Protein AF-A0A940N8B6-F1 (afdb_monomer_lite)

Sequence (640 aa):
MGTVVTFYSYKGGVGRSFALANAAVLLSRWGYRVLCIDWDIEAPGLAHFFGNLAEESGQNWRGGTPGLVDLLQTFVRSPEQPLPWRSHVVKLVAGSGSSISLIHAGRDGDLYYSQVQSLDWGGMYEKGLGGALEAMFEELRRDFDFVLVDARTGVTDFSGIITAQLPDVLAFMFTANEQSFNGARDIARRAAKARNDLAIDRAGLLLLPVPSRFEGQVEHNIAISWRKKFASGLEEFFQPWRAREVSVDTLVRSLTIPYVPFWSFGEGLSALEDASSDAASINYSLETIAALLAHRLGNTNLLQDNRDEFVRSARLTAQSGERSSLSLFISHSKSDAPWARLMASSLTSRGLNVRLTSDSATNKLGLSPAIELSQHMVVLLGHSSQISNWQDEEIRQFQRQLHNSSEPRVLIPVVSDDVASVPWQIEQYQYLRLDQDIERVCDEIFERVHRYRLPVRGVRSRRTLTVNVSSYANMPLPGVTVSAISRNGTVLDAVSDRSGIATLEVDPDRLHAILLAHPQYYAQVVDDLRSGQNELRLVLQHRCDGGSLVVHQTGYIPGLEGRLNPILDTSGRMYLYADNIAINDGEPQPARFSLNKPFSLEDAVGNIYEATVVFIFARSTLFDYREIERPSAPDSEASP

Foldseek 3Di:
DAFEEEQAFQDPPQCRLQLLLLLQLLLQVLFFAAEEAQAQLVDGDVCFLCVVQCVVVVDPLLAPAFAPLVQLVVCVVPVPDARPCVSQWDWGDSPPRTIYIYRGSGHDDPCSVVSVVPDDPVVSVVSPVLVSVVVVLVVVRVRGNYYYYHHHHRDDPCSLSRLARRGLEYAYEAELDDCRVVSSLVSNVVNQVSNVVDPDDDDGYQYHYAYGQYECPPDPVSSVVSLVVCQVSCVVRLVVADDPPARSSLSRLLRYQHNDPVCVPGSYRCSRPPPDPDPPDSVSNSLLVSLCVLLVVHPVVCCSVPVVVSSVLSSCLNVVVPPALQFEEEEEDPVCVVVLVVLQVLLVVVPHNYHYDDPDPDDPDDDDSSLVSGQEYEYEAAPDLDQDPRSLVSLVVNVVVCVVDPAHYYYEYEHEPPNPDDDPSCNPDDYHYDDPCSNVVSVVVNVVSVVRRDPCPPPLVQQWQKEFEAAPVRQADWQKWKWWAFQVGDIWIFTAHNRNITITRHRQVTFTWIWIWDFFFEIDIDGGDRNPHSYHYYHTYGHDFTIKDKDQQWDDGVPAPWIKGWDQDPVRFTFIDIDQKAKQNNPDPRHGDDAQDWIWIAGPVGWIKIKHFPDDDDRMTMITMGTDDDPDDPPPDDDD

pLDDT: mean 82.56, std 14.23, range [31.19, 98.56]

Structure (mmCIF, N/CA/C/O backbone):
data_AF-A0A940N8B6-F1
#
_entry.id   AF-A0A940N8B6-F1
#
loop_
_atom_site.group_PDB
_atom_site.id
_atom_site.type_symbol
_atom_site.label_atom_id
_atom_site.label_alt_id
_atom_site.label_comp_id
_atom_site.label_asym_id
_atom_site.label_entity_id
_atom_site.label_seq_id
_atom_site.pdbx_PDB_ins_code
_atom_site.Cartn_x
_atom_site.Cartn_y
_atom_site.Cartn_z
_atom_site.occupancy
_atom_site.B_iso_or_equiv
_atom_site.auth_seq_id
_atom_site.auth_comp_id
_atom_site.auth_asym_id
_atom_site.auth_atom_id
_atom_site.pdbx_PDB_model_num
ATOM 1 N N . MET A 1 1 ? -11.386 -5.968 0.247 1.00 66.31 1 MET A N 1
ATOM 2 C CA . MET A 1 1 ? -10.157 -6.527 -0.387 1.00 66.31 1 MET A CA 1
ATOM 3 C C . MET A 1 1 ? -8.950 -6.302 0.509 1.00 66.31 1 MET A C 1
ATOM 5 O O . MET A 1 1 ? -8.960 -5.323 1.251 1.00 66.31 1 MET A O 1
ATOM 9 N N . GLY A 1 2 ? -7.962 -7.194 0.463 1.00 79.75 2 GLY A N 1
ATOM 10 C CA . GLY A 1 2 ? -6.691 -7.093 1.183 1.00 79.75 2 GLY A CA 1
ATOM 11 C C . GLY A 1 2 ? -5.760 -6.010 0.643 1.00 79.75 2 GLY A C 1
ATOM 12 O O . GLY A 1 2 ? -5.961 -5.505 -0.461 1.00 79.75 2 GLY A O 1
ATOM 13 N N . THR A 1 3 ? -4.753 -5.662 1.443 1.00 88.44 3 THR A N 1
ATOM 14 C CA . THR A 1 3 ? -3.794 -4.584 1.167 1.00 88.44 3 THR A CA 1
ATOM 15 C C . THR A 1 3 ? -2.423 -5.161 0.827 1.00 88.44 3 THR A C 1
ATOM 17 O O . THR A 1 3 ? -1.892 -5.986 1.574 1.00 88.44 3 THR A O 1
ATOM 20 N N . VAL A 1 4 ? -1.814 -4.688 -0.259 1.00 95.38 4 VAL A N 1
ATOM 21 C CA . VAL A 1 4 ? -0.435 -5.029 -0.627 1.00 95.38 4 VAL A CA 1
ATOM 22 C C . VAL A 1 4 ? 0.512 -3.968 -0.084 1.00 95.38 4 VAL A C 1
ATOM 24 O O . VAL A 1 4 ? 0.418 -2.794 -0.445 1.00 95.38 4 VAL A O 1
ATOM 27 N N . VAL A 1 5 ? 1.441 -4.382 0.769 1.00 97.94 5 VAL A N 1
ATOM 28 C CA . VAL A 1 5 ? 2.427 -3.504 1.399 1.00 97.94 5 VAL A CA 1
ATOM 29 C C . VAL A 1 5 ? 3.813 -3.966 0.990 1.00 97.94 5 VAL A C 1
ATOM 31 O O . VAL A 1 5 ? 4.214 -5.079 1.317 1.00 97.94 5 VAL A O 1
ATOM 34 N N . THR A 1 6 ? 4.562 -3.112 0.303 1.00 97.88 6 THR A N 1
ATOM 35 C CA . THR A 1 6 ? 5.966 -3.401 0.002 1.00 97.88 6 THR A CA 1
ATOM 36 C C . THR A 1 6 ? 6.862 -2.683 0.991 1.00 97.88 6 THR A C 1
ATOM 38 O O . THR A 1 6 ? 6.787 -1.463 1.120 1.00 97.88 6 THR A O 1
ATOM 41 N N . PHE A 1 7 ? 7.722 -3.436 1.669 1.00 97.88 7 PHE A N 1
ATOM 42 C CA . PHE A 1 7 ? 8.804 -2.892 2.475 1.00 97.88 7 PHE A CA 1
ATOM 43 C C . PHE A 1 7 ? 10.014 -2.713 1.568 1.00 97.88 7 PHE A C 1
ATOM 45 O O . PHE A 1 7 ? 10.436 -3.653 0.902 1.00 97.88 7 PHE A O 1
ATOM 52 N N . TYR A 1 8 ? 10.564 -1.503 1.521 1.00 96.38 8 TYR A N 1
ATOM 53 C CA . TYR A 1 8 ? 11.664 -1.140 0.629 1.00 96.38 8 TYR A CA 1
ATOM 54 C C . TYR A 1 8 ? 12.730 -0.334 1.371 1.00 96.38 8 TYR A C 1
ATOM 56 O O . TYR A 1 8 ? 12.433 0.386 2.321 1.00 96.38 8 TYR A O 1
ATOM 64 N N . SER A 1 9 ? 13.980 -0.405 0.915 1.00 94.56 9 SER A N 1
ATOM 65 C CA . SER A 1 9 ? 15.041 0.481 1.386 1.00 94.56 9 SER A CA 1
ATOM 66 C C . SER A 1 9 ? 16.073 0.770 0.307 1.00 94.56 9 SER A C 1
ATOM 68 O O . SER A 1 9 ? 16.454 -0.100 -0.470 1.00 94.56 9 SER A O 1
ATOM 70 N N . TYR A 1 10 ? 16.595 1.995 0.288 1.00 92.56 10 TYR A N 1
ATOM 71 C CA . TYR A 1 10 ? 17.643 2.367 -0.667 1.00 92.56 10 TYR A CA 1
ATOM 72 C C . TYR A 1 10 ? 18.994 1.697 -0.363 1.00 92.56 10 TYR A C 1
ATOM 74 O O . TYR A 1 10 ? 19.776 1.411 -1.265 1.00 92.56 10 TYR A O 1
ATOM 82 N N . LYS A 1 11 ? 19.271 1.431 0.918 1.00 90.88 11 LYS A N 1
ATOM 83 C CA . LYS A 1 11 ? 20.487 0.761 1.395 1.00 90.88 11 LYS A CA 1
ATOM 84 C C . LYS A 1 11 ? 20.157 -0.557 2.087 1.00 90.88 11 LYS A C 1
ATOM 86 O O . LYS A 1 11 ? 19.079 -0.710 2.665 1.00 90.88 11 LYS A O 1
ATOM 91 N N . GLY A 1 12 ? 21.116 -1.481 2.054 1.00 88.50 12 GLY A N 1
ATOM 92 C CA . GLY A 1 12 ? 21.112 -2.683 2.887 1.00 88.50 12 GLY A CA 1
ATOM 93 C C . GLY A 1 12 ? 21.392 -2.382 4.355 1.00 88.50 12 GLY A C 1
ATOM 94 O O . GLY A 1 12 ? 21.894 -1.312 4.700 1.00 88.50 12 GLY A O 1
ATOM 95 N N . GLY A 1 13 ? 21.027 -3.324 5.226 1.00 88.50 13 GLY A N 1
ATOM 96 C CA . GLY A 1 13 ? 21.279 -3.231 6.667 1.00 88.50 13 GLY A CA 1
ATOM 97 C C . GLY A 1 13 ? 20.369 -2.267 7.437 1.00 88.50 13 GLY A C 1
ATOM 98 O O . GLY A 1 13 ? 20.624 -2.004 8.607 1.00 88.50 13 GLY A O 1
ATOM 99 N N . VAL A 1 14 ? 19.294 -1.747 6.832 1.00 92.69 14 VAL A N 1
ATOM 100 C CA . VAL A 1 14 ? 18.364 -0.825 7.519 1.00 92.69 14 VAL A CA 1
ATOM 101 C C . VAL A 1 14 ? 17.292 -1.534 8.363 1.00 92.69 14 VAL A C 1
ATOM 103 O O . VAL A 1 14 ? 16.501 -0.865 9.020 1.00 92.69 14 VAL A O 1
ATOM 106 N N . GLY A 1 15 ? 17.247 -2.871 8.366 1.00 93.12 15 GLY A N 1
ATOM 107 C CA . GLY A 1 15 ? 16.260 -3.653 9.129 1.00 93.12 15 GLY A CA 1
ATOM 108 C C . GLY A 1 15 ? 14.913 -3.859 8.425 1.00 93.12 15 GLY A C 1
ATOM 109 O O . GLY A 1 15 ? 13.892 -3.982 9.093 1.00 93.12 15 GLY A O 1
ATOM 110 N N . ARG A 1 16 ? 14.902 -3.889 7.088 1.00 94.62 16 ARG A N 1
ATOM 111 C CA . ARG A 1 16 ? 13.692 -4.053 6.269 1.00 94.62 16 ARG A CA 1
ATOM 112 C C . ARG A 1 16 ? 12.992 -5.397 6.478 1.00 94.62 16 ARG A C 1
ATOM 114 O O . ARG A 1 16 ? 11.852 -5.415 6.933 1.00 94.62 16 ARG A O 1
ATOM 121 N N . SER A 1 17 ? 13.702 -6.499 6.239 1.00 95.31 17 SER A N 1
ATOM 122 C CA . SER A 1 17 ? 13.194 -7.860 6.452 1.00 95.31 17 SER A CA 1
ATOM 123 C C . SER A 1 17 ? 12.771 -8.085 7.909 1.00 95.31 17 SER A C 1
ATOM 125 O O . SER A 1 17 ? 11.723 -8.668 8.162 1.00 95.31 17 SER A O 1
ATOM 127 N N . PHE A 1 18 ? 13.522 -7.521 8.866 1.00 95.69 18 PHE A N 1
ATOM 128 C CA . PHE A 1 18 ? 13.180 -7.545 10.293 1.00 95.69 18 PHE A CA 1
ATOM 129 C C . PHE A 1 18 ? 11.831 -6.865 10.579 1.00 95.69 18 PHE A C 1
ATOM 131 O O . PHE A 1 18 ? 10.977 -7.440 11.254 1.00 95.69 18 PHE A O 1
ATOM 138 N N . ALA A 1 19 ? 11.614 -5.650 10.064 1.00 96.81 19 ALA A N 1
ATOM 139 C CA . ALA A 1 19 ? 10.362 -4.928 10.275 1.00 96.81 19 ALA A CA 1
ATOM 140 C C . ALA A 1 19 ? 9.173 -5.635 9.613 1.00 96.81 19 ALA A C 1
ATOM 142 O O . ALA A 1 19 ? 8.118 -5.748 10.236 1.00 96.81 19 ALA A O 1
ATOM 143 N N . LEU A 1 20 ? 9.353 -6.155 8.392 1.00 97.75 20 LEU A N 1
ATOM 144 C CA . LEU A 1 20 ? 8.322 -6.922 7.695 1.00 97.75 20 LEU A CA 1
ATOM 145 C C . LEU A 1 20 ? 7.950 -8.185 8.474 1.00 97.75 20 LEU A C 1
ATOM 147 O O . LEU A 1 20 ? 6.769 -8.403 8.740 1.00 97.75 20 LEU A O 1
ATOM 151 N N . ALA A 1 21 ? 8.937 -8.993 8.869 1.00 96.38 21 ALA A N 1
ATOM 152 C CA . ALA A 1 21 ? 8.697 -10.257 9.558 1.00 96.38 21 ALA A CA 1
ATOM 153 C C . ALA A 1 21 ? 7.972 -10.046 10.898 1.00 96.38 21 ALA A C 1
ATOM 155 O O . ALA A 1 21 ? 6.990 -10.728 11.191 1.00 96.38 21 ALA A O 1
ATOM 156 N N . ASN A 1 22 ? 8.374 -9.036 11.676 1.00 95.94 22 ASN A N 1
ATOM 157 C CA . ASN A 1 22 ? 7.698 -8.709 12.931 1.00 95.94 22 ASN A CA 1
ATOM 158 C C . ASN A 1 22 ? 6.294 -8.126 12.720 1.00 95.94 22 ASN A C 1
ATOM 160 O O . ASN A 1 22 ? 5.368 -8.503 13.438 1.00 95.94 22 ASN A O 1
ATOM 164 N N . ALA A 1 23 ? 6.091 -7.260 11.721 1.00 97.00 23 ALA A N 1
ATOM 165 C CA . ALA A 1 23 ? 4.754 -6.778 11.375 1.00 97.00 23 ALA A CA 1
ATOM 166 C C . ALA A 1 23 ? 3.830 -7.934 10.952 1.00 97.00 23 ALA A C 1
ATOM 168 O O . ALA A 1 23 ? 2.666 -7.964 11.354 1.00 97.00 23 ALA A O 1
ATOM 169 N N . ALA A 1 24 ? 4.351 -8.912 10.204 1.00 96.69 24 ALA A N 1
ATOM 170 C CA . ALA A 1 24 ? 3.616 -10.106 9.797 1.00 96.69 24 ALA A CA 1
ATOM 171 C C . ALA A 1 24 ? 3.157 -10.941 10.997 1.00 96.69 24 ALA A C 1
ATOM 173 O O . ALA A 1 24 ? 1.987 -11.320 11.075 1.00 96.69 24 ALA A O 1
ATOM 174 N N . VAL A 1 25 ? 4.061 -11.179 11.954 1.00 94.44 25 VAL A N 1
ATOM 175 C CA . VAL A 1 25 ? 3.750 -11.872 13.211 1.00 94.44 25 VAL A CA 1
ATOM 176 C C . VAL A 1 25 ? 2.677 -11.126 13.992 1.00 94.44 25 VAL A C 1
ATOM 178 O O . VAL A 1 25 ? 1.697 -11.738 14.408 1.00 94.44 25 VAL A O 1
ATOM 181 N N . LEU A 1 26 ? 2.825 -9.812 14.181 1.00 94.12 26 LEU A N 1
ATOM 182 C CA . LEU A 1 26 ? 1.863 -9.010 14.939 1.00 94.12 26 LEU A CA 1
ATOM 183 C C . LEU A 1 26 ? 0.472 -9.057 14.301 1.00 94.12 26 LEU A C 1
ATOM 185 O O . LEU A 1 26 ? -0.497 -9.390 14.979 1.00 94.12 26 LEU A O 1
ATOM 189 N N . LEU A 1 27 ? 0.377 -8.801 12.993 1.00 94.50 27 LEU A N 1
ATOM 190 C CA . LEU A 1 27 ? -0.885 -8.855 12.253 1.00 94.50 27 LEU A CA 1
ATOM 191 C C . LEU A 1 27 ? -1.522 -10.256 12.313 1.00 94.50 27 LEU A C 1
ATOM 193 O O . LEU A 1 27 ? -2.723 -10.373 12.559 1.00 94.50 27 LEU A O 1
ATOM 197 N N . SER A 1 28 ? -0.727 -11.317 12.153 1.00 93.38 28 SER A N 1
ATOM 198 C CA . SER A 1 28 ? -1.201 -12.705 12.246 1.00 93.38 28 SER A CA 1
ATOM 199 C C . SER A 1 28 ? -1.715 -13.050 13.648 1.00 93.38 28 SER A C 1
ATOM 201 O O . SER A 1 28 ? -2.818 -13.578 13.792 1.00 93.38 28 SER A O 1
ATOM 203 N N . ARG A 1 29 ? -0.987 -12.658 14.703 1.00 90.19 29 ARG A N 1
ATOM 204 C CA . ARG A 1 29 ? -1.410 -12.826 16.105 1.00 90.19 29 ARG A CA 1
ATOM 205 C C . ARG A 1 29 ? -2.678 -12.047 16.442 1.00 90.19 29 ARG A C 1
ATOM 207 O O . ARG A 1 29 ? -3.389 -12.417 17.374 1.00 90.19 29 ARG A O 1
ATOM 214 N N . TRP A 1 30 ? -2.961 -10.965 15.721 1.00 89.12 30 TRP A N 1
ATOM 215 C CA . TRP A 1 30 ? -4.208 -10.216 15.872 1.00 89.12 30 TRP A CA 1
ATOM 216 C C . TRP A 1 30 ? -5.389 -10.901 15.178 1.00 89.12 30 TRP A C 1
ATOM 218 O O . TRP A 1 30 ? -6.526 -10.618 15.542 1.00 89.12 30 TRP A O 1
ATOM 228 N N . GLY A 1 31 ? -5.134 -11.833 14.254 1.00 88.38 31 GLY A N 1
ATOM 229 C CA . GLY A 1 31 ? -6.143 -12.621 13.541 1.00 88.38 31 GLY A CA 1
ATOM 230 C C . GLY A 1 31 ? -6.243 -12.319 12.043 1.00 88.38 31 GLY A C 1
ATOM 231 O O . GLY A 1 31 ? -7.133 -12.847 11.382 1.00 88.38 31 GLY A O 1
ATOM 232 N N . TYR A 1 32 ? -5.361 -11.482 11.486 1.00 89.88 32 TYR A N 1
ATOM 233 C CA . TYR A 1 32 ? -5.348 -11.209 10.047 1.00 89.88 32 TYR A CA 1
ATOM 234 C C . TYR A 1 32 ? -4.753 -12.377 9.253 1.00 89.88 32 TYR A C 1
ATOM 236 O O . TYR A 1 32 ? -3.774 -13.000 9.667 1.00 89.88 32 TYR A O 1
ATOM 244 N N . ARG A 1 33 ? -5.288 -12.630 8.052 1.00 92.31 33 ARG A N 1
ATOM 245 C CA . ARG A 1 33 ? -4.670 -13.540 7.077 1.00 92.31 33 ARG A CA 1
ATOM 246 C C . ARG A 1 33 ? -3.508 -12.816 6.407 1.00 92.31 33 ARG A C 1
ATOM 248 O O . ARG A 1 33 ? -3.727 -11.897 5.616 1.00 92.31 33 ARG A O 1
ATOM 255 N N . VAL A 1 34 ? -2.284 -13.225 6.720 1.00 96.25 34 VAL A N 1
ATOM 256 C CA . VAL A 1 34 ? -1.064 -12.569 6.234 1.00 96.25 34 VAL A CA 1
ATOM 257 C C . VAL A 1 34 ? -0.293 -13.493 5.299 1.00 96.25 34 VAL A C 1
ATOM 259 O O . VAL A 1 34 ? -0.004 -14.637 5.658 1.00 96.25 34 VAL A O 1
ATOM 262 N N . LEU A 1 35 ? 0.065 -12.973 4.125 1.00 97.94 35 LEU A N 1
ATOM 263 C CA . LEU A 1 35 ? 1.036 -13.560 3.208 1.00 97.94 35 LEU A CA 1
ATOM 264 C C . LEU A 1 35 ? 2.293 -12.690 3.164 1.00 97.94 35 LEU A C 1
ATOM 266 O O . LEU A 1 35 ? 2.200 -11.496 2.903 1.00 97.94 35 LEU A O 1
ATOM 270 N N . CYS A 1 36 ? 3.459 -13.292 3.357 1.00 98.19 36 CYS A N 1
ATOM 271 C CA . CYS A 1 36 ? 4.759 -12.685 3.103 1.00 98.19 36 CYS A CA 1
ATOM 272 C C . CYS A 1 36 ? 5.335 -13.200 1.780 1.00 98.19 36 CYS A C 1
ATOM 274 O O . CYS A 1 36 ? 5.214 -14.386 1.479 1.00 98.19 36 CYS A O 1
ATOM 276 N N . ILE A 1 37 ? 5.981 -12.331 1.007 1.00 97.44 37 ILE A N 1
ATOM 277 C CA . ILE A 1 37 ? 6.684 -12.692 -0.228 1.00 97.44 37 ILE A CA 1
ATOM 278 C C . ILE A 1 37 ? 8.115 -12.169 -0.131 1.00 97.44 37 ILE A C 1
ATOM 280 O O . ILE A 1 37 ? 8.320 -10.960 -0.013 1.00 97.44 37 ILE A O 1
ATOM 284 N N . ASP A 1 38 ? 9.092 -13.072 -0.179 1.00 95.12 38 ASP A N 1
ATOM 285 C CA . ASP A 1 38 ? 10.510 -12.709 -0.223 1.00 95.12 38 ASP A CA 1
ATOM 286 C C . ASP A 1 38 ? 10.912 -12.422 -1.676 1.00 95.12 38 ASP A C 1
ATOM 288 O O . ASP A 1 38 ? 11.179 -13.337 -2.458 1.00 95.12 38 ASP A O 1
ATOM 292 N N . TRP A 1 39 ? 10.862 -11.145 -2.059 1.00 94.06 39 TRP A N 1
ATOM 293 C CA . TRP A 1 39 ? 11.215 -10.698 -3.407 1.00 94.06 39 TRP A CA 1
ATOM 294 C C . TRP A 1 39 ? 12.706 -10.364 -3.534 1.00 94.06 39 TRP A C 1
ATOM 296 O O . TRP A 1 39 ? 13.196 -10.137 -4.643 1.00 94.06 39 TRP A O 1
ATOM 306 N N . ASP A 1 40 ? 13.466 -10.355 -2.435 1.00 91.38 40 ASP A N 1
ATOM 307 C CA . ASP A 1 40 ? 14.914 -10.149 -2.470 1.00 91.38 40 ASP A CA 1
ATOM 308 C C . ASP A 1 40 ? 15.637 -11.443 -2.870 1.00 91.38 40 ASP A C 1
ATOM 310 O O . ASP A 1 40 ? 16.419 -12.018 -2.122 1.00 91.38 40 ASP A O 1
ATOM 314 N N . ILE A 1 41 ? 15.373 -11.922 -4.089 1.00 91.12 41 ILE A N 1
ATOM 315 C CA . ILE A 1 41 ? 15.884 -13.207 -4.584 1.00 91.12 41 ILE A CA 1
ATOM 316 C C . ILE A 1 41 ? 17.415 -13.267 -4.689 1.00 91.12 41 ILE A C 1
ATOM 318 O O . ILE A 1 41 ? 17.985 -14.345 -4.816 1.00 91.12 41 ILE A O 1
ATOM 322 N N . GLU A 1 42 ? 18.118 -12.142 -4.633 1.00 88.44 42 GLU A N 1
ATOM 323 C CA . GLU A 1 42 ? 19.583 -12.150 -4.661 1.00 88.44 42 GLU A CA 1
ATOM 324 C C . GLU A 1 42 ? 20.213 -12.277 -3.275 1.00 88.44 42 GLU A C 1
ATOM 326 O O . GLU A 1 42 ? 21.329 -12.781 -3.157 1.00 88.44 42 GLU A O 1
ATOM 331 N N . ALA A 1 43 ? 19.507 -11.836 -2.234 1.00 87.62 43 ALA A N 1
ATOM 332 C CA . ALA A 1 43 ? 19.944 -11.929 -0.848 1.00 87.62 43 ALA A CA 1
ATOM 333 C C . ALA A 1 43 ? 18.730 -12.169 0.076 1.00 87.62 43 ALA A C 1
ATOM 335 O O . ALA A 1 43 ? 18.386 -11.289 0.871 1.00 87.62 43 ALA A O 1
ATOM 336 N N . PRO A 1 44 ? 18.062 -13.334 -0.035 1.00 88.75 44 PRO A N 1
ATOM 337 C CA . PRO A 1 44 ? 16.787 -13.579 0.632 1.00 88.75 44 PRO A CA 1
ATOM 338 C C . PRO A 1 44 ? 16.947 -13.637 2.150 1.00 88.75 44 PRO A C 1
ATOM 340 O O . PRO A 1 44 ? 17.793 -14.361 2.677 1.00 88.75 44 PRO A O 1
ATOM 343 N N . GLY A 1 45 ? 16.124 -12.865 2.860 1.00 87.31 45 GLY A N 1
ATOM 344 C CA . GLY A 1 45 ? 16.263 -12.647 4.302 1.00 87.31 45 GLY A CA 1
ATOM 345 C C . GLY A 1 45 ? 15.110 -13.198 5.134 1.00 87.31 45 GLY A C 1
ATOM 346 O O . GLY A 1 45 ? 15.335 -13.705 6.236 1.00 87.31 45 GLY A O 1
ATOM 347 N N . LEU A 1 46 ? 13.871 -13.149 4.627 1.00 91.19 46 LEU A N 1
ATOM 348 C CA . LEU A 1 46 ? 12.683 -13.555 5.399 1.00 91.19 46 LEU A CA 1
ATOM 349 C C . LEU A 1 46 ? 12.746 -15.013 5.809 1.00 91.19 46 LEU A C 1
ATOM 351 O O . LEU A 1 46 ? 12.264 -15.416 6.868 1.00 91.19 46 LEU A O 1
ATOM 355 N N . ALA A 1 47 ? 13.370 -15.798 4.948 1.00 86.00 47 ALA A N 1
ATOM 356 C CA . ALA A 1 47 ? 13.482 -17.208 5.137 1.00 86.00 47 ALA A CA 1
ATOM 357 C C . ALA A 1 47 ? 14.257 -17.571 6.424 1.00 86.00 47 ALA A C 1
ATOM 359 O O . ALA A 1 47 ? 14.039 -18.645 6.985 1.00 86.00 47 ALA A O 1
ATOM 360 N N . HIS A 1 48 ? 15.183 -16.716 6.870 1.00 88.56 48 HIS A N 1
ATOM 361 C CA . HIS A 1 48 ? 15.960 -16.917 8.095 1.00 88.56 48 HIS A CA 1
ATOM 362 C C . HIS A 1 48 ? 15.148 -16.539 9.338 1.00 88.56 48 HIS A C 1
ATOM 364 O O . HIS A 1 48 ? 15.076 -17.334 10.270 1.00 88.56 48 HIS A O 1
ATOM 370 N N . PHE A 1 49 ? 14.427 -15.412 9.298 1.00 90.50 49 PHE A N 1
ATOM 371 C CA . PHE A 1 49 ? 13.511 -14.997 10.373 1.00 90.50 49 PHE A CA 1
ATOM 372 C C . PHE A 1 49 ? 12.433 -16.039 10.675 1.00 90.50 49 PHE A C 1
ATOM 374 O O . PHE A 1 49 ? 12.055 -16.257 11.823 1.00 90.50 49 PHE A O 1
ATOM 381 N N . PHE A 1 50 ? 11.925 -16.694 9.634 1.00 90.12 50 PHE A N 1
ATOM 382 C CA . PHE A 1 50 ? 10.871 -17.692 9.762 1.00 90.12 50 PHE A CA 1
ATOM 383 C C . PHE A 1 50 ? 11.380 -19.129 9.940 1.00 90.12 50 PHE A C 1
ATOM 385 O O . PHE A 1 50 ? 10.561 -20.039 10.063 1.00 90.12 50 PHE A O 1
ATOM 392 N N . GLY A 1 51 ? 12.702 -19.344 9.980 1.00 83.00 51 GLY A N 1
ATOM 393 C CA . GLY A 1 51 ? 13.311 -20.674 10.081 1.00 83.00 51 GLY A CA 1
ATOM 394 C C . GLY A 1 51 ? 12.799 -21.464 11.285 1.00 83.00 51 GLY A C 1
ATOM 395 O O . GLY A 1 51 ? 12.257 -22.554 11.110 1.00 83.00 51 GLY A O 1
ATOM 396 N N . ASN A 1 52 ? 12.854 -20.863 12.477 1.00 79.00 52 ASN A N 1
ATOM 397 C CA . ASN A 1 52 ? 12.406 -21.502 13.720 1.00 79.00 52 ASN A CA 1
ATOM 398 C C . ASN A 1 52 ? 10.916 -21.883 13.672 1.00 79.00 52 ASN A C 1
ATOM 400 O O . ASN A 1 52 ? 10.549 -23.005 14.011 1.00 79.00 52 ASN A O 1
ATOM 404 N N . LEU A 1 53 ? 10.055 -20.989 13.167 1.00 80.50 53 LEU A N 1
ATOM 405 C CA . LEU A 1 53 ? 8.617 -21.267 13.023 1.00 80.50 53 LEU A CA 1
ATOM 406 C C . LEU A 1 53 ? 8.346 -22.448 12.091 1.00 80.50 53 LEU A C 1
ATOM 408 O O . LEU A 1 53 ? 7.383 -23.198 12.263 1.00 80.50 53 LEU A O 1
ATOM 412 N N . ALA A 1 54 ? 9.174 -22.598 11.066 1.00 73.69 54 ALA A N 1
ATOM 413 C CA . ALA A 1 54 ? 9.014 -23.644 10.082 1.00 73.69 54 ALA A CA 1
ATOM 414 C C . ALA A 1 54 ? 9.512 -25.009 10.578 1.00 73.69 54 ALA A C 1
ATOM 416 O O . ALA A 1 54 ? 8.866 -26.023 10.298 1.00 73.69 54 ALA A O 1
ATOM 417 N N . GLU A 1 55 ? 10.601 -25.026 11.353 1.00 72.44 55 GLU A N 1
ATOM 418 C CA . GLU A 1 55 ? 11.073 -26.213 12.076 1.00 72.44 55 GLU A CA 1
ATOM 419 C C . GLU A 1 55 ? 10.016 -26.702 13.072 1.00 72.44 55 GLU A C 1
ATOM 421 O O . GLU A 1 55 ? 9.643 -27.876 13.048 1.00 72.44 55 GLU A O 1
ATOM 426 N N . GLU A 1 56 ? 9.447 -25.794 13.871 1.00 69.12 56 GLU A N 1
ATOM 427 C CA . GLU A 1 56 ? 8.346 -26.096 14.796 1.00 69.12 56 GLU A CA 1
ATOM 428 C C . GLU A 1 56 ? 7.089 -26.603 14.072 1.00 69.12 56 GLU A C 1
ATOM 430 O O . GLU A 1 56 ? 6.347 -27.435 14.595 1.00 69.12 56 GLU A O 1
ATOM 435 N N . SER A 1 57 ? 6.863 -26.144 12.838 1.00 65.56 57 SER A N 1
ATOM 436 C CA . SER A 1 57 ? 5.754 -26.596 11.989 1.00 65.56 57 SER A CA 1
ATOM 437 C C . SER A 1 57 ? 6.004 -27.962 11.328 1.00 65.56 57 SER A C 1
ATOM 439 O O . SER A 1 57 ? 5.116 -28.465 10.635 1.00 65.56 57 SER A O 1
ATOM 441 N N . GLY A 1 58 ? 7.190 -28.564 11.498 1.00 61.62 58 GLY A N 1
ATOM 442 C CA . GLY A 1 58 ? 7.553 -29.871 10.939 1.00 61.62 58 GLY A CA 1
ATOM 443 C C . GLY A 1 58 ? 7.633 -29.914 9.407 1.00 61.62 58 GLY A C 1
ATOM 444 O O . GLY A 1 58 ? 7.577 -30.995 8.818 1.00 61.62 58 GLY A O 1
ATOM 445 N N . GLN A 1 59 ? 7.727 -28.760 8.740 1.00 61.53 59 GLN A N 1
ATOM 446 C CA . GLN A 1 59 ? 7.754 -28.679 7.279 1.00 61.53 59 GLN A CA 1
ATOM 447 C C . GLN A 1 59 ? 9.195 -28.576 6.775 1.00 61.53 59 GLN A C 1
ATOM 449 O O . GLN A 1 59 ? 9.909 -27.643 7.121 1.00 61.53 59 GLN A O 1
ATOM 454 N N . ASN A 1 60 ? 9.613 -29.476 5.878 1.00 63.25 60 ASN A N 1
ATOM 455 C CA . ASN A 1 60 ? 10.820 -29.270 5.070 1.00 63.25 60 ASN A CA 1
ATOM 456 C C . ASN A 1 60 ? 10.502 -28.313 3.909 1.00 63.25 60 ASN A C 1
ATOM 458 O O . ASN A 1 60 ? 10.332 -28.714 2.756 1.00 63.25 60 ASN A O 1
ATOM 462 N N . TRP A 1 61 ? 10.319 -27.041 4.241 1.00 66.81 61 TRP A N 1
ATOM 463 C CA . TRP A 1 61 ? 9.736 -26.061 3.332 1.00 66.81 61 TRP A CA 1
ATOM 464 C C . TRP A 1 61 ? 10.727 -25.560 2.274 1.00 66.81 61 TRP A C 1
ATOM 466 O O . TRP A 1 61 ? 10.340 -25.475 1.111 1.00 66.81 61 TRP A O 1
ATOM 476 N N . ARG A 1 62 ? 12.006 -25.342 2.625 1.00 63.28 62 ARG A N 1
ATOM 477 C CA . ARG A 1 62 ? 13.049 -24.928 1.661 1.00 63.28 62 ARG A CA 1
ATOM 478 C C . ARG A 1 62 ? 13.538 -26.053 0.743 1.00 63.28 62 ARG A C 1
ATOM 480 O O . ARG A 1 62 ? 14.021 -25.771 -0.351 1.00 63.28 62 ARG A O 1
ATOM 487 N N . GLY A 1 63 ? 13.401 -27.314 1.164 1.00 63.19 63 GLY A N 1
ATOM 488 C CA . GLY A 1 63 ? 13.763 -28.483 0.355 1.00 63.19 63 GLY A CA 1
ATOM 489 C C . GLY A 1 63 ? 12.623 -29.044 -0.505 1.00 63.19 63 GLY A C 1
ATOM 490 O O . GLY A 1 63 ? 12.892 -29.728 -1.491 1.00 63.19 63 GLY A O 1
ATOM 491 N N . GLY A 1 64 ? 11.357 -28.783 -0.149 1.00 73.19 64 GLY A N 1
ATOM 492 C CA . GLY A 1 64 ? 10.188 -29.415 -0.780 1.00 73.19 64 GLY A CA 1
ATOM 493 C C . GLY A 1 64 ? 9.264 -28.488 -1.577 1.00 73.19 64 GLY A C 1
ATOM 494 O O . GLY A 1 64 ? 8.677 -28.929 -2.567 1.00 73.19 64 GLY A O 1
ATOM 495 N N . THR A 1 65 ? 9.132 -27.214 -1.193 1.00 84.44 65 THR A N 1
ATOM 496 C CA . THR A 1 65 ? 8.176 -26.282 -1.825 1.00 84.44 65 THR A CA 1
ATOM 497 C C . THR A 1 65 ? 8.905 -25.386 -2.835 1.00 84.44 65 THR A C 1
ATOM 499 O O . THR A 1 65 ? 10.031 -24.970 -2.575 1.00 84.44 65 THR A O 1
ATOM 502 N N . PRO A 1 66 ? 8.366 -25.156 -4.047 1.00 90.06 66 PRO A N 1
ATOM 503 C CA . PRO A 1 66 ? 8.933 -24.176 -4.977 1.00 90.06 66 PRO A CA 1
ATOM 504 C C . PRO A 1 66 ? 8.707 -22.738 -4.474 1.00 90.06 66 PRO A C 1
ATOM 506 O O . PRO A 1 66 ? 7.654 -22.445 -3.912 1.00 90.06 66 PRO A O 1
ATOM 509 N N . GLY A 1 67 ? 9.671 -21.843 -4.706 1.00 92.56 67 GLY A N 1
ATOM 510 C CA . GLY A 1 67 ? 9.595 -20.434 -4.297 1.00 92.56 67 GLY A CA 1
ATOM 511 C C . GLY A 1 67 ? 9.357 -19.463 -5.458 1.00 92.56 67 GLY A C 1
ATOM 512 O O . GLY A 1 67 ? 8.990 -19.851 -6.566 1.00 92.56 67 GLY A O 1
ATOM 513 N N . LEU A 1 68 ? 9.576 -18.172 -5.220 1.00 94.44 68 LEU A N 1
ATOM 514 C CA . LEU A 1 68 ? 9.348 -17.103 -6.193 1.00 94.44 68 LEU A CA 1
ATOM 515 C C . LEU A 1 68 ? 10.161 -17.287 -7.483 1.00 94.44 68 LEU A C 1
ATOM 517 O O . LEU A 1 68 ? 9.631 -17.075 -8.569 1.00 94.44 68 LEU A O 1
ATOM 521 N N . VAL A 1 69 ? 11.421 -17.717 -7.391 1.00 93.88 69 VAL A N 1
ATOM 522 C CA . VAL A 1 69 ? 12.265 -17.999 -8.563 1.00 93.88 69 VAL A CA 1
ATOM 523 C C . VAL A 1 69 ? 11.647 -19.104 -9.425 1.00 93.88 69 VAL A C 1
ATOM 525 O O . VAL A 1 69 ? 11.559 -18.946 -10.642 1.00 93.88 69 VAL A O 1
ATOM 528 N N . ASP A 1 70 ? 11.147 -20.184 -8.820 1.00 93.06 70 ASP A N 1
ATOM 529 C CA . ASP A 1 70 ? 10.454 -21.264 -9.535 1.00 93.06 70 ASP A CA 1
ATOM 530 C C . ASP A 1 70 ? 9.149 -20.767 -10.195 1.00 93.06 70 ASP A C 1
ATOM 532 O O . ASP A 1 70 ? 8.820 -21.139 -11.329 1.00 93.06 70 ASP A O 1
ATOM 536 N N . LEU A 1 71 ? 8.423 -19.873 -9.514 1.00 94.62 71 LEU A N 1
ATOM 537 C CA . LEU A 1 71 ? 7.206 -19.250 -10.032 1.00 94.62 71 LEU A CA 1
ATOM 538 C C . LEU A 1 71 ? 7.501 -18.382 -11.267 1.00 94.62 71 LEU A C 1
ATOM 540 O O . LEU A 1 71 ? 6.809 -18.484 -12.281 1.00 94.62 71 LEU A O 1
ATOM 544 N N . LEU A 1 72 ? 8.567 -17.580 -11.220 1.00 94.38 72 LEU A N 1
ATOM 545 C CA . LEU A 1 72 ? 9.020 -16.765 -12.350 1.00 94.38 72 LEU A CA 1
ATOM 546 C C . LEU A 1 72 ? 9.534 -17.633 -13.506 1.00 94.38 72 LEU A C 1
ATOM 548 O O . LEU A 1 72 ? 9.264 -17.344 -14.668 1.00 94.38 72 LEU A O 1
ATOM 552 N N . GLN A 1 73 ? 10.200 -18.751 -13.221 1.00 92.69 73 GLN A N 1
ATOM 553 C CA . GLN A 1 73 ? 10.568 -19.710 -14.264 1.00 92.69 73 GLN A CA 1
ATOM 554 C C . GLN A 1 73 ? 9.353 -20.368 -14.920 1.00 92.69 73 GLN A C 1
ATOM 556 O O . GLN A 1 73 ? 9.392 -20.674 -16.112 1.00 92.69 73 GLN A O 1
ATOM 561 N N . THR A 1 74 ? 8.272 -20.579 -14.169 1.00 92.62 74 THR A N 1
ATOM 562 C CA . THR A 1 74 ? 7.010 -21.079 -14.727 1.00 92.62 74 THR A CA 1
ATOM 563 C C . THR A 1 74 ? 6.442 -20.088 -15.740 1.00 92.62 74 THR A C 1
ATOM 565 O O . THR A 1 74 ? 6.067 -20.498 -16.837 1.00 92.62 74 THR A O 1
ATOM 568 N N . PHE A 1 75 ? 6.489 -18.786 -15.437 1.00 93.88 75 PHE A N 1
ATOM 569 C CA . PHE A 1 75 ? 6.137 -17.738 -16.398 1.00 93.88 75 PHE A CA 1
ATOM 570 C C . PHE A 1 75 ? 7.000 -17.794 -17.662 1.00 93.88 75 PHE A C 1
ATOM 572 O O . PHE A 1 75 ? 6.470 -17.797 -18.767 1.00 93.88 75 PHE A O 1
ATOM 579 N N . VAL A 1 76 ? 8.325 -17.913 -17.518 1.00 93.25 76 VAL A N 1
ATOM 580 C CA . VAL A 1 76 ? 9.244 -17.994 -18.669 1.00 93.25 76 VAL A CA 1
ATOM 581 C C . VAL A 1 76 ? 8.897 -19.167 -19.595 1.00 93.25 76 VAL A C 1
ATOM 583 O O . VAL A 1 76 ? 8.998 -19.040 -20.815 1.00 93.25 76 VAL A O 1
ATOM 586 N N . ARG A 1 77 ? 8.468 -20.305 -19.035 1.00 92.62 77 ARG A N 1
ATOM 587 C CA . ARG A 1 77 ? 8.072 -21.497 -19.805 1.00 92.62 77 ARG A CA 1
ATOM 588 C C . ARG A 1 77 ? 6.674 -21.380 -20.415 1.00 92.62 77 ARG A C 1
ATOM 590 O O . ARG A 1 77 ? 6.391 -22.051 -21.407 1.00 92.62 77 ARG A O 1
ATOM 597 N N . SER A 1 78 ? 5.777 -20.609 -19.809 1.00 92.06 78 SER A N 1
ATOM 598 C CA . SER A 1 78 ? 4.353 -20.577 -20.161 1.00 92.06 78 SER A CA 1
ATOM 599 C C . SER A 1 78 ? 3.728 -19.210 -19.834 1.00 92.06 78 SER A C 1
ATOM 601 O O . SER A 1 78 ? 2.909 -19.124 -18.921 1.00 92.06 78 SER A O 1
ATOM 603 N N . PRO A 1 79 ? 4.086 -18.142 -20.577 1.00 87.94 79 PRO A N 1
ATOM 604 C CA . PRO A 1 79 ? 3.703 -16.762 -20.249 1.00 87.94 79 PRO A CA 1
ATOM 605 C C . PRO A 1 79 ? 2.195 -16.496 -20.372 1.00 87.94 79 PRO A C 1
ATOM 607 O O . PRO A 1 79 ? 1.662 -15.640 -19.675 1.00 87.94 79 PRO A O 1
ATOM 610 N N . GLU A 1 80 ? 1.502 -17.269 -21.211 1.00 88.06 80 GLU A N 1
ATOM 611 C CA . GLU A 1 80 ? 0.048 -17.183 -21.417 1.00 88.06 80 GLU A CA 1
ATOM 612 C C . GLU A 1 80 ? -0.767 -17.840 -20.287 1.00 88.06 80 GLU A C 1
ATOM 614 O O . GLU A 1 80 ? -1.991 -17.708 -20.242 1.00 88.06 80 GLU A O 1
ATOM 619 N N . GLN A 1 81 ? -0.124 -18.602 -19.392 1.00 89.94 81 GLN A N 1
ATOM 620 C CA . GLN A 1 81 ? -0.816 -19.280 -18.297 1.00 89.94 81 GLN A CA 1
ATOM 621 C C . GLN A 1 81 ? -0.803 -18.434 -17.017 1.00 89.94 81 GLN A C 1
ATOM 623 O O . GLN A 1 81 ? 0.212 -17.811 -16.697 1.00 89.94 81 GLN A O 1
ATOM 628 N N . PRO A 1 82 ? -1.895 -18.451 -16.227 1.00 90.94 82 PRO A N 1
ATOM 629 C CA . PRO A 1 82 ? -1.900 -17.837 -14.906 1.00 90.94 82 PRO A CA 1
ATOM 630 C C . PRO A 1 82 ? -0.791 -18.403 -14.013 1.00 90.94 82 PRO A C 1
ATOM 632 O O . PRO A 1 82 ? -0.550 -19.612 -13.993 1.00 90.94 82 PRO A O 1
ATOM 635 N N . LEU A 1 83 ? -0.153 -17.535 -13.227 1.00 94.25 83 LEU A N 1
ATOM 636 C CA . LEU A 1 83 ? 0.887 -17.932 -12.278 1.00 94.25 83 LEU A CA 1
ATOM 637 C C . LEU A 1 83 ? 0.307 -18.865 -11.197 1.00 94.25 83 LEU A C 1
ATOM 639 O O . LEU A 1 83 ? -0.580 -18.443 -10.447 1.00 94.25 83 LEU A O 1
ATOM 643 N N . PRO A 1 84 ? 0.814 -20.104 -11.038 1.00 94.88 84 PRO A N 1
ATOM 644 C CA . PRO A 1 84 ? 0.286 -21.070 -10.072 1.00 94.88 84 PRO A CA 1
ATOM 645 C C . PRO A 1 84 ? 0.796 -20.798 -8.646 1.00 94.88 84 PRO A C 1
ATOM 647 O O . PRO A 1 84 ? 1.402 -21.647 -7.994 1.00 94.88 84 PRO A O 1
ATOM 650 N N . TRP A 1 85 ? 0.558 -19.596 -8.125 1.00 95.38 85 TRP A N 1
ATOM 651 C CA . TRP A 1 85 ? 1.123 -19.128 -6.857 1.00 95.38 85 TRP A CA 1
ATOM 652 C C . TRP A 1 85 ? 0.730 -19.989 -5.646 1.00 95.38 85 TRP A C 1
ATOM 654 O O . TRP A 1 85 ? 1.525 -20.141 -4.724 1.00 95.38 85 TRP A O 1
ATOM 664 N N . ARG A 1 86 ? -0.458 -20.613 -5.646 1.00 95.00 86 ARG A N 1
ATOM 665 C CA . ARG A 1 86 ? -0.954 -21.412 -4.506 1.00 95.00 86 ARG A CA 1
ATOM 666 C C . ARG A 1 86 ? -0.047 -22.587 -4.147 1.00 95.00 86 ARG A C 1
ATOM 668 O O . ARG A 1 86 ? 0.091 -22.895 -2.970 1.00 95.00 86 ARG A O 1
ATOM 675 N N . SER A 1 87 ? 0.594 -23.220 -5.132 1.00 92.69 87 SER A N 1
ATOM 676 C CA . SER A 1 87 ? 1.534 -24.326 -4.890 1.00 92.69 87 SER A CA 1
ATOM 677 C C . SER A 1 87 ? 2.908 -23.869 -4.385 1.00 92.69 87 SER A C 1
ATOM 679 O O . SER A 1 87 ? 3.767 -24.709 -4.143 1.00 92.69 87 SER A O 1
ATOM 681 N N . HIS A 1 88 ? 3.118 -22.557 -4.259 1.00 94.00 88 HIS A N 1
ATOM 682 C CA . HIS A 1 88 ? 4.357 -21.932 -3.791 1.00 94.00 88 HIS A CA 1
ATOM 683 C C . HIS A 1 88 ? 4.203 -21.339 -2.379 1.00 94.00 88 HIS A C 1
ATOM 685 O O . HIS A 1 88 ? 5.128 -20.723 -1.854 1.00 94.00 88 HIS A O 1
ATOM 691 N N . VAL A 1 89 ? 3.024 -21.495 -1.763 1.00 93.31 89 VAL A N 1
ATOM 692 C CA . VAL A 1 89 ? 2.735 -20.982 -0.422 1.00 93.31 89 VAL A CA 1
ATOM 693 C C . VAL A 1 89 ? 3.071 -22.027 0.633 1.00 93.31 89 VAL A C 1
ATOM 695 O O . VAL A 1 89 ? 2.500 -23.116 0.662 1.00 93.31 89 VAL A O 1
ATOM 698 N N . VAL A 1 90 ? 3.935 -21.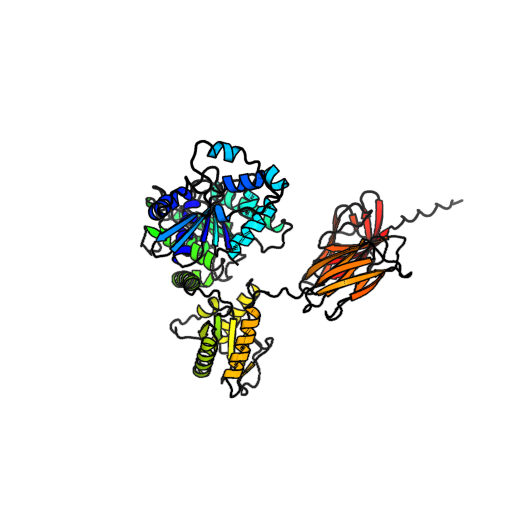640 1.561 1.00 91.12 90 VAL A N 1
ATOM 699 C CA . VAL A 1 90 ? 4.256 -22.364 2.790 1.00 91.12 90 VAL A CA 1
ATOM 700 C C . VAL A 1 90 ? 3.433 -21.770 3.928 1.00 91.12 90 VAL A C 1
ATOM 702 O O . VAL A 1 90 ? 3.404 -20.553 4.103 1.00 91.12 90 VAL A O 1
ATOM 705 N N . LYS A 1 91 ? 2.763 -22.608 4.724 1.00 90.62 91 LYS A N 1
ATOM 706 C CA . LYS A 1 91 ? 1.999 -22.156 5.895 1.00 90.62 91 LYS A CA 1
ATOM 707 C C . LYS A 1 91 ? 2.781 -22.444 7.171 1.00 90.62 91 LYS A C 1
ATOM 709 O O . LYS A 1 91 ? 3.009 -23.603 7.501 1.00 90.62 91 LYS A O 1
ATOM 714 N N . LEU A 1 92 ? 3.134 -21.393 7.896 1.00 88.81 92 LEU A N 1
ATOM 715 C CA . LEU A 1 92 ? 3.953 -21.421 9.102 1.00 88.81 92 LEU A CA 1
ATOM 716 C C . LEU A 1 92 ? 3.084 -21.162 10.330 1.00 88.81 92 LEU A C 1
ATOM 718 O O . LEU A 1 92 ? 2.299 -20.213 10.340 1.00 88.81 92 LEU A O 1
ATOM 722 N N . VAL A 1 93 ? 3.205 -21.985 11.367 1.00 83.56 93 VAL A N 1
ATOM 723 C CA . VAL A 1 93 ? 2.497 -21.782 12.637 1.00 83.56 93 VAL A CA 1
ATOM 724 C C . VAL A 1 93 ? 3.287 -20.783 13.480 1.00 83.56 93 VAL A C 1
ATOM 726 O O . VAL A 1 93 ? 4.449 -21.016 13.778 1.00 83.56 93 VAL A O 1
ATOM 729 N N . ALA A 1 94 ? 2.666 -19.669 13.870 1.00 73.88 94 ALA A N 1
ATOM 730 C CA . ALA A 1 94 ? 3.301 -18.578 14.621 1.00 73.88 94 ALA A CA 1
ATOM 731 C C . ALA A 1 94 ? 2.886 -18.575 16.108 1.00 73.88 94 ALA A C 1
ATOM 733 O O . ALA A 1 94 ? 2.669 -17.522 16.711 1.00 73.88 94 ALA A O 1
ATOM 734 N N . GLY A 1 95 ? 2.721 -19.767 16.694 1.00 66.81 95 GLY A N 1
ATOM 735 C CA . GLY A 1 95 ? 2.235 -19.954 18.064 1.00 66.81 95 GLY A CA 1
ATOM 736 C C . GLY A 1 95 ? 0.771 -19.532 18.280 1.00 66.81 95 GLY A C 1
ATOM 737 O O . GLY A 1 95 ? 0.156 -18.835 17.467 1.00 66.81 95 GLY A O 1
ATOM 738 N N . SER A 1 96 ? 0.176 -19.982 19.392 1.00 65.50 96 SER A N 1
ATOM 739 C CA . SER A 1 96 ? -1.163 -19.566 19.862 1.00 65.50 96 SER A CA 1
ATOM 740 C C . SER A 1 96 ? -2.300 -19.678 18.828 1.00 65.50 96 SER A C 1
ATOM 742 O O . SER A 1 96 ? -3.236 -18.883 18.842 1.00 65.50 96 SER A O 1
ATOM 744 N N . GLY A 1 97 ? -2.218 -20.647 17.908 1.00 68.81 97 GLY A N 1
ATOM 745 C CA . GLY A 1 97 ? -3.215 -20.864 16.851 1.00 68.81 97 GLY A CA 1
ATOM 746 C C . GLY A 1 97 ? -3.136 -19.898 15.659 1.00 68.81 97 GLY A C 1
ATOM 747 O O . GLY A 1 97 ? -3.956 -20.007 14.749 1.00 68.81 97 GLY A O 1
ATOM 748 N N . SER A 1 98 ? -2.162 -18.983 15.632 1.00 82.69 98 SER A N 1
ATOM 749 C CA . SER A 1 98 ? -1.933 -18.065 14.509 1.00 82.69 98 SER A CA 1
ATOM 750 C C . SER A 1 98 ? -1.037 -18.693 13.435 1.00 82.69 98 SER A C 1
ATOM 752 O O . SER A 1 98 ? -0.227 -19.580 13.717 1.00 82.69 98 SER A O 1
ATOM 754 N N . SER A 1 99 ? -1.191 -18.262 12.180 1.00 89.19 99 SER A N 1
ATOM 755 C CA . SER A 1 99 ? -0.382 -18.774 11.069 1.00 89.19 99 SER A CA 1
ATOM 756 C C . SER A 1 99 ? -0.015 -17.684 10.075 1.00 89.19 99 SER A C 1
ATOM 758 O O . SER A 1 99 ? -0.847 -16.836 9.756 1.00 89.19 99 SER A O 1
ATOM 760 N N . ILE A 1 100 ? 1.203 -17.733 9.553 1.00 93.00 100 ILE A N 1
ATOM 761 C CA . ILE A 1 100 ? 1.708 -16.846 8.503 1.00 93.00 100 ILE A CA 1
ATOM 762 C C . ILE A 1 100 ? 1.855 -17.672 7.230 1.00 93.00 100 ILE A C 1
ATOM 764 O O . ILE A 1 100 ? 2.328 -18.804 7.270 1.00 93.00 100 ILE A O 1
ATOM 768 N N . SER A 1 101 ? 1.427 -17.129 6.096 1.00 94.94 101 SER A N 1
ATOM 769 C CA . SER A 1 101 ? 1.714 -17.724 4.789 1.00 94.94 101 SER A CA 1
ATOM 770 C C . SER A 1 101 ? 2.965 -17.079 4.202 1.00 94.94 101 SER A C 1
ATOM 772 O O . SER A 1 101 ? 3.163 -15.878 4.361 1.00 94.94 101 SER A O 1
ATOM 774 N N . LEU A 1 102 ? 3.807 -17.852 3.524 1.00 94.88 102 LEU A N 1
ATOM 775 C CA . LEU A 1 102 ? 5.073 -17.396 2.957 1.00 94.88 102 LEU A CA 1
ATOM 776 C C . LEU A 1 102 ? 5.243 -17.931 1.532 1.00 94.88 102 LEU A C 1
ATOM 778 O O . LEU A 1 102 ? 5.167 -19.136 1.319 1.00 94.88 102 LEU A O 1
ATOM 782 N N . ILE A 1 103 ? 5.546 -17.051 0.582 1.00 95.31 103 ILE A N 1
ATOM 783 C CA . ILE A 1 103 ? 6.231 -17.407 -0.665 1.00 95.31 103 ILE A CA 1
ATOM 784 C C . ILE A 1 103 ? 7.692 -17.007 -0.471 1.00 95.31 103 ILE A C 1
ATOM 786 O O . ILE A 1 103 ? 8.026 -15.823 -0.420 1.00 95.31 103 ILE A O 1
ATOM 790 N N . HIS A 1 104 ? 8.558 -17.999 -0.296 1.00 93.44 104 HIS A N 1
ATOM 791 C CA . HIS A 1 104 ? 9.991 -17.771 -0.124 1.00 93.44 104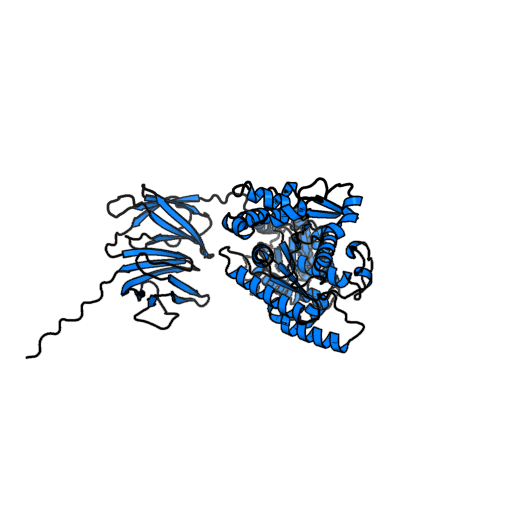 HIS A CA 1
ATOM 792 C C . HIS A 1 104 ? 10.674 -17.510 -1.467 1.00 93.44 104 HIS A C 1
ATOM 794 O O . HIS A 1 104 ? 10.096 -17.780 -2.516 1.00 93.44 104 HIS A O 1
ATOM 800 N N . ALA A 1 105 ? 11.908 -17.006 -1.449 1.00 92.25 105 ALA A N 1
ATOM 801 C CA . ALA A 1 105 ? 12.598 -16.606 -2.672 1.00 92.25 105 ALA A CA 1
ATOM 802 C C . ALA A 1 105 ? 12.856 -17.782 -3.631 1.00 92.25 105 ALA A C 1
ATOM 804 O O . ALA A 1 105 ? 12.583 -17.686 -4.821 1.00 92.25 105 ALA A O 1
ATOM 805 N N . GLY A 1 106 ? 13.302 -18.926 -3.120 1.00 89.06 106 GLY A N 1
ATOM 806 C CA . GLY A 1 106 ? 13.462 -20.162 -3.890 1.00 89.06 106 GLY A CA 1
ATOM 807 C C . GLY A 1 106 ? 14.021 -21.287 -3.033 1.00 89.06 106 GLY A C 1
ATOM 808 O O . GLY A 1 106 ? 14.215 -21.111 -1.828 1.00 89.06 106 GLY A O 1
ATOM 809 N N . ARG A 1 107 ? 14.203 -22.458 -3.643 1.00 84.75 107 ARG A N 1
ATOM 810 C CA . ARG A 1 107 ? 14.729 -23.650 -2.965 1.00 84.75 107 ARG A CA 1
ATOM 811 C C . ARG A 1 107 ? 16.209 -23.502 -2.643 1.00 84.75 107 ARG A C 1
ATOM 813 O O . ARG A 1 107 ? 16.960 -22.923 -3.428 1.00 84.75 107 ARG A O 1
ATOM 820 N N . ASP A 1 108 ? 16.625 -24.108 -1.538 1.00 75.19 108 ASP A N 1
ATOM 821 C CA . ASP A 1 108 ? 18.047 -24.251 -1.242 1.00 75.19 108 ASP A CA 1
ATOM 822 C C . ASP A 1 108 ? 18.676 -25.243 -2.239 1.00 75.19 108 ASP A C 1
ATOM 824 O O . ASP A 1 108 ? 18.124 -26.314 -2.509 1.00 75.19 108 ASP A O 1
ATOM 828 N N . GLY A 1 109 ? 19.834 -24.895 -2.801 1.00 75.94 109 GLY A N 1
ATOM 829 C CA . GLY A 1 109 ? 20.590 -25.786 -3.681 1.00 75.94 109 GLY A CA 1
ATOM 830 C C . GLY A 1 109 ? 21.577 -25.062 -4.592 1.00 75.94 109 GLY A C 1
ATOM 831 O O . GLY A 1 109 ? 21.454 -23.864 -4.846 1.00 75.94 109 GLY A O 1
ATOM 832 N N . ASP A 1 110 ? 22.533 -25.819 -5.135 1.00 80.00 110 ASP A N 1
ATOM 833 C CA . ASP A 1 110 ? 23.643 -25.293 -5.949 1.00 80.00 110 ASP A CA 1
ATOM 834 C C . ASP A 1 110 ? 23.179 -24.536 -7.203 1.00 80.00 110 ASP A C 1
ATOM 836 O O . ASP A 1 110 ? 23.886 -23.676 -7.729 1.00 80.00 110 ASP A O 1
ATOM 840 N N . LEU A 1 111 ? 21.968 -24.831 -7.685 1.00 84.06 111 LEU A N 1
ATOM 841 C CA . LEU A 1 111 ? 21.409 -24.213 -8.882 1.00 84.06 111 LEU A CA 1
ATOM 842 C C . LEU A 1 111 ? 20.748 -22.853 -8.622 1.00 84.06 111 LEU A C 1
ATOM 844 O O . LEU A 1 111 ? 20.548 -22.118 -9.587 1.00 84.06 111 LEU A O 1
ATOM 848 N N . TYR A 1 112 ? 20.445 -22.482 -7.373 1.00 87.88 112 TYR A N 1
ATOM 849 C CA . TYR A 1 112 ? 19.661 -21.280 -7.055 1.00 87.88 112 TYR A CA 1
ATOM 850 C C . TYR A 1 112 ? 20.227 -20.010 -7.706 1.00 87.88 112 TYR A C 1
ATOM 852 O O . TYR A 1 112 ? 19.533 -19.312 -8.445 1.00 87.88 112 TYR A O 1
ATOM 860 N N . TYR A 1 113 ? 21.522 -19.744 -7.523 1.00 88.56 113 TYR A N 1
ATOM 861 C CA . TYR A 1 113 ? 22.156 -18.551 -8.088 1.00 88.56 113 TYR A CA 1
ATOM 862 C C . TYR A 1 113 ? 22.170 -18.558 -9.619 1.00 88.56 113 TYR A C 1
ATOM 864 O O . TYR A 1 113 ? 21.936 -17.521 -10.236 1.00 88.56 113 TYR A O 1
ATOM 872 N N . SER A 1 114 ? 22.383 -19.724 -10.240 1.00 88.88 114 SER A N 1
ATOM 873 C CA . SER A 1 114 ? 22.323 -19.853 -11.702 1.00 88.88 114 SER A CA 1
ATOM 874 C C . SER A 1 114 ? 20.913 -19.585 -12.243 1.00 88.88 114 SER A C 1
ATOM 876 O O . SER A 1 114 ? 20.752 -18.962 -13.289 1.00 88.88 114 SER A O 1
ATOM 878 N N . GLN A 1 115 ? 19.882 -19.990 -11.496 1.00 89.69 115 GLN A N 1
ATOM 879 C CA . GLN A 1 115 ? 18.486 -19.740 -11.828 1.00 89.69 115 GLN A CA 1
ATOM 880 C C . GLN A 1 115 ? 18.136 -18.258 -11.696 1.00 89.69 115 GLN A C 1
ATOM 882 O O . GLN A 1 115 ? 17.522 -17.709 -12.606 1.00 89.69 115 GLN A O 1
ATOM 887 N N . VAL A 1 116 ? 18.570 -17.597 -10.620 1.00 90.50 116 VAL A N 1
ATOM 888 C CA . VAL A 1 116 ? 18.377 -16.151 -10.427 1.00 90.50 116 VAL A CA 1
ATOM 889 C C . VAL A 1 116 ? 19.050 -15.353 -11.547 1.00 90.50 116 VAL A C 1
ATOM 891 O O . VAL A 1 116 ? 18.420 -14.479 -12.134 1.00 90.50 116 VAL A O 1
ATOM 894 N N . GLN A 1 117 ? 20.293 -15.694 -11.906 1.00 89.12 117 GLN A N 1
ATOM 895 C CA . GLN A 1 117 ? 21.031 -15.040 -12.997 1.00 89.12 117 GLN A CA 1
ATOM 896 C C . GLN A 1 117 ? 20.399 -15.253 -14.378 1.00 89.12 117 GLN A C 1
ATOM 898 O O . GLN A 1 117 ? 20.617 -14.446 -15.277 1.00 89.12 117 GLN A O 1
ATOM 903 N N . SER A 1 118 ? 19.625 -16.327 -14.560 1.00 89.12 118 SER A N 1
ATOM 904 C CA . SER A 1 118 ? 18.934 -16.611 -15.822 1.00 89.12 118 SER A CA 1
ATOM 905 C C . SER A 1 118 ? 17.658 -15.788 -16.040 1.00 89.12 118 SER A C 1
ATOM 907 O O . SER A 1 118 ? 17.086 -15.837 -17.129 1.00 89.12 118 SER A O 1
ATOM 909 N N . LEU A 1 119 ? 17.189 -15.052 -15.025 1.00 89.69 119 LEU A N 1
ATOM 910 C CA . LEU A 1 119 ? 15.973 -14.249 -15.121 1.00 89.69 119 LEU A CA 1
ATOM 911 C C . LEU A 1 119 ? 16.239 -12.948 -15.890 1.00 89.69 119 LEU A C 1
ATOM 913 O O . LEU A 1 119 ? 16.832 -12.005 -15.370 1.00 89.69 119 LEU A O 1
ATOM 917 N N . ASP A 1 120 ? 15.740 -12.890 -17.123 1.00 88.88 120 ASP A N 1
ATOM 918 C CA . ASP A 1 120 ? 15.688 -11.670 -17.927 1.00 88.88 120 ASP A CA 1
ATOM 919 C C . ASP A 1 120 ? 14.399 -10.892 -17.629 1.00 88.88 120 ASP A C 1
ATOM 921 O O . ASP A 1 120 ? 13.342 -11.134 -18.216 1.00 88.88 120 ASP A O 1
ATOM 925 N N . TRP A 1 121 ? 14.484 -9.949 -16.689 1.00 88.44 121 TRP A N 1
ATOM 926 C CA . TRP A 1 121 ? 13.348 -9.126 -16.275 1.00 88.44 121 TRP A CA 1
ATOM 927 C C . TRP A 1 121 ? 12.758 -8.291 -17.412 1.00 88.44 121 TRP A C 1
ATOM 929 O O . TRP A 1 121 ? 11.535 -8.161 -17.481 1.00 88.44 121 TRP A O 1
ATOM 939 N N . GLY A 1 122 ? 13.605 -7.747 -18.291 1.00 86.19 122 GLY A N 1
ATOM 940 C CA . GLY A 1 122 ? 13.170 -6.932 -19.425 1.00 86.19 122 GLY A CA 1
ATOM 941 C C . GLY A 1 122 ? 12.355 -7.768 -20.404 1.00 86.19 122 GLY A C 1
ATOM 942 O O . GLY A 1 122 ? 11.182 -7.476 -20.641 1.00 86.19 122 GLY A O 1
ATOM 943 N N . GLY A 1 123 ? 12.927 -8.885 -20.864 1.00 89.56 123 GLY A N 1
ATOM 944 C CA . GLY A 1 123 ? 12.243 -9.807 -21.768 1.00 89.56 123 GLY A CA 1
ATOM 945 C C . GLY A 1 123 ? 10.999 -10.457 -21.153 1.00 89.56 123 GLY A C 1
ATOM 946 O O . GLY A 1 123 ? 10.022 -10.717 -21.854 1.00 89.56 123 GLY A O 1
ATOM 947 N N . MET A 1 124 ? 10.979 -10.704 -19.840 1.00 91.06 124 MET A N 1
ATOM 948 C CA . MET A 1 124 ? 9.776 -11.180 -19.147 1.00 91.06 124 MET A CA 1
ATOM 949 C C . MET A 1 124 ? 8.668 -10.117 -19.121 1.00 91.06 124 MET A C 1
ATOM 951 O O . MET A 1 124 ? 7.501 -10.447 -19.339 1.00 91.06 124 MET A O 1
ATOM 955 N N . TYR A 1 125 ? 9.008 -8.851 -18.868 1.00 87.88 125 TYR A N 1
ATOM 956 C CA . TYR A 1 125 ? 8.029 -7.764 -18.834 1.00 87.88 125 TYR A CA 1
ATOM 957 C C . TYR A 1 125 ? 7.419 -7.501 -20.215 1.00 87.88 125 TYR A C 1
ATOM 959 O O . TYR A 1 125 ? 6.199 -7.383 -20.322 1.00 87.88 125 TYR A O 1
ATOM 967 N N . GLU A 1 126 ? 8.236 -7.527 -21.273 1.00 88.19 126 GLU A N 1
ATOM 968 C CA . GLU A 1 126 ? 7.777 -7.456 -22.671 1.00 88.19 126 GLU A CA 1
ATOM 969 C C . GLU A 1 126 ? 6.822 -8.601 -23.036 1.00 88.19 126 GLU A C 1
ATOM 971 O O . GLU A 1 126 ? 5.868 -8.406 -23.785 1.00 88.19 126 GLU A O 1
ATOM 976 N N . LYS A 1 127 ? 7.028 -9.788 -22.453 1.00 90.75 127 LYS A N 1
ATOM 977 C CA . LYS A 1 127 ? 6.149 -10.959 -22.612 1.00 90.75 127 LYS A CA 1
ATOM 978 C C . LYS A 1 127 ? 4.902 -10.934 -21.721 1.00 90.75 127 LYS A C 1
ATOM 980 O O . LYS A 1 127 ? 4.197 -11.934 -21.648 1.00 90.75 127 LYS A O 1
ATOM 985 N N . GLY A 1 128 ? 4.624 -9.830 -21.026 1.00 89.94 128 GLY A N 1
ATOM 986 C CA . GLY A 1 128 ? 3.392 -9.660 -20.253 1.00 89.94 128 GLY A CA 1
ATOM 987 C C . GLY A 1 128 ? 3.477 -10.040 -18.771 1.00 89.94 128 GLY A C 1
ATOM 988 O O . GLY A 1 128 ? 2.432 -10.167 -18.128 1.00 89.94 128 GLY A O 1
ATOM 989 N N . LEU A 1 129 ? 4.680 -10.162 -18.185 1.00 91.19 129 LEU A N 1
ATOM 990 C CA . LEU A 1 129 ? 4.841 -10.470 -16.752 1.00 91.19 129 LEU A CA 1
ATOM 991 C C . LEU A 1 129 ? 4.054 -9.500 -15.865 1.00 91.19 129 LEU A C 1
ATOM 993 O O . LEU A 1 129 ? 3.452 -9.921 -14.880 1.00 91.19 129 LEU A O 1
ATOM 997 N N . GLY A 1 130 ? 4.035 -8.211 -16.218 1.00 88.81 130 GLY A N 1
ATOM 998 C CA . GLY A 1 130 ? 3.293 -7.199 -15.470 1.00 88.81 130 GLY A CA 1
ATOM 999 C C . GLY A 1 130 ? 1.805 -7.544 -15.337 1.00 88.81 130 GLY A C 1
ATOM 1000 O O . GLY A 1 130 ? 1.265 -7.482 -14.235 1.00 88.81 130 GLY A O 1
ATOM 1001 N N . GLY A 1 131 ? 1.162 -7.977 -16.425 1.00 88.50 131 GLY A N 1
ATOM 1002 C CA . GLY A 1 131 ? -0.242 -8.398 -16.411 1.00 88.50 131 GLY A CA 1
ATOM 1003 C C . GLY A 1 131 ? -0.462 -9.697 -15.632 1.00 88.50 131 GLY A C 1
ATOM 1004 O O . GLY A 1 131 ? -1.403 -9.790 -14.844 1.00 88.50 131 GLY A O 1
ATOM 1005 N N . ALA A 1 132 ? 0.440 -10.672 -15.784 1.00 92.25 132 ALA A N 1
ATOM 1006 C CA . ALA A 1 132 ? 0.381 -11.933 -15.044 1.00 92.25 132 ALA A CA 1
ATOM 1007 C C . ALA A 1 132 ? 0.511 -11.723 -13.524 1.00 92.25 132 ALA A C 1
ATOM 1009 O O . ALA A 1 132 ? -0.225 -12.330 -12.741 1.00 92.25 132 ALA A O 1
ATOM 1010 N N . LEU A 1 133 ? 1.408 -10.828 -13.098 1.00 92.75 133 LEU A N 1
ATOM 1011 C CA . LEU A 1 133 ? 1.566 -10.453 -11.695 1.00 92.75 133 LEU A CA 1
ATOM 1012 C C . LEU A 1 133 ? 0.352 -9.686 -11.167 1.00 92.75 133 LEU A C 1
ATOM 1014 O O . LEU A 1 133 ? -0.072 -9.959 -10.050 1.00 92.75 133 LEU A O 1
ATOM 1018 N N . GLU A 1 134 ? -0.250 -8.779 -11.939 1.00 88.06 134 GLU A N 1
ATOM 1019 C CA . GLU A 1 134 ? -1.480 -8.099 -11.502 1.00 88.06 134 GLU A CA 1
ATOM 1020 C C . GLU A 1 134 ? -2.638 -9.080 -11.304 1.00 88.06 134 GLU A C 1
ATOM 1022 O O . GLU A 1 134 ? -3.309 -9.033 -10.272 1.00 88.06 134 GLU A O 1
ATOM 1027 N N . ALA A 1 135 ? -2.826 -10.024 -12.233 1.00 90.06 135 ALA A N 1
ATOM 1028 C CA . ALA A 1 135 ? -3.827 -11.080 -12.094 1.00 90.06 135 ALA A CA 1
ATOM 1029 C C . ALA A 1 135 ? -3.572 -11.943 -10.845 1.00 90.06 135 ALA A C 1
ATOM 1031 O O . ALA A 1 135 ? -4.491 -12.202 -10.066 1.00 90.06 135 ALA A O 1
ATOM 1032 N N . MET A 1 136 ? -2.313 -12.323 -10.603 1.00 95.06 136 MET A N 1
ATOM 1033 C CA . MET A 1 136 ? -1.919 -13.053 -9.399 1.00 95.06 136 MET A CA 1
ATOM 1034 C C . MET A 1 136 ? -2.221 -12.252 -8.127 1.00 95.06 136 MET A C 1
ATOM 1036 O O . MET A 1 136 ? -2.860 -12.763 -7.210 1.00 95.06 136 MET A O 1
ATOM 1040 N N . PHE A 1 137 ? -1.789 -10.991 -8.051 1.00 92.50 137 PHE A N 1
ATOM 1041 C CA . PHE A 1 137 ? -1.983 -10.161 -6.862 1.00 92.50 137 PHE A CA 1
ATOM 1042 C C . PHE A 1 137 ? -3.456 -9.825 -6.612 1.00 92.50 137 PHE A C 1
ATOM 1044 O O . PHE A 1 137 ? -3.852 -9.658 -5.460 1.00 92.50 137 PHE A O 1
ATOM 1051 N N . GLU A 1 138 ? -4.288 -9.775 -7.649 1.00 86.88 138 GLU A N 1
ATOM 1052 C CA . GLU A 1 138 ? -5.740 -9.659 -7.514 1.00 86.88 138 GLU A CA 1
ATOM 1053 C C . GLU A 1 138 ? -6.353 -10.876 -6.798 1.00 86.88 138 GLU A C 1
ATOM 1055 O O . GLU A 1 138 ? -7.227 -10.717 -5.944 1.00 86.88 138 GLU A O 1
ATOM 1060 N N . GLU A 1 139 ? -5.855 -12.087 -7.060 1.00 90.25 139 GLU A N 1
ATOM 1061 C CA . GLU A 1 139 ? -6.226 -13.275 -6.282 1.00 90.25 139 GLU A CA 1
ATOM 1062 C C . GLU A 1 139 ? -5.686 -13.213 -4.848 1.00 90.25 139 GLU A C 1
ATOM 1064 O O . GLU A 1 139 ? -6.427 -13.478 -3.899 1.00 90.25 139 GLU A O 1
ATOM 1069 N N . LEU A 1 140 ? -4.429 -12.795 -4.664 1.00 92.00 140 LEU A N 1
ATOM 1070 C CA . LEU A 1 140 ? -3.831 -12.657 -3.331 1.00 92.00 140 LEU A CA 1
ATOM 1071 C C . LEU A 1 140 ? -4.620 -11.679 -2.445 1.00 92.00 140 LEU A C 1
ATOM 1073 O O . LEU A 1 140 ? -4.854 -11.965 -1.272 1.00 92.00 140 LEU A O 1
ATOM 1077 N N . ARG A 1 141 ? -5.099 -10.556 -3.000 1.00 85.62 141 ARG A N 1
ATOM 1078 C CA . ARG A 1 141 ? -5.944 -9.574 -2.288 1.00 85.62 141 ARG A CA 1
ATOM 1079 C C . ARG A 1 141 ? -7.312 -10.129 -1.875 1.00 85.62 141 ARG A C 1
ATOM 1081 O O . ARG A 1 141 ? -7.996 -9.509 -1.059 1.00 85.62 141 ARG A O 1
ATOM 1088 N N . ARG A 1 142 ? -7.760 -11.251 -2.439 1.00 84.75 142 ARG A N 1
ATOM 1089 C CA . ARG A 1 142 ? -9.003 -11.929 -2.026 1.00 84.75 142 ARG A CA 1
ATOM 1090 C C . ARG A 1 142 ? -8.729 -12.926 -0.901 1.00 84.75 142 ARG A C 1
ATOM 1092 O O . ARG A 1 142 ? -9.490 -12.993 0.071 1.00 84.75 142 ARG A O 1
ATOM 1099 N N . ASP A 1 143 ? -7.614 -13.640 -1.006 1.00 87.19 143 ASP A N 1
ATOM 1100 C CA . ASP A 1 143 ? -7.266 -14.738 -0.102 1.00 87.19 143 ASP A CA 1
ATOM 1101 C C . ASP A 1 143 ? -6.582 -14.253 1.192 1.00 87.19 143 ASP A C 1
ATOM 1103 O O . ASP A 1 143 ? -6.700 -14.914 2.228 1.00 87.19 143 ASP A O 1
ATOM 1107 N N . PHE A 1 144 ? -5.963 -13.068 1.174 1.00 91.81 144 PHE A N 1
ATOM 1108 C CA . PHE A 1 144 ? -5.251 -12.479 2.310 1.00 91.81 144 PHE A CA 1
ATOM 1109 C C . PHE A 1 144 ? -5.739 -11.068 2.642 1.00 91.81 144 PHE A C 1
ATOM 1111 O O . PHE A 1 144 ? -6.160 -10.310 1.771 1.00 91.81 144 PHE A O 1
ATOM 1118 N N . ASP A 1 145 ? -5.657 -10.700 3.922 1.00 89.00 145 ASP A N 1
ATOM 1119 C CA . ASP A 1 145 ? -5.927 -9.337 4.387 1.00 89.00 145 ASP A CA 1
ATOM 1120 C C . ASP A 1 145 ? -4.706 -8.436 4.179 1.00 89.00 145 ASP A C 1
ATOM 1122 O O . ASP A 1 145 ? -4.863 -7.252 3.874 1.00 89.00 145 ASP A O 1
ATOM 1126 N N . PHE A 1 146 ? -3.505 -9.014 4.293 1.00 95.94 146 PHE A N 1
ATOM 1127 C CA . PHE A 1 146 ? -2.233 -8.353 4.025 1.00 95.94 146 PHE A CA 1
ATOM 1128 C C . PHE A 1 146 ? -1.319 -9.233 3.179 1.00 95.94 146 PHE A C 1
ATOM 1130 O O . PHE A 1 146 ? -1.062 -10.385 3.527 1.00 95.94 146 PHE A O 1
ATOM 1137 N N . VAL A 1 147 ? -0.788 -8.653 2.105 1.00 98.06 147 VAL A N 1
ATOM 1138 C CA . VAL A 1 147 ? 0.307 -9.221 1.313 1.00 98.06 147 VAL A CA 1
ATOM 1139 C C . VAL A 1 147 ? 1.525 -8.331 1.528 1.00 98.06 147 VAL A C 1
ATOM 1141 O O . VAL A 1 147 ? 1.550 -7.193 1.065 1.00 98.06 147 VAL A O 1
ATOM 1144 N N . LEU A 1 148 ? 2.507 -8.824 2.275 1.00 98.56 148 LEU A N 1
ATOM 1145 C CA . LEU A 1 148 ? 3.713 -8.098 2.653 1.00 98.56 148 LEU A CA 1
ATOM 1146 C C . LEU A 1 148 ? 4.878 -8.544 1.768 1.00 98.56 148 LEU A C 1
ATOM 1148 O O . LEU A 1 148 ? 5.250 -9.715 1.782 1.00 98.56 148 LEU A O 1
ATOM 1152 N N . VAL A 1 149 ? 5.459 -7.624 1.007 1.00 98.00 149 VAL A N 1
ATOM 1153 C CA . VAL A 1 149 ? 6.537 -7.915 0.053 1.00 98.00 149 VAL A CA 1
ATOM 1154 C C . VAL A 1 149 ? 7.855 -7.357 0.581 1.00 98.00 149 VAL A C 1
ATOM 1156 O O . VAL A 1 149 ? 7.948 -6.157 0.846 1.00 98.00 149 VAL A O 1
ATOM 1159 N N . ASP A 1 150 ? 8.869 -8.212 0.729 1.00 96.25 150 ASP A N 1
ATOM 1160 C CA . ASP A 1 150 ? 10.242 -7.793 1.036 1.00 96.25 150 ASP A CA 1
ATOM 1161 C C . ASP A 1 150 ? 10.952 -7.455 -0.275 1.00 96.25 150 ASP A C 1
ATOM 1163 O O . ASP A 1 150 ? 11.359 -8.351 -1.013 1.00 96.25 150 ASP A O 1
ATOM 1167 N N . ALA A 1 151 ? 11.026 -6.170 -0.625 1.00 93.06 151 ALA A N 1
ATOM 1168 C CA . ALA A 1 151 ? 11.660 -5.743 -1.870 1.00 93.06 151 ALA A CA 1
ATOM 1169 C C . ALA A 1 151 ? 13.178 -5.762 -1.762 1.00 93.06 151 ALA A C 1
ATOM 1171 O O . ALA A 1 151 ? 13.711 -5.570 -0.686 1.00 93.06 151 ALA A O 1
ATOM 1172 N N . ARG A 1 152 ? 13.896 -5.851 -2.880 1.00 86.62 152 ARG A N 1
ATOM 1173 C CA . ARG A 1 152 ? 15.354 -5.692 -2.887 1.00 86.62 152 ARG A CA 1
ATOM 1174 C C . ARG A 1 152 ? 15.809 -4.264 -2.556 1.00 86.62 152 ARG A C 1
ATOM 1176 O O . ARG A 1 152 ? 15.076 -3.296 -2.750 1.00 86.62 152 ARG A O 1
ATOM 1183 N N . THR A 1 153 ? 17.036 -4.127 -2.035 1.00 82.81 153 THR A N 1
ATOM 1184 C CA . THR A 1 153 ? 17.653 -2.806 -1.800 1.00 82.81 153 THR A CA 1
ATOM 1185 C C . THR A 1 153 ? 18.109 -2.135 -3.097 1.00 82.81 153 THR A C 1
ATOM 1187 O O . THR A 1 153 ? 18.606 -2.809 -3.997 1.00 82.81 153 THR A O 1
ATOM 1190 N N . GLY A 1 154 ? 18.058 -0.803 -3.140 1.00 76.44 154 GLY A N 1
ATOM 1191 C CA . GLY A 1 154 ? 18.665 -0.007 -4.211 1.00 76.44 154 GLY A CA 1
ATOM 1192 C C . GLY A 1 154 ? 17.781 0.177 -5.447 1.00 76.44 154 GLY A C 1
ATOM 1193 O O . GLY A 1 154 ? 16.570 -0.012 -5.405 1.00 76.44 154 GLY A O 1
ATOM 1194 N N . VAL A 1 155 ? 18.402 0.605 -6.549 1.00 71.50 155 VAL A N 1
ATOM 1195 C CA . VAL A 1 155 ? 17.732 0.840 -7.837 1.00 71.50 155 VAL A CA 1
ATOM 1196 C C . VAL A 1 155 ? 18.042 -0.336 -8.750 1.00 71.50 155 VAL A C 1
ATOM 1198 O O . VAL A 1 155 ? 19.189 -0.504 -9.153 1.00 71.50 155 VAL A O 1
ATOM 1201 N N . THR A 1 156 ? 17.038 -1.159 -9.039 1.00 66.94 156 THR A N 1
ATOM 1202 C CA . THR A 1 156 ? 17.146 -2.294 -9.967 1.00 66.94 156 THR A CA 1
ATOM 1203 C C . THR A 1 156 ? 16.174 -2.124 -11.128 1.00 66.94 156 THR A C 1
ATOM 1205 O O . THR A 1 156 ? 15.161 -1.430 -10.991 1.00 66.94 156 THR A O 1
ATOM 1208 N N . ASP A 1 157 ? 16.445 -2.794 -12.248 1.00 56.66 157 ASP A N 1
ATOM 1209 C CA . ASP A 1 157 ? 15.668 -2.668 -13.492 1.00 56.66 157 ASP A CA 1
ATOM 1210 C C . ASP A 1 157 ? 14.189 -3.058 -13.321 1.00 56.66 157 ASP A C 1
ATOM 1212 O O . ASP A 1 157 ? 13.312 -2.528 -13.996 1.00 56.66 157 ASP A O 1
ATOM 1216 N N . PHE A 1 158 ? 13.889 -3.924 -12.350 1.00 72.00 158 PHE A N 1
ATOM 1217 C CA . PHE A 1 158 ? 12.537 -4.392 -12.027 1.00 72.00 158 PHE A CA 1
ATOM 1218 C C . PHE A 1 158 ? 11.944 -3.760 -10.758 1.00 72.00 158 PHE A C 1
ATOM 1220 O O . PHE A 1 158 ? 10.822 -4.092 -10.366 1.00 72.00 158 PHE A O 1
ATOM 1227 N N . SER A 1 159 ? 12.666 -2.849 -10.094 1.00 71.62 159 SER A N 1
ATOM 1228 C CA . SER A 1 159 ? 12.206 -2.240 -8.836 1.00 71.62 159 SER A CA 1
ATOM 1229 C C . SER A 1 159 ? 10.840 -1.559 -8.977 1.00 71.62 159 SER A C 1
ATOM 1231 O O . SER A 1 159 ? 10.058 -1.587 -8.029 1.00 71.62 159 SER A O 1
ATOM 1233 N N . GLY A 1 160 ? 10.492 -1.026 -10.156 1.00 84.06 160 GLY A N 1
ATOM 1234 C CA . GLY A 1 160 ? 9.192 -0.395 -10.419 1.00 84.06 160 GLY A CA 1
ATOM 1235 C C . GLY A 1 160 ? 7.989 -1.324 -10.219 1.00 84.06 160 GLY A C 1
ATOM 1236 O O . GLY A 1 160 ? 6.940 -0.865 -9.770 1.00 84.06 160 GLY A O 1
ATOM 1237 N N . ILE A 1 161 ? 8.144 -2.633 -10.448 1.00 88.06 161 ILE A N 1
ATOM 1238 C CA . ILE A 1 161 ? 7.052 -3.604 -10.282 1.00 88.06 161 ILE A CA 1
ATOM 1239 C C . ILE A 1 161 ? 6.608 -3.647 -8.814 1.00 88.06 161 ILE A C 1
ATOM 1241 O O . ILE A 1 161 ? 5.448 -3.415 -8.484 1.00 88.06 161 ILE A O 1
ATOM 1245 N N . ILE A 1 162 ? 7.547 -3.883 -7.902 1.00 89.44 162 ILE A N 1
ATOM 1246 C CA . ILE A 1 162 ? 7.249 -4.031 -6.471 1.00 89.44 162 ILE A CA 1
ATOM 1247 C C . ILE A 1 162 ? 7.189 -2.700 -5.725 1.00 89.44 162 ILE A C 1
ATOM 1249 O O . ILE A 1 162 ? 6.565 -2.631 -4.679 1.00 89.44 162 ILE A O 1
ATOM 1253 N N . THR A 1 163 ? 7.798 -1.630 -6.237 1.00 91.56 163 THR A N 1
ATOM 1254 C CA . THR A 1 163 ? 7.745 -0.317 -5.571 1.00 91.56 163 THR A CA 1
ATOM 1255 C C . THR A 1 163 ? 6.594 0.563 -6.049 1.00 91.56 163 THR A C 1
ATOM 1257 O O . THR A 1 163 ? 6.128 1.381 -5.262 1.00 91.56 163 THR A O 1
ATOM 1260 N N . ALA A 1 164 ? 6.102 0.391 -7.282 1.00 89.12 164 ALA A N 1
ATOM 1261 C CA . ALA A 1 164 ? 5.073 1.255 -7.871 1.00 89.12 164 ALA A CA 1
ATOM 1262 C C . ALA A 1 164 ? 3.844 0.501 -8.402 1.00 89.12 164 ALA A C 1
ATOM 1264 O O . ALA A 1 164 ? 2.717 0.915 -8.134 1.00 89.12 164 ALA A O 1
ATOM 1265 N N . GLN A 1 165 ? 4.036 -0.592 -9.146 1.00 87.94 165 GLN A N 1
ATOM 1266 C CA . GLN A 1 165 ? 2.940 -1.293 -9.827 1.00 87.94 165 GLN A CA 1
ATOM 1267 C C . GLN A 1 165 ? 2.079 -2.123 -8.861 1.00 87.94 165 GLN A C 1
ATOM 1269 O O . GLN A 1 165 ? 0.867 -1.956 -8.783 1.00 87.94 165 GLN A O 1
ATOM 1274 N N . LEU A 1 166 ? 2.675 -3.012 -8.077 1.00 89.81 166 LEU A N 1
ATOM 1275 C CA . LEU A 1 166 ? 1.928 -3.941 -7.230 1.00 89.81 166 LEU A CA 1
ATOM 1276 C C . LEU A 1 166 ? 1.394 -3.345 -5.911 1.00 89.81 166 LEU A C 1
ATOM 1278 O O . LEU A 1 166 ? 0.239 -3.648 -5.570 1.00 89.81 166 LEU A O 1
ATOM 1282 N N . PRO A 1 167 ? 2.145 -2.517 -5.154 1.00 92.62 167 PRO A N 1
ATOM 1283 C CA . PRO A 1 167 ? 1.726 -2.114 -3.815 1.00 92.62 167 PRO A CA 1
ATOM 1284 C C . PRO A 1 167 ? 0.533 -1.153 -3.800 1.00 92.62 167 PRO A C 1
ATOM 1286 O O . PRO A 1 167 ? 0.296 -0.380 -4.729 1.00 92.62 167 PRO A O 1
ATOM 1289 N N . ASP A 1 168 ? -0.212 -1.206 -2.699 1.00 88.56 168 ASP A N 1
ATOM 1290 C CA . ASP A 1 168 ? -1.123 -0.149 -2.252 1.00 88.56 168 ASP A CA 1
ATOM 1291 C C . ASP A 1 168 ? -0.392 0.815 -1.304 1.00 88.56 168 ASP A C 1
ATOM 1293 O O . ASP A 1 168 ? -0.624 2.024 -1.326 1.00 88.56 168 ASP A O 1
ATOM 1297 N N . VAL A 1 169 ? 0.535 0.272 -0.505 1.00 94.75 169 VAL A N 1
ATOM 1298 C CA . VAL A 1 169 ? 1.408 1.019 0.404 1.00 94.75 169 VAL A CA 1
ATOM 1299 C C . VAL A 1 169 ? 2.869 0.663 0.130 1.00 94.75 169 VAL A C 1
ATOM 1301 O O . VAL A 1 169 ? 3.242 -0.511 0.137 1.00 94.75 169 VAL A O 1
ATOM 1304 N N . LEU A 1 170 ? 3.715 1.675 -0.054 1.00 96.88 170 LEU A N 1
ATOM 1305 C CA . LEU A 1 170 ? 5.169 1.529 -0.056 1.00 96.88 170 LEU A CA 1
ATOM 1306 C C . LEU A 1 170 ? 5.723 2.000 1.293 1.00 96.88 170 LEU A C 1
ATOM 1308 O O . LEU A 1 170 ? 5.829 3.201 1.553 1.00 96.88 170 LEU A O 1
ATOM 1312 N N . ALA A 1 171 ? 6.083 1.042 2.146 1.00 98.12 171 ALA A N 1
ATOM 1313 C CA . ALA A 1 171 ? 6.774 1.273 3.407 1.00 98.12 171 ALA A CA 1
ATOM 1314 C C . ALA A 1 171 ? 8.281 1.411 3.146 1.00 98.12 171 ALA A C 1
ATOM 1316 O O . ALA A 1 171 ? 9.016 0.422 3.102 1.00 98.12 171 ALA A O 1
ATOM 1317 N N . PHE A 1 172 ? 8.751 2.640 2.923 1.00 97.19 172 PHE A N 1
ATOM 1318 C CA . PHE A 1 172 ? 10.158 2.889 2.620 1.00 97.19 172 PHE A CA 1
ATOM 1319 C C . PHE A 1 172 ? 10.949 3.232 3.885 1.00 97.19 172 PHE A C 1
ATOM 1321 O O . PHE A 1 172 ? 10.615 4.143 4.646 1.00 97.19 172 PHE A O 1
ATOM 1328 N N . MET A 1 173 ? 12.028 2.485 4.095 1.00 97.62 173 MET A N 1
ATOM 1329 C CA . MET A 1 173 ? 12.839 2.511 5.303 1.00 97.62 173 MET A CA 1
ATOM 1330 C C . MET A 1 173 ? 14.191 3.168 5.055 1.00 97.62 173 MET A C 1
ATOM 1332 O O . MET A 1 173 ? 14.813 2.983 4.002 1.00 97.62 173 MET A O 1
ATOM 1336 N N . PHE A 1 174 ? 14.665 3.916 6.047 1.00 97.81 174 PHE A N 1
ATOM 1337 C CA . PHE A 1 174 ? 15.939 4.624 5.982 1.00 97.81 174 PHE A CA 1
ATOM 1338 C C . PHE A 1 174 ? 16.534 4.848 7.374 1.00 97.81 174 PHE A C 1
ATOM 1340 O O . PHE A 1 174 ? 15.837 4.915 8.382 1.00 97.81 174 PHE A O 1
ATOM 1347 N N . THR A 1 175 ? 17.848 5.025 7.407 1.00 96.62 175 THR A N 1
ATOM 1348 C CA . THR A 1 175 ? 18.639 5.324 8.608 1.00 96.62 175 THR A CA 1
ATOM 1349 C C . THR A 1 175 ? 19.004 6.807 8.657 1.00 96.62 175 THR A C 1
ATOM 1351 O O . THR A 1 175 ? 18.935 7.501 7.640 1.00 96.62 175 THR A O 1
ATOM 1354 N N . ALA A 1 176 ? 19.456 7.297 9.815 1.00 94.69 176 ALA A N 1
ATOM 1355 C CA . ALA A 1 176 ? 19.908 8.681 10.016 1.00 94.69 176 ALA A CA 1
ATOM 1356 C C . ALA A 1 176 ? 21.276 8.978 9.365 1.00 94.69 176 ALA A C 1
ATOM 1358 O O . ALA A 1 176 ? 22.259 9.287 10.030 1.00 94.69 176 ALA A O 1
ATOM 1359 N N . ASN A 1 177 ? 21.344 8.855 8.040 1.00 94.31 177 ASN A N 1
ATOM 1360 C CA . ASN A 1 177 ? 22.439 9.357 7.219 1.00 94.31 177 ASN A CA 1
ATOM 1361 C C . ASN A 1 177 ? 21.903 9.897 5.885 1.00 94.31 177 ASN A C 1
ATOM 1363 O O . ASN A 1 177 ? 20.835 9.494 5.421 1.00 94.31 177 ASN A O 1
ATOM 1367 N N . GLU A 1 178 ? 22.658 10.804 5.262 1.00 95.00 178 GLU A N 1
ATOM 1368 C CA . GLU A 1 178 ? 22.216 11.539 4.068 1.00 95.00 178 GLU A CA 1
ATOM 1369 C C . GLU A 1 178 ? 21.864 10.625 2.899 1.00 95.00 178 GLU A C 1
ATOM 1371 O O . GLU A 1 178 ? 20.842 10.811 2.244 1.00 95.00 178 GLU A O 1
ATOM 1376 N N . GLN A 1 179 ? 22.706 9.628 2.632 1.00 93.81 179 GLN A N 1
ATOM 1377 C CA . GLN A 1 179 ? 22.540 8.765 1.471 1.00 93.81 179 GLN A CA 1
ATOM 1378 C C . GLN A 1 179 ? 21.295 7.878 1.604 1.00 93.81 179 GLN A C 1
ATOM 1380 O O . GLN A 1 179 ? 20.556 7.713 0.638 1.00 93.81 179 GLN A O 1
ATOM 1385 N N . SER A 1 180 ? 21.063 7.322 2.794 1.00 95.38 180 SER A N 1
ATOM 1386 C CA . SER A 1 180 ? 19.904 6.481 3.101 1.00 95.38 180 SER A CA 1
ATOM 1387 C C . SER A 1 180 ? 18.615 7.300 3.065 1.00 95.38 180 SER A C 1
ATOM 1389 O O . SER A 1 180 ? 17.678 6.935 2.360 1.00 95.38 180 SER A O 1
ATOM 1391 N N . PHE A 1 181 ? 18.597 8.454 3.742 1.00 97.31 181 PHE A N 1
ATOM 1392 C CA . PHE A 1 181 ? 17.424 9.322 3.804 1.00 97.31 181 PHE A CA 1
ATOM 1393 C C . PHE A 1 181 ? 17.045 9.900 2.436 1.00 97.31 181 PHE A C 1
ATOM 1395 O O . PHE A 1 181 ? 15.906 9.749 1.999 1.00 97.31 181 PHE A O 1
ATOM 1402 N N . ASN A 1 182 ? 17.985 10.538 1.733 1.00 96.88 182 ASN A N 1
ATOM 1403 C CA . ASN A 1 182 ? 17.678 11.187 0.457 1.00 96.88 182 ASN A CA 1
ATOM 1404 C C . ASN A 1 182 ? 17.394 10.153 -0.641 1.00 96.88 182 ASN A C 1
ATOM 1406 O O . ASN A 1 182 ? 16.411 10.294 -1.363 1.00 96.88 182 ASN A O 1
ATOM 1410 N N . GLY A 1 183 ? 18.169 9.063 -0.703 1.00 94.88 183 GLY A N 1
ATOM 1411 C CA . GLY A 1 183 ? 17.952 8.009 -1.693 1.00 94.88 183 GLY A CA 1
ATOM 1412 C C . GLY A 1 183 ? 16.599 7.307 -1.543 1.00 94.88 183 GLY A C 1
ATOM 1413 O O . GLY A 1 183 ? 15.933 7.039 -2.540 1.00 94.88 183 GLY A O 1
ATOM 1414 N N . ALA A 1 184 ? 16.142 7.057 -0.310 1.00 95.31 184 ALA A N 1
ATOM 1415 C CA . ALA A 1 184 ? 14.825 6.462 -0.088 1.00 95.31 184 ALA A CA 1
ATOM 1416 C C . ALA A 1 184 ? 13.685 7.405 -0.512 1.00 95.31 184 ALA A C 1
ATOM 1418 O O . ALA A 1 184 ? 12.743 6.962 -1.168 1.00 95.31 184 ALA A O 1
ATOM 1419 N N . ARG A 1 185 ? 13.801 8.709 -0.216 1.00 96.75 185 ARG A N 1
ATOM 1420 C CA . ARG A 1 185 ? 12.826 9.731 -0.642 1.00 96.75 185 ARG A CA 1
ATOM 1421 C C . ARG A 1 185 ? 12.744 9.857 -2.157 1.00 96.75 185 ARG A C 1
ATOM 1423 O O . ARG A 1 185 ? 11.649 9.917 -2.707 1.00 96.75 185 ARG A O 1
ATOM 1430 N N . ASP A 1 186 ? 13.886 9.880 -2.835 1.00 94.75 186 ASP A N 1
ATOM 1431 C CA . ASP A 1 186 ? 13.924 10.012 -4.291 1.00 94.75 186 ASP A CA 1
ATOM 1432 C C . ASP A 1 186 ? 13.262 8.817 -4.980 1.00 94.75 186 ASP A C 1
ATOM 1434 O O . ASP A 1 186 ? 12.511 8.996 -5.941 1.00 94.75 186 ASP A O 1
ATOM 1438 N N . ILE A 1 187 ? 13.467 7.605 -4.457 1.00 92.81 187 ILE A N 1
ATOM 1439 C CA . ILE A 1 187 ? 12.796 6.409 -4.975 1.00 92.81 187 ILE A CA 1
ATOM 1440 C C . ILE A 1 187 ? 11.305 6.416 -4.656 1.00 92.81 187 ILE A C 1
ATOM 1442 O O . ILE A 1 187 ? 10.515 6.127 -5.550 1.00 92.81 187 ILE A O 1
ATOM 1446 N N . ALA A 1 188 ? 10.898 6.825 -3.453 1.00 93.94 188 ALA A N 1
ATOM 1447 C CA . ALA A 1 188 ? 9.483 6.960 -3.111 1.00 93.94 188 ALA A CA 1
ATOM 1448 C C . ALA A 1 188 ? 8.751 7.931 -4.061 1.00 93.94 188 ALA A C 1
ATOM 1450 O O . ALA A 1 188 ? 7.676 7.607 -4.567 1.00 93.94 188 ALA A O 1
ATOM 1451 N N . ARG A 1 189 ? 9.363 9.080 -4.394 1.00 93.38 189 ARG A N 1
ATOM 1452 C CA . ARG A 1 189 ? 8.806 10.024 -5.382 1.00 93.38 189 ARG A CA 1
ATOM 1453 C C . ARG A 1 189 ? 8.713 9.426 -6.780 1.00 93.38 189 ARG A C 1
ATOM 1455 O O . ARG A 1 189 ? 7.695 9.592 -7.447 1.00 93.38 189 ARG A O 1
ATOM 1462 N N . ARG A 1 190 ? 9.766 8.739 -7.236 1.00 91.75 190 ARG A N 1
ATOM 1463 C CA . ARG A 1 190 ? 9.764 8.075 -8.550 1.00 91.75 190 ARG A CA 1
ATOM 1464 C C . ARG A 1 190 ? 8.702 6.987 -8.621 1.00 91.75 190 ARG A C 1
ATOM 1466 O O . ARG A 1 190 ? 8.021 6.907 -9.633 1.00 91.75 190 ARG A O 1
ATOM 1473 N N . ALA A 1 191 ? 8.528 6.210 -7.556 1.00 90.88 191 ALA A N 1
ATOM 1474 C CA . ALA A 1 191 ? 7.510 5.173 -7.478 1.00 90.88 191 ALA A CA 1
ATOM 1475 C C . ALA A 1 191 ? 6.092 5.762 -7.536 1.00 90.88 191 ALA A C 1
ATOM 1477 O O . ALA A 1 191 ? 5.273 5.299 -8.324 1.00 90.88 191 ALA A O 1
ATOM 1478 N N . ALA A 1 192 ? 5.818 6.830 -6.779 1.00 87.50 192 ALA A N 1
ATOM 1479 C CA . ALA A 1 192 ? 4.529 7.520 -6.841 1.00 87.50 192 ALA A CA 1
ATOM 1480 C C . ALA A 1 192 ? 4.251 8.127 -8.226 1.00 87.50 192 ALA A C 1
ATOM 1482 O O . ALA A 1 192 ? 3.137 8.011 -8.731 1.00 87.50 192 ALA A O 1
ATOM 1483 N N . LYS A 1 193 ? 5.263 8.723 -8.873 1.00 85.38 193 LYS A N 1
ATOM 1484 C CA . LYS A 1 193 ? 5.131 9.226 -10.246 1.00 85.38 193 LYS A CA 1
ATOM 1485 C C . LYS A 1 193 ? 4.857 8.090 -11.235 1.00 85.38 193 LYS A C 1
ATOM 1487 O O . LYS A 1 193 ? 3.882 8.158 -11.967 1.00 85.38 193 LYS A O 1
ATOM 1492 N N . ALA A 1 194 ? 5.669 7.033 -11.200 1.00 84.12 194 ALA A N 1
ATOM 1493 C CA . ALA A 1 194 ? 5.511 5.878 -12.075 1.00 84.12 194 ALA A CA 1
ATOM 1494 C C . ALA A 1 194 ? 4.124 5.246 -11.925 1.00 84.12 194 ALA A C 1
ATOM 1496 O O . ALA A 1 194 ? 3.507 4.923 -12.929 1.00 84.12 194 ALA A O 1
ATOM 1497 N N . ARG A 1 195 ? 3.602 5.139 -10.693 1.00 78.88 195 ARG A N 1
ATOM 1498 C CA . ARG A 1 195 ? 2.235 4.675 -10.422 1.00 78.88 195 ARG A CA 1
ATOM 1499 C C . ARG A 1 195 ? 1.180 5.526 -11.127 1.00 78.88 195 ARG A C 1
ATOM 1501 O O . ARG A 1 195 ? 0.261 4.958 -11.702 1.00 78.88 195 ARG A O 1
ATOM 1508 N N . ASN A 1 196 ? 1.303 6.850 -11.073 1.00 71.56 196 ASN A N 1
ATOM 1509 C CA . ASN A 1 196 ? 0.349 7.760 -11.713 1.00 71.56 196 ASN A CA 1
ATOM 1510 C C . ASN A 1 196 ? 0.416 7.705 -13.247 1.00 71.56 196 ASN A C 1
ATOM 1512 O O . ASN A 1 196 ? -0.576 8.002 -13.903 1.00 71.56 196 ASN A O 1
ATOM 1516 N N . ASP A 1 197 ? 1.567 7.316 -13.798 1.00 70.69 197 ASP A N 1
ATOM 1517 C CA . ASP A 1 197 ? 1.788 7.179 -15.239 1.00 70.69 197 ASP A CA 1
ATOM 1518 C C . ASP A 1 197 ? 1.341 5.796 -15.779 1.00 70.69 197 ASP A C 1
ATOM 1520 O O . ASP A 1 197 ? 1.346 5.578 -16.992 1.00 70.69 197 ASP A O 1
ATOM 1524 N N . LEU A 1 198 ? 0.954 4.842 -14.915 1.00 65.44 198 LEU A N 1
ATOM 1525 C CA . LEU A 1 198 ? 0.455 3.530 -15.349 1.00 65.44 198 LEU A CA 1
ATOM 1526 C C . LEU A 1 198 ? -0.924 3.661 -16.010 1.00 65.44 198 LEU A C 1
ATOM 1528 O O . LEU A 1 198 ? -1.831 4.291 -15.477 1.00 65.44 198 LEU A O 1
ATOM 1532 N N . ALA A 1 199 ? -1.127 2.950 -17.121 1.00 49.69 199 ALA A N 1
ATOM 1533 C CA . ALA A 1 199 ? -2.400 2.895 -17.851 1.00 49.69 199 ALA A CA 1
ATOM 1534 C C . ALA A 1 199 ? -3.535 2.136 -17.114 1.00 49.69 199 ALA A C 1
ATOM 1536 O O . ALA A 1 199 ? -4.571 1.836 -17.708 1.00 49.69 199 ALA A O 1
ATOM 1537 N N . ILE A 1 200 ? -3.341 1.791 -15.836 1.00 51.12 200 ILE A N 1
ATOM 1538 C CA . ILE A 1 200 ? -4.271 1.013 -15.010 1.00 51.12 200 ILE A CA 1
ATOM 1539 C C . ILE A 1 200 ? -4.933 1.961 -14.002 1.00 51.12 200 ILE A C 1
ATOM 1541 O O . ILE A 1 200 ? -4.243 2.596 -13.208 1.00 51.12 200 ILE A O 1
ATOM 1545 N N . ASP A 1 201 ? -6.269 2.033 -14.009 1.00 49.81 201 ASP A N 1
ATOM 1546 C CA . ASP A 1 201 ? -7.049 2.854 -13.072 1.00 49.81 201 ASP A CA 1
ATOM 1547 C C . ASP A 1 201 ? -6.934 2.300 -11.643 1.00 49.81 201 ASP A C 1
ATOM 1549 O O . ASP A 1 201 ? -7.482 1.241 -11.317 1.00 49.81 201 ASP A O 1
ATOM 1553 N N . ARG A 1 202 ? -6.161 2.984 -10.792 1.00 56.62 202 ARG A N 1
ATOM 1554 C CA . ARG A 1 202 ? -5.923 2.579 -9.405 1.00 56.62 202 ARG A CA 1
ATOM 1555 C C . ARG A 1 202 ? -5.713 3.791 -8.509 1.00 56.62 202 ARG A C 1
ATOM 1557 O O . ARG A 1 202 ? -5.227 4.833 -8.941 1.00 56.62 202 ARG A O 1
ATOM 1564 N N . ALA A 1 203 ? -6.044 3.631 -7.228 1.00 64.44 203 ALA A N 1
ATOM 1565 C CA . ALA A 1 203 ? -5.739 4.637 -6.219 1.00 64.44 203 ALA A CA 1
ATOM 1566 C C . ALA A 1 203 ? -4.229 4.942 -6.183 1.00 64.44 203 ALA A C 1
ATOM 1568 O O . ALA A 1 203 ? -3.387 4.059 -6.414 1.00 64.44 203 ALA A O 1
ATOM 1569 N N . GLY A 1 204 ? -3.905 6.201 -5.874 1.00 72.56 204 GLY A N 1
ATOM 1570 C CA . GLY A 1 204 ? -2.527 6.658 -5.726 1.00 72.56 204 GLY A CA 1
ATOM 1571 C C . GLY A 1 204 ? -1.755 5.810 -4.714 1.00 72.56 204 GLY A C 1
ATOM 1572 O O . GLY A 1 204 ? -2.319 5.318 -3.736 1.00 72.56 204 GLY A O 1
ATOM 1573 N N . LEU A 1 205 ? -0.458 5.626 -4.962 1.00 85.06 205 LEU A N 1
ATOM 1574 C CA . LEU A 1 205 ? 0.418 4.881 -4.061 1.00 85.06 205 LEU A CA 1
ATOM 1575 C C . LEU A 1 205 ? 0.566 5.635 -2.736 1.00 85.06 205 LEU A C 1
ATOM 1577 O O . LEU A 1 205 ? 1.066 6.761 -2.714 1.00 85.06 205 LEU A O 1
ATOM 1581 N N . LEU A 1 206 ? 0.182 5.000 -1.627 1.00 88.81 206 LEU A N 1
ATOM 1582 C CA . LEU A 1 206 ? 0.415 5.560 -0.302 1.00 88.81 206 LEU A CA 1
ATOM 1583 C C . LEU A 1 206 ? 1.859 5.305 0.127 1.00 88.81 206 LEU A C 1
ATOM 1585 O O . LEU A 1 206 ? 2.369 4.187 0.051 1.00 88.81 206 LEU A O 1
ATOM 1589 N N . LEU A 1 207 ? 2.522 6.353 0.600 1.00 95.25 207 LEU A N 1
ATOM 1590 C CA . LEU A 1 207 ? 3.923 6.316 0.991 1.00 95.25 207 LEU A CA 1
ATOM 1591 C C . LEU A 1 207 ? 4.024 6.353 2.520 1.00 95.25 207 LEU A C 1
ATOM 1593 O O . LEU A 1 207 ? 3.608 7.326 3.149 1.00 95.25 207 LEU A O 1
ATOM 1597 N N . LEU A 1 208 ? 4.576 5.291 3.111 1.00 97.69 208 LEU A N 1
ATOM 1598 C CA . LEU A 1 208 ? 4.799 5.162 4.551 1.00 97.69 208 LEU A CA 1
ATOM 1599 C C . LEU A 1 208 ? 6.306 5.270 4.850 1.00 97.69 208 LEU A C 1
ATOM 1601 O O . LEU A 1 208 ? 7.026 4.277 4.735 1.00 97.69 208 LEU A O 1
ATOM 1605 N N . PRO A 1 209 ? 6.817 6.457 5.216 1.00 98.12 209 PRO A N 1
ATOM 1606 C CA . PRO A 1 209 ? 8.200 6.594 5.656 1.00 98.12 209 PRO A CA 1
ATOM 1607 C C . PRO A 1 209 ? 8.413 5.971 7.038 1.00 98.12 209 PRO A C 1
ATOM 1609 O O . PRO A 1 209 ? 7.702 6.298 7.988 1.00 98.12 209 PRO A O 1
ATOM 1612 N N . VAL A 1 210 ? 9.444 5.137 7.173 1.00 98.00 210 VAL A N 1
ATOM 1613 C CA . VAL A 1 210 ? 9.806 4.491 8.444 1.00 98.00 210 VAL A CA 1
ATOM 1614 C C . VAL A 1 210 ? 11.289 4.738 8.747 1.00 98.00 210 VAL A C 1
ATOM 1616 O O . VAL A 1 210 ? 12.157 4.049 8.200 1.00 98.00 210 VAL A O 1
ATOM 1619 N N . PRO A 1 211 ? 11.618 5.710 9.619 1.00 96.88 211 PRO A N 1
ATOM 1620 C CA . PRO A 1 211 ? 12.968 5.827 10.154 1.00 96.88 211 PRO A CA 1
ATOM 1621 C C . PRO A 1 211 ? 13.314 4.558 10.937 1.00 96.88 211 PRO A C 1
ATOM 1623 O O . PRO A 1 211 ? 12.538 4.121 11.784 1.00 96.88 211 PRO A O 1
ATOM 1626 N N . SER A 1 212 ? 14.469 3.958 10.683 1.00 95.19 212 SER A N 1
ATOM 1627 C CA . SER A 1 212 ? 14.856 2.694 11.305 1.00 95.19 212 SER A CA 1
ATOM 1628 C C . SER A 1 212 ? 16.282 2.709 11.834 1.00 95.19 212 SER A C 1
ATOM 1630 O O . SER A 1 212 ? 17.107 3.538 11.438 1.00 95.19 212 SER A O 1
ATOM 1632 N N . ARG A 1 213 ? 16.557 1.785 12.768 1.00 91.75 213 ARG A N 1
ATOM 1633 C CA . ARG A 1 213 ? 17.830 1.686 13.504 1.00 91.75 213 ARG A CA 1
ATOM 1634 C C . ARG A 1 213 ? 18.273 3.055 14.029 1.00 91.75 213 ARG A C 1
ATOM 1636 O O . ARG A 1 213 ? 19.435 3.440 13.909 1.00 91.75 213 ARG A O 1
ATOM 1643 N N . PHE A 1 214 ? 17.318 3.813 14.561 1.00 90.75 214 PHE A N 1
ATOM 1644 C CA . PHE A 1 214 ? 17.569 5.165 15.026 1.00 90.75 214 PHE A CA 1
ATOM 1645 C C . PHE A 1 214 ? 18.123 5.140 16.452 1.00 90.75 214 PHE A C 1
ATOM 1647 O O . PHE A 1 214 ? 17.430 4.730 17.383 1.00 90.75 214 PHE A O 1
ATOM 1654 N N . GLU A 1 215 ? 19.362 5.594 16.623 1.00 84.56 215 GLU A N 1
ATOM 1655 C CA . GLU A 1 215 ? 19.970 5.805 17.936 1.00 84.56 215 GLU A CA 1
ATOM 1656 C C . GLU A 1 215 ? 19.563 7.185 18.468 1.00 84.56 215 GLU A C 1
ATOM 1658 O O . GLU A 1 215 ? 19.867 8.213 17.862 1.00 84.56 215 GLU A O 1
ATOM 1663 N N . GLY A 1 216 ? 18.834 7.204 19.582 1.00 76.25 216 GLY A N 1
ATOM 1664 C CA . GLY A 1 216 ? 18.306 8.432 20.180 1.00 76.25 216 GLY A CA 1
ATOM 1665 C C . GLY A 1 216 ? 18.693 8.654 21.640 1.00 76.25 216 GLY A C 1
ATOM 1666 O O . GLY A 1 216 ? 18.375 9.717 22.170 1.00 76.25 216 GLY A O 1
ATOM 1667 N N . GLN A 1 217 ? 19.336 7.677 22.283 1.00 72.06 217 GLN A N 1
ATOM 1668 C CA . GLN A 1 217 ? 19.624 7.683 23.718 1.00 72.06 217 GLN A CA 1
ATOM 1669 C C . GLN A 1 217 ? 21.013 8.249 24.020 1.00 72.06 217 GLN A C 1
ATOM 1671 O O . GLN A 1 217 ? 21.172 8.974 24.998 1.00 72.06 217 GLN A O 1
ATOM 1676 N N . VAL A 1 218 ? 22.010 7.958 23.178 1.00 70.19 218 VAL A N 1
ATOM 1677 C CA . VAL A 1 218 ? 23.404 8.364 23.442 1.00 70.19 218 VAL A CA 1
ATOM 1678 C C . VAL A 1 218 ? 23.670 9.830 23.068 1.00 70.19 218 VAL A C 1
ATOM 1680 O O . VAL A 1 218 ? 24.229 10.574 23.866 1.00 70.19 218 VAL A O 1
ATOM 1683 N N . GLU A 1 219 ? 23.242 10.272 21.880 1.00 76.19 219 GLU A N 1
ATOM 1684 C CA . GLU A 1 219 ? 23.558 11.606 21.334 1.00 76.19 219 GLU A CA 1
ATOM 1685 C C . GLU A 1 219 ? 22.297 12.442 21.072 1.00 76.19 219 GLU A C 1
ATOM 1687 O O . GLU A 1 219 ? 21.826 12.604 19.940 1.00 76.19 219 GLU A O 1
ATOM 1692 N N . HIS A 1 220 ? 21.733 13.001 22.145 1.00 77.06 220 HIS A N 1
ATOM 1693 C CA . HIS A 1 220 ? 20.429 13.672 22.127 1.00 77.06 220 HIS A CA 1
ATOM 1694 C C . HIS A 1 220 ? 20.339 14.848 21.132 1.00 77.06 220 HIS A C 1
ATOM 1696 O O . HIS A 1 220 ? 19.342 14.998 20.423 1.00 77.06 220 HIS A O 1
ATOM 1702 N N . ASN A 1 221 ? 21.391 15.669 21.023 1.00 85.69 221 ASN A N 1
ATOM 1703 C CA . ASN A 1 221 ? 21.386 16.859 20.161 1.00 85.69 221 ASN A CA 1
ATOM 1704 C C . ASN A 1 221 ? 21.386 16.504 18.666 1.00 85.69 221 ASN A C 1
ATOM 1706 O O . ASN A 1 221 ? 20.658 17.116 17.878 1.00 85.69 221 ASN A O 1
ATOM 1710 N N . ILE A 1 222 ? 22.171 15.496 18.278 1.00 88.00 222 ILE A N 1
ATOM 1711 C CA . ILE A 1 222 ? 22.221 14.988 16.902 1.00 88.00 222 ILE A CA 1
ATOM 1712 C C . ILE A 1 222 ? 20.899 14.289 16.565 1.00 88.00 222 ILE A C 1
ATOM 1714 O O . ILE A 1 222 ? 20.336 14.501 15.492 1.00 88.00 222 ILE A O 1
ATOM 1718 N N . ALA A 1 223 ? 20.343 13.519 17.501 1.00 88.69 223 ALA A N 1
ATOM 1719 C CA . ALA A 1 223 ? 19.045 12.885 17.316 1.00 88.69 223 ALA A CA 1
ATOM 1720 C C . ALA A 1 223 ? 17.923 13.917 17.078 1.00 88.69 223 ALA A C 1
ATOM 1722 O O . ALA A 1 223 ? 17.095 13.736 16.183 1.00 88.69 223 ALA A O 1
ATOM 1723 N N . ILE A 1 224 ? 17.906 15.031 17.822 1.00 89.69 224 ILE A N 1
ATOM 1724 C CA . ILE A 1 224 ? 16.940 16.121 17.607 1.00 89.69 224 ILE A CA 1
ATOM 1725 C C . ILE A 1 224 ? 17.107 16.754 16.221 1.00 89.69 224 ILE A C 1
ATOM 1727 O O . ILE A 1 224 ? 16.104 17.015 15.550 1.00 89.69 224 ILE A O 1
ATOM 1731 N N . SER A 1 225 ? 18.341 17.020 15.779 1.00 92.56 225 SER A N 1
ATOM 1732 C CA . SER A 1 225 ? 18.576 17.650 14.473 1.00 92.56 225 SER A CA 1
ATOM 1733 C C . SER A 1 225 ? 18.110 16.750 13.323 1.00 92.56 225 SER A C 1
ATOM 1735 O O . SER A 1 225 ? 17.415 17.224 12.419 1.00 92.56 225 SER A O 1
ATOM 1737 N N . TRP A 1 226 ? 18.373 15.443 13.407 1.00 95.25 226 TRP A N 1
ATOM 1738 C CA . TRP A 1 226 ? 17.869 14.463 12.444 1.00 95.25 226 TRP A CA 1
ATOM 1739 C C . TRP A 1 226 ? 16.349 14.323 12.475 1.00 95.25 226 TRP A C 1
ATOM 1741 O O . TRP A 1 226 ? 15.739 14.270 11.411 1.00 95.25 226 TRP A O 1
ATOM 1751 N N . ARG A 1 227 ? 15.704 14.346 13.649 1.00 93.00 227 ARG A N 1
ATOM 1752 C CA . ARG A 1 227 ? 14.231 14.322 13.738 1.00 93.00 227 ARG A CA 1
ATOM 1753 C C . ARG A 1 227 ? 13.593 15.527 13.058 1.00 93.00 227 ARG A C 1
ATOM 1755 O O . ARG A 1 227 ? 12.666 15.353 12.274 1.00 93.00 227 ARG A O 1
ATOM 1762 N N . LYS A 1 228 ? 14.133 16.732 13.276 1.00 94.38 228 LYS A N 1
ATOM 1763 C CA . LYS A 1 228 ? 13.678 17.944 12.570 1.00 94.38 228 LYS A CA 1
ATOM 1764 C C . LYS A 1 228 ? 13.849 17.812 11.058 1.00 94.38 228 LYS A C 1
ATOM 1766 O O . LYS A 1 228 ? 12.958 18.199 10.306 1.00 94.38 228 LYS A O 1
ATOM 1771 N N . LYS A 1 229 ? 14.974 17.242 10.618 1.00 96.50 229 LYS A N 1
ATOM 1772 C CA . LYS A 1 229 ? 15.247 16.978 9.201 1.00 96.50 229 LYS A CA 1
ATOM 1773 C C . LYS A 1 229 ? 14.292 15.945 8.595 1.00 96.50 229 LYS A C 1
ATOM 1775 O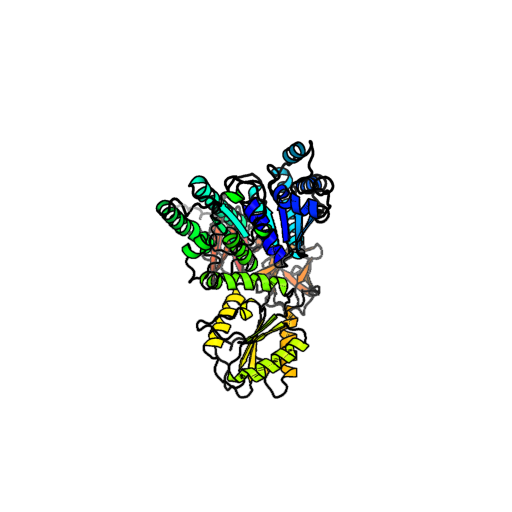 O . LYS A 1 229 ? 13.858 16.114 7.459 1.00 96.50 229 LYS A O 1
ATOM 1780 N N . PHE A 1 230 ? 13.949 14.896 9.336 1.00 96.94 230 PHE A N 1
ATOM 1781 C CA . PHE A 1 230 ? 12.937 13.930 8.920 1.00 96.94 230 PHE A CA 1
ATOM 1782 C C . PHE A 1 230 ? 11.569 14.592 8.815 1.00 96.94 230 PHE A C 1
ATOM 1784 O O . PHE A 1 230 ? 10.934 14.469 7.776 1.00 96.94 230 PHE A O 1
ATOM 1791 N N . ALA A 1 231 ? 11.149 15.349 9.830 1.00 94.81 231 ALA A N 1
ATOM 1792 C CA . ALA A 1 231 ? 9.851 16.008 9.816 1.00 94.81 231 ALA A CA 1
ATOM 1793 C C . ALA A 1 231 ? 9.686 16.931 8.597 1.00 94.81 231 ALA A C 1
ATOM 1795 O O . ALA A 1 231 ? 8.700 16.821 7.877 1.00 94.81 231 ALA A O 1
ATOM 1796 N N . SER A 1 232 ? 10.688 17.763 8.293 1.00 96.06 232 SER A N 1
ATOM 1797 C CA . SER A 1 232 ? 10.628 18.643 7.120 1.00 96.06 232 SER A CA 1
ATOM 1798 C C . SER A 1 232 ? 10.735 17.893 5.790 1.00 96.06 232 SER A C 1
ATOM 1800 O O . SER A 1 232 ? 10.048 18.232 4.831 1.00 96.06 232 SER A O 1
ATOM 1802 N N . GLY A 1 233 ? 11.591 16.872 5.703 1.00 96.19 233 GLY A N 1
ATOM 1803 C CA . GLY A 1 233 ? 11.807 16.136 4.460 1.00 96.19 233 GLY A CA 1
ATOM 1804 C C . GLY A 1 233 ? 10.705 15.131 4.119 1.00 96.19 233 GLY A C 1
ATOM 1805 O O . GLY A 1 233 ? 10.634 14.694 2.971 1.00 96.19 233 GLY A O 1
ATOM 1806 N N . LEU A 1 234 ? 9.869 14.748 5.083 1.00 97.44 234 LEU A N 1
ATOM 1807 C CA . LEU A 1 234 ? 8.844 13.718 4.902 1.00 97.44 234 LEU A CA 1
ATOM 1808 C C . LEU A 1 234 ? 7.418 14.263 4.830 1.00 97.44 234 LEU A C 1
ATOM 1810 O O . LEU A 1 234 ? 6.504 13.487 4.568 1.00 97.44 234 LEU A O 1
ATOM 1814 N N . GLU A 1 235 ? 7.231 15.569 5.035 1.00 94.44 235 GLU A N 1
ATOM 1815 C CA . GLU A 1 235 ? 5.929 16.245 5.026 1.00 94.44 235 GLU A CA 1
ATOM 1816 C C . GLU A 1 235 ? 5.060 15.803 3.836 1.00 94.44 235 GLU A C 1
ATOM 1818 O O . GLU A 1 235 ? 3.942 15.331 4.027 1.00 94.44 235 GLU A O 1
ATOM 1823 N N . GLU A 1 236 ? 5.612 15.848 2.619 1.00 92.06 236 GLU A N 1
ATOM 1824 C CA . GLU A 1 236 ? 4.915 15.490 1.373 1.00 92.06 236 GLU A CA 1
ATOM 1825 C C . GLU A 1 236 ? 4.347 14.057 1.365 1.00 92.06 236 GLU A C 1
ATOM 1827 O O . GLU A 1 236 ? 3.328 13.806 0.729 1.00 92.06 236 GLU A O 1
ATOM 1832 N N . PHE A 1 237 ? 4.971 13.123 2.091 1.00 93.44 237 PHE A N 1
ATOM 1833 C CA . PHE A 1 237 ? 4.565 11.716 2.127 1.00 93.44 237 PHE A CA 1
ATOM 1834 C C . PHE A 1 237 ? 3.489 11.437 3.176 1.00 93.44 237 PHE A C 1
ATOM 1836 O O . PHE A 1 237 ? 2.739 10.475 3.035 1.00 93.44 237 PHE A O 1
ATOM 1843 N N . PHE A 1 238 ? 3.394 12.278 4.209 1.00 90.31 238 PHE A N 1
ATOM 1844 C CA . PHE A 1 238 ? 2.371 12.175 5.249 1.00 90.31 238 PHE A CA 1
ATOM 1845 C C . PHE A 1 238 ? 1.057 12.853 4.849 1.00 90.31 238 PHE A C 1
ATOM 1847 O O . PHE A 1 238 ? -0.015 12.387 5.230 1.00 90.31 238 PHE A O 1
ATOM 1854 N N . GLN A 1 239 ? 1.121 13.939 4.073 1.00 83.19 239 GLN A N 1
ATOM 1855 C CA . GLN A 1 239 ? -0.042 14.749 3.681 1.00 83.19 239 GLN A CA 1
ATOM 1856 C C . GLN A 1 239 ? -1.242 13.960 3.117 1.00 83.19 239 GLN A C 1
ATOM 1858 O O . GLN A 1 239 ? -2.364 14.298 3.488 1.00 83.19 239 GLN A O 1
ATOM 1863 N N . PRO A 1 240 ? -1.072 12.906 2.289 1.00 80.50 240 PRO A N 1
ATOM 1864 C CA . PRO A 1 240 ? -2.214 12.200 1.703 1.00 80.50 240 PRO A CA 1
ATOM 1865 C C . PRO A 1 240 ? -3.110 11.454 2.704 1.00 80.50 240 PRO A C 1
ATOM 1867 O O . PRO A 1 240 ? -4.238 11.116 2.358 1.00 80.50 240 PRO A O 1
ATOM 1870 N N . TRP A 1 241 ? -2.624 11.159 3.914 1.00 82.38 241 TRP A N 1
ATOM 1871 C CA . TRP A 1 241 ? -3.331 10.294 4.873 1.00 82.38 241 TRP A CA 1
ATOM 1872 C C . TRP A 1 241 ? -3.295 10.788 6.331 1.00 82.38 241 TRP A C 1
ATOM 1874 O O . TRP A 1 241 ? -4.088 10.339 7.157 1.00 82.38 241 TRP A O 1
ATOM 1884 N N . ARG A 1 242 ? -2.426 11.748 6.662 1.00 84.00 242 ARG A N 1
ATOM 1885 C CA . ARG A 1 242 ? -2.347 12.399 7.977 1.00 84.00 242 ARG A CA 1
ATOM 1886 C C . ARG A 1 242 ? -3.607 13.226 8.268 1.00 84.00 242 ARG A C 1
ATOM 1888 O O . ARG A 1 242 ? -3.973 14.107 7.492 1.00 84.00 242 ARG A O 1
ATOM 1895 N N . ALA A 1 243 ? -4.200 13.044 9.448 1.00 72.31 243 ALA A N 1
ATOM 1896 C CA . ALA A 1 243 ? -5.216 13.959 9.976 1.00 72.31 243 ALA A CA 1
ATOM 1897 C C . ALA A 1 243 ? -4.633 15.368 10.191 1.00 72.31 243 ALA A C 1
ATOM 1899 O O . ALA A 1 243 ? -3.529 15.520 10.714 1.00 72.31 243 ALA A O 1
ATOM 1900 N N . ARG A 1 244 ? -5.380 16.410 9.810 1.00 71.81 244 ARG A N 1
ATOM 1901 C CA . ARG A 1 244 ? -4.898 17.802 9.733 1.00 71.81 244 ARG A CA 1
ATOM 1902 C C . ARG A 1 244 ? -4.261 18.308 11.036 1.00 71.81 244 ARG A C 1
ATOM 1904 O O . ARG A 1 244 ? -3.317 19.097 10.986 1.00 71.81 244 ARG A O 1
ATOM 1911 N N . GLU A 1 245 ? -4.762 17.844 12.173 1.00 78.25 245 GLU A N 1
ATOM 1912 C CA . GLU A 1 245 ? -4.366 18.234 13.527 1.00 78.25 245 GLU A CA 1
ATOM 1913 C C . GLU A 1 245 ? -3.105 17.507 14.030 1.00 78.25 245 GLU A C 1
ATOM 1915 O O . GLU A 1 245 ? -2.501 17.926 15.017 1.00 78.25 245 GLU A O 1
ATOM 1920 N N . VAL A 1 246 ? -2.688 16.424 13.369 1.00 77.81 246 VAL A N 1
ATOM 1921 C CA . VAL A 1 246 ? -1.608 15.548 13.845 1.00 77.81 246 VAL A CA 1
ATOM 1922 C C . VAL A 1 246 ? -0.280 15.988 13.283 1.00 77.81 246 VAL A C 1
ATOM 1924 O O . VAL A 1 246 ? -0.067 15.841 12.088 1.00 77.81 246 VAL A O 1
ATOM 1927 N N . SER A 1 247 ? 0.649 16.480 14.100 1.00 92.12 247 SER A N 1
ATOM 1928 C CA . SER A 1 247 ? 1.932 16.988 13.592 1.00 92.12 247 SER A CA 1
ATOM 1929 C C . SER A 1 247 ? 2.781 15.902 12.903 1.00 92.12 247 SER A C 1
ATOM 1931 O O . SER A 1 247 ? 2.789 14.742 13.317 1.00 92.12 247 SER A O 1
ATOM 1933 N N . VAL A 1 248 ? 3.537 16.277 11.863 1.00 94.38 248 VAL A N 1
ATOM 1934 C CA . VAL A 1 248 ? 4.473 15.346 11.205 1.00 94.38 248 VAL A CA 1
ATOM 1935 C C . VAL A 1 248 ? 5.588 14.904 12.157 1.00 94.38 248 VAL A C 1
ATOM 1937 O O . VAL A 1 248 ? 5.993 13.746 12.111 1.00 94.38 248 VAL A O 1
ATOM 1940 N N . ASP A 1 249 ? 6.032 15.772 13.074 1.00 93.69 249 ASP A N 1
ATOM 1941 C CA . ASP A 1 249 ? 6.983 15.388 14.126 1.00 93.69 249 ASP A CA 1
ATOM 1942 C C . ASP A 1 249 ? 6.432 14.224 14.962 1.00 93.69 249 ASP A C 1
ATOM 1944 O O . ASP A 1 249 ? 7.131 13.230 15.140 1.00 93.69 249 ASP A O 1
ATOM 1948 N N . THR A 1 250 ? 5.162 14.283 15.383 1.00 91.62 250 THR A N 1
ATOM 1949 C CA . THR A 1 250 ? 4.495 13.188 16.108 1.00 91.62 250 THR A CA 1
ATOM 1950 C C . THR A 1 250 ? 4.570 11.876 15.325 1.00 91.62 250 THR A C 1
ATOM 1952 O O . THR A 1 250 ? 5.003 10.864 15.871 1.00 91.62 250 THR A O 1
ATOM 1955 N N . LEU A 1 251 ? 4.207 11.887 14.037 1.00 94.25 251 LEU A N 1
ATOM 1956 C CA . LEU A 1 251 ? 4.227 10.678 13.205 1.00 94.25 251 LEU A CA 1
ATOM 1957 C C . LEU A 1 251 ? 5.638 10.127 13.014 1.00 94.25 251 LEU A C 1
ATOM 1959 O O . LEU A 1 251 ? 5.848 8.926 13.165 1.00 94.25 251 LEU A O 1
ATOM 1963 N N . VAL A 1 252 ? 6.620 10.992 12.749 1.00 95.75 252 VAL A N 1
ATOM 1964 C CA . VAL A 1 252 ? 8.026 10.584 12.645 1.00 95.75 252 VAL A CA 1
ATOM 1965 C C . VAL A 1 252 ? 8.471 9.882 13.924 1.00 95.75 252 VAL A C 1
ATOM 1967 O O . VAL A 1 252 ? 9.100 8.830 13.844 1.00 95.75 252 VAL A O 1
ATOM 1970 N N . ARG A 1 253 ? 8.124 10.408 15.106 1.00 92.19 253 ARG A N 1
ATOM 1971 C CA . ARG A 1 253 ? 8.469 9.770 16.387 1.00 92.19 253 ARG A CA 1
ATOM 1972 C C . ARG A 1 253 ? 7.808 8.406 16.546 1.00 92.19 253 ARG A C 1
ATOM 1974 O O . ARG A 1 253 ? 8.514 7.452 16.854 1.00 92.19 253 ARG A O 1
ATOM 1981 N N . SER A 1 254 ? 6.500 8.319 16.315 1.00 92.19 254 SER A N 1
ATOM 1982 C CA . SER A 1 254 ? 5.719 7.090 16.506 1.00 92.19 254 SER A CA 1
ATOM 1983 C C . SER A 1 254 ? 6.099 5.974 15.529 1.00 92.19 254 SER A C 1
ATOM 1985 O O . SER A 1 254 ? 5.958 4.798 15.853 1.00 92.19 254 SER A O 1
ATOM 1987 N N . LEU A 1 255 ? 6.594 6.332 14.342 1.00 95.44 255 LEU A N 1
ATOM 1988 C CA . LEU A 1 255 ? 7.000 5.388 13.295 1.00 95.44 255 LEU A CA 1
ATOM 1989 C C . LEU A 1 255 ? 8.500 5.076 13.301 1.00 95.44 255 LEU A C 1
ATOM 1991 O O . LEU A 1 255 ? 8.955 4.253 12.511 1.00 95.44 255 LEU A O 1
ATOM 1995 N N . THR A 1 256 ? 9.286 5.719 14.167 1.00 95.31 256 THR A N 1
ATOM 1996 C CA . THR A 1 256 ? 10.725 5.457 14.257 1.00 95.31 256 THR A CA 1
ATOM 1997 C C . THR A 1 256 ? 10.977 4.122 14.953 1.00 95.31 256 THR A C 1
ATOM 1999 O O . THR A 1 256 ? 10.661 3.967 16.130 1.00 95.31 256 THR A O 1
ATOM 2002 N N . ILE A 1 257 ? 11.614 3.177 14.262 1.00 94.94 257 ILE A N 1
ATOM 2003 C CA . ILE A 1 257 ? 12.121 1.937 14.858 1.00 94.94 257 ILE A CA 1
ATOM 2004 C C . ILE A 1 257 ? 13.482 2.237 15.513 1.00 94.94 257 ILE A C 1
ATOM 2006 O O . ILE A 1 257 ? 14.435 2.591 14.801 1.00 94.94 257 ILE A O 1
ATOM 2010 N N . PRO A 1 258 ? 13.605 2.117 16.849 1.00 92.25 258 PRO A N 1
ATOM 2011 C CA . PRO A 1 258 ? 14.850 2.417 17.544 1.00 92.25 258 PRO A CA 1
ATOM 2012 C C . PRO A 1 258 ? 15.947 1.403 17.205 1.00 92.25 258 PRO A C 1
ATOM 2014 O O . PRO A 1 258 ? 15.680 0.260 16.828 1.00 92.25 258 PRO A O 1
ATOM 2017 N N . TYR A 1 259 ? 17.204 1.817 17.352 1.00 90.94 259 TYR A N 1
ATOM 2018 C CA . TYR A 1 259 ? 18.318 0.878 17.387 1.00 90.94 259 TYR A CA 1
ATOM 2019 C C . TYR A 1 259 ? 18.380 0.205 18.759 1.00 90.94 259 TYR A C 1
ATOM 2021 O O . TYR A 1 259 ? 18.514 0.873 19.779 1.00 90.94 259 TYR A O 1
ATOM 2029 N N . VAL A 1 260 ? 18.299 -1.124 18.775 1.00 89.25 260 VAL A N 1
ATOM 2030 C CA . VAL A 1 260 ? 18.452 -1.932 19.986 1.00 89.25 260 VAL A CA 1
ATOM 2031 C C . VAL A 1 260 ? 19.533 -2.981 19.704 1.00 89.25 260 VAL A C 1
ATOM 2033 O O . VAL A 1 260 ? 19.322 -3.832 18.836 1.00 89.25 260 VAL A O 1
ATOM 2036 N N . PRO A 1 261 ? 20.690 -2.943 20.398 1.00 88.75 261 PRO A N 1
ATOM 2037 C CA . PRO A 1 261 ? 21.817 -3.834 20.115 1.00 88.75 261 PRO A CA 1
ATOM 2038 C C . PRO A 1 261 ? 21.469 -5.325 20.152 1.00 88.75 261 PRO A C 1
ATOM 2040 O O . PRO A 1 261 ? 21.985 -6.082 19.337 1.00 88.75 261 PRO A O 1
ATOM 2043 N N . PHE A 1 262 ? 20.564 -5.733 21.049 1.00 87.50 262 PHE A N 1
ATOM 2044 C CA . PHE A 1 262 ? 20.105 -7.119 21.175 1.00 87.50 262 PHE A CA 1
ATOM 2045 C C . PHE A 1 262 ? 19.588 -7.685 19.839 1.00 87.50 262 PHE A C 1
ATOM 2047 O O . PHE A 1 262 ? 20.040 -8.737 19.405 1.00 87.50 262 PHE A O 1
ATOM 2054 N N . TRP A 1 263 ? 18.759 -6.921 19.116 1.00 89.19 263 TRP A N 1
ATOM 2055 C CA . TRP A 1 263 ? 18.181 -7.307 17.817 1.00 89.19 263 TRP A CA 1
ATOM 2056 C C . TRP A 1 263 ? 19.144 -7.164 16.630 1.00 89.19 263 TRP A C 1
ATOM 2058 O O . TRP A 1 263 ? 18.721 -7.170 15.476 1.00 89.19 263 TRP A O 1
ATOM 2068 N N . SER A 1 264 ? 20.442 -6.972 16.884 1.00 85.69 264 SER A N 1
ATOM 2069 C CA . SER A 1 264 ? 21.474 -7.014 15.839 1.00 85.69 264 SER A CA 1
ATOM 2070 C C . SER A 1 264 ? 22.169 -8.372 15.732 1.00 85.69 264 SER A C 1
ATOM 2072 O O . SER A 1 264 ? 23.004 -8.533 14.844 1.00 85.69 264 SER A O 1
ATOM 2074 N N . PHE A 1 265 ? 21.845 -9.327 16.608 1.00 86.06 265 PHE A N 1
ATOM 2075 C CA . PHE A 1 265 ? 22.412 -10.673 16.605 1.00 86.06 265 PHE A CA 1
ATOM 2076 C C . PHE A 1 265 ? 21.361 -11.699 16.175 1.00 86.06 265 PHE A C 1
ATOM 2078 O O . PHE A 1 265 ? 20.349 -11.862 16.851 1.00 86.06 265 PHE A O 1
ATOM 2085 N N . GLY A 1 266 ? 21.635 -12.403 15.073 1.00 85.50 266 GLY A N 1
ATOM 2086 C CA . GLY A 1 266 ? 20.736 -13.409 14.504 1.00 85.50 266 GLY A CA 1
ATOM 2087 C C . GLY A 1 266 ? 19.417 -12.840 13.974 1.00 85.50 266 GLY A C 1
ATOM 2088 O O . GLY A 1 266 ? 19.156 -11.636 14.015 1.00 85.50 266 GLY A O 1
ATOM 2089 N N . GLU A 1 267 ? 18.575 -13.732 13.466 1.00 88.50 267 GLU A N 1
ATOM 2090 C CA . GLU A 1 267 ? 17.290 -13.409 12.846 1.00 88.50 267 GLU A CA 1
ATOM 2091 C C . GLU A 1 267 ? 16.112 -13.675 13.795 1.00 88.50 267 GLU A C 1
ATOM 2093 O O . GLU A 1 267 ? 15.168 -14.390 13.466 1.00 88.50 267 GLU A O 1
ATOM 2098 N N . GLY A 1 268 ? 16.174 -13.090 14.994 1.00 87.75 268 GLY A N 1
ATOM 2099 C CA . GLY A 1 268 ? 15.115 -13.197 16.002 1.00 87.75 268 GLY A CA 1
ATOM 2100 C C . GLY A 1 268 ? 13.851 -12.397 15.661 1.00 87.75 268 GLY A C 1
ATOM 2101 O O . GLY A 1 268 ? 13.899 -11.349 15.004 1.00 87.75 268 GLY A O 1
ATOM 2102 N N . LEU A 1 269 ? 12.706 -12.873 16.152 1.00 90.75 269 LEU A N 1
ATOM 2103 C CA . LEU A 1 269 ? 11.400 -12.225 16.004 1.00 90.75 269 LEU A CA 1
ATOM 2104 C C . LEU A 1 269 ? 10.997 -11.575 17.331 1.00 90.75 269 LEU A C 1
ATOM 2106 O O . LEU A 1 269 ? 10.411 -12.221 18.201 1.00 90.75 269 LEU A O 1
ATOM 2110 N N . SER A 1 270 ? 11.247 -10.270 17.474 1.00 91.06 270 SER A N 1
ATOM 2111 C CA . SER A 1 270 ? 10.896 -9.514 18.685 1.00 91.06 270 SER A CA 1
ATOM 2112 C C . SER A 1 270 ? 9.416 -9.606 19.045 1.00 91.06 270 SER A C 1
ATOM 2114 O O . SER A 1 270 ? 9.068 -9.669 20.220 1.00 91.06 270 SER A O 1
ATOM 2116 N N . ALA A 1 271 ? 8.538 -9.701 18.049 1.00 89.25 271 ALA A N 1
ATOM 2117 C CA . ALA A 1 271 ? 7.104 -9.876 18.242 1.00 89.25 271 ALA A CA 1
ATOM 2118 C C . ALA A 1 271 ? 6.712 -11.224 18.884 1.00 89.25 271 ALA A C 1
ATOM 2120 O O . ALA A 1 271 ? 5.561 -11.377 19.299 1.00 89.25 271 ALA A O 1
ATOM 2121 N N . LEU A 1 272 ? 7.619 -12.206 18.945 1.00 86.94 272 LEU A N 1
ATOM 2122 C CA . LEU A 1 272 ? 7.429 -13.490 19.635 1.00 86.94 272 LEU A CA 1
ATOM 2123 C C . LEU A 1 272 ? 8.248 -13.579 20.922 1.00 86.94 272 LEU A C 1
ATOM 2125 O O . LEU A 1 272 ? 7.752 -14.080 21.926 1.00 86.94 272 LEU A O 1
ATOM 2129 N N . GLU A 1 273 ? 9.486 -13.098 20.874 1.00 84.75 273 GLU A N 1
ATOM 2130 C CA . GLU A 1 273 ? 10.491 -13.306 21.916 1.00 84.75 273 GLU A CA 1
ATOM 2131 C C . GLU A 1 273 ? 10.462 -12.236 23.017 1.00 84.75 273 GLU A C 1
ATOM 2133 O O . GLU A 1 273 ? 10.837 -12.515 24.156 1.00 84.75 273 GLU A O 1
ATOM 2138 N N . ASP A 1 274 ? 10.005 -11.018 22.710 1.00 81.38 274 ASP A N 1
ATOM 2139 C CA . ASP A 1 274 ? 9.986 -9.901 23.655 1.00 81.38 274 ASP A CA 1
ATOM 2140 C C . ASP A 1 274 ? 8.566 -9.579 24.122 1.00 81.38 274 ASP A C 1
ATOM 2142 O O . ASP A 1 274 ? 7.721 -9.082 23.377 1.00 81.38 274 ASP A O 1
ATOM 2146 N N . ALA A 1 275 ? 8.315 -9.861 25.400 1.00 68.56 275 ALA A N 1
ATOM 2147 C CA . ALA A 1 275 ? 7.053 -9.564 26.066 1.00 68.56 275 ALA A CA 1
ATOM 2148 C C . ALA A 1 275 ? 6.964 -8.115 26.587 1.00 68.56 275 ALA A C 1
ATOM 2150 O O . ALA A 1 275 ? 5.944 -7.749 27.175 1.00 68.56 275 ALA A O 1
ATOM 2151 N N . SER A 1 276 ? 8.009 -7.295 26.424 1.00 71.12 276 SER A N 1
ATOM 2152 C CA . SER A 1 276 ? 8.004 -5.912 26.895 1.00 71.12 276 SER A CA 1
ATOM 2153 C C . SER A 1 276 ? 7.041 -5.042 26.082 1.00 71.12 276 SER A C 1
ATOM 2155 O O . SER A 1 276 ? 7.021 -5.052 24.852 1.00 71.12 276 SER A O 1
ATOM 2157 N N . SER A 1 277 ? 6.234 -4.259 26.797 1.00 60.31 277 SER A N 1
ATOM 2158 C CA . SER A 1 277 ? 5.305 -3.276 26.229 1.00 60.31 277 SER A CA 1
ATOM 2159 C C . SER A 1 277 ? 5.762 -1.834 26.473 1.00 60.31 277 SER A C 1
ATOM 2161 O O . SER A 1 277 ? 4.955 -0.910 26.395 1.00 60.31 277 SER A O 1
ATOM 2163 N N . ASP A 1 278 ? 7.028 -1.638 26.850 1.00 66.81 278 ASP A N 1
ATOM 2164 C CA . ASP A 1 278 ? 7.563 -0.319 27.186 1.00 66.81 278 ASP A CA 1
ATOM 2165 C C . ASP A 1 278 ? 7.754 0.536 25.922 1.00 66.81 278 ASP A C 1
ATOM 2167 O O . ASP A 1 278 ? 8.074 0.020 24.853 1.00 66.81 278 ASP A O 1
ATOM 2171 N N . ALA A 1 279 ? 7.613 1.856 26.041 1.00 62.25 279 ALA A N 1
ATOM 2172 C CA . ALA A 1 279 ? 7.789 2.802 24.937 1.00 62.25 279 ALA A CA 1
ATOM 2173 C C . ALA A 1 279 ? 9.228 2.827 24.388 1.00 62.25 279 ALA A C 1
ATOM 2175 O O . ALA A 1 279 ? 9.463 3.285 23.270 1.00 62.25 279 ALA A O 1
ATOM 2176 N N . ALA A 1 280 ? 10.192 2.331 25.167 1.00 66.19 280 ALA A N 1
ATOM 2177 C CA . ALA A 1 280 ? 11.570 2.120 24.736 1.00 66.19 280 ALA A CA 1
ATOM 2178 C C . ALA A 1 280 ? 11.781 0.796 23.973 1.00 66.19 280 ALA A C 1
ATOM 2180 O O . ALA A 1 280 ? 12.841 0.607 23.373 1.00 66.19 280 ALA A O 1
ATOM 2181 N N . SER A 1 281 ? 10.800 -0.116 23.984 1.00 81.31 281 SER A N 1
ATOM 2182 C CA . SER A 1 281 ? 10.874 -1.388 23.264 1.00 81.31 281 SER A CA 1
ATOM 2183 C C . SER A 1 281 ? 10.764 -1.175 21.758 1.00 81.31 281 SER A C 1
ATOM 2185 O O . SER A 1 281 ? 9.996 -0.346 21.267 1.00 81.31 281 SER A O 1
ATOM 2187 N N . ILE A 1 282 ? 11.482 -2.002 20.998 1.00 89.00 282 ILE A N 1
ATOM 2188 C CA . ILE A 1 282 ? 11.348 -2.049 19.542 1.00 89.00 282 ILE A CA 1
ATOM 2189 C C . ILE A 1 282 ? 9.924 -2.451 19.119 1.00 89.00 282 ILE A C 1
ATOM 2191 O O . ILE A 1 282 ? 9.427 -1.980 18.092 1.00 89.00 282 ILE A O 1
ATOM 2195 N N . ASN A 1 283 ? 9.243 -3.263 19.941 1.00 90.56 283 ASN A N 1
ATOM 2196 C CA . ASN A 1 283 ? 7.878 -3.715 19.689 1.00 90.56 283 ASN A CA 1
ATOM 2197 C C . ASN A 1 283 ? 6.874 -2.562 19.748 1.00 90.56 283 ASN A C 1
ATOM 2199 O O . ASN A 1 283 ? 5.893 -2.594 19.010 1.00 90.56 283 ASN A O 1
ATOM 2203 N N . TYR A 1 284 ? 7.138 -1.506 20.525 1.00 90.25 284 TYR A N 1
ATOM 2204 C CA . TYR A 1 284 ? 6.269 -0.330 20.564 1.00 90.25 284 TYR A CA 1
ATOM 2205 C C . TYR A 1 284 ? 6.117 0.306 19.172 1.00 90.25 284 TYR A C 1
ATOM 2207 O O . TYR A 1 284 ? 5.002 0.577 18.710 1.00 90.25 284 TYR A O 1
ATOM 2215 N N . SER A 1 285 ? 7.222 0.486 18.447 1.00 92.62 285 SER A N 1
ATOM 2216 C CA . SER A 1 285 ? 7.192 1.033 17.086 1.00 92.62 285 SER A CA 1
ATOM 2217 C C . SER A 1 285 ? 6.614 0.033 16.082 1.00 92.62 285 SER A C 1
ATOM 2219 O O . SER A 1 285 ? 5.805 0.411 15.237 1.00 92.62 285 SER A O 1
ATOM 2221 N N . LEU A 1 286 ? 6.965 -1.253 16.193 1.00 95.62 286 LEU A N 1
ATOM 2222 C CA . LEU A 1 286 ? 6.483 -2.300 15.281 1.00 95.62 286 LEU A CA 1
ATOM 2223 C C . LEU A 1 286 ? 4.968 -2.525 15.386 1.00 95.62 286 LEU A C 1
ATOM 2225 O O . LEU A 1 286 ? 4.290 -2.610 14.365 1.00 95.62 286 LEU A O 1
ATOM 2229 N N . GLU A 1 287 ? 4.414 -2.550 16.598 1.00 95.06 287 GLU A N 1
ATOM 2230 C CA . GLU A 1 287 ? 2.968 -2.587 16.836 1.00 95.06 287 GLU A CA 1
ATOM 2231 C C . GLU A 1 287 ? 2.270 -1.339 16.301 1.00 95.06 287 GLU A C 1
ATOM 2233 O O . GLU A 1 287 ? 1.182 -1.443 15.741 1.00 95.06 287 GLU A O 1
ATOM 2238 N N . THR A 1 288 ? 2.892 -0.165 16.437 1.00 95.38 288 THR A N 1
ATOM 2239 C CA . THR A 1 288 ? 2.335 1.080 15.897 1.00 95.38 288 THR A CA 1
ATOM 2240 C C . THR A 1 288 ? 2.264 1.025 14.372 1.00 95.38 288 THR A C 1
ATOM 2242 O O . THR A 1 288 ? 1.229 1.352 13.795 1.00 95.38 288 THR A O 1
ATOM 2245 N N . ILE A 1 289 ? 3.327 0.552 13.716 1.00 97.44 289 ILE A N 1
ATOM 2246 C CA . ILE A 1 289 ? 3.367 0.358 12.261 1.00 97.44 289 ILE A CA 1
ATOM 2247 C C . ILE A 1 289 ? 2.322 -0.680 11.834 1.00 97.44 289 ILE A C 1
ATOM 2249 O O . ILE A 1 289 ? 1.536 -0.409 10.932 1.00 97.44 289 ILE A O 1
ATOM 2253 N N . ALA A 1 290 ? 2.252 -1.835 12.502 1.00 96.75 290 ALA A N 1
ATOM 2254 C CA . ALA A 1 290 ? 1.263 -2.868 12.201 1.00 96.75 290 ALA A CA 1
ATOM 2255 C C . ALA A 1 290 ? -0.179 -2.358 12.379 1.00 96.75 290 ALA A C 1
ATOM 2257 O O . ALA A 1 290 ? -1.031 -2.615 11.529 1.00 96.75 290 ALA A O 1
ATOM 2258 N N . ALA A 1 291 ? -0.457 -1.585 13.433 1.00 90.62 291 ALA A N 1
ATOM 2259 C CA . ALA A 1 291 ? -1.767 -0.974 13.653 1.00 90.62 291 ALA A CA 1
ATOM 2260 C C . ALA A 1 291 ? -2.084 0.082 12.590 1.00 90.62 291 ALA A C 1
ATOM 2262 O O . ALA A 1 291 ? -3.202 0.128 12.083 1.00 90.62 291 ALA A O 1
ATOM 2263 N N . LEU A 1 292 ? -1.098 0.881 12.180 1.00 90.75 292 LEU A N 1
ATOM 2264 C CA . LEU A 1 292 ? -1.273 1.853 11.108 1.00 90.75 292 LEU A CA 1
ATOM 2265 C C . LEU A 1 292 ? -1.566 1.166 9.765 1.00 90.75 292 LEU A C 1
ATOM 2267 O O . LEU A 1 292 ? -2.442 1.619 9.032 1.00 90.75 292 LEU A O 1
ATOM 2271 N N . LEU A 1 293 ? -0.918 0.035 9.464 1.00 91.00 293 LEU A N 1
ATOM 2272 C CA . LEU A 1 293 ? -1.261 -0.799 8.306 1.00 91.00 293 LEU A CA 1
ATOM 2273 C C . LEU A 1 293 ? -2.676 -1.392 8.427 1.00 91.00 293 LEU A C 1
ATOM 2275 O O . LEU A 1 293 ? -3.431 -1.367 7.453 1.00 91.00 293 LEU A O 1
ATOM 2279 N N . ALA A 1 294 ? -3.068 -1.857 9.619 1.00 85.62 294 ALA A N 1
ATOM 2280 C CA . ALA A 1 294 ? -4.417 -2.354 9.907 1.00 85.62 294 ALA A CA 1
ATOM 2281 C C . ALA A 1 294 ? -5.506 -1.298 9.652 1.00 85.62 294 ALA A C 1
ATOM 2283 O O . ALA A 1 294 ? -6.539 -1.611 9.055 1.00 85.62 294 ALA A O 1
ATOM 2284 N N . HIS A 1 295 ? -5.224 -0.046 10.020 1.00 79.38 295 HIS A N 1
ATOM 2285 C CA . HIS A 1 295 ? -6.059 1.134 9.771 1.00 79.38 295 HIS A CA 1
ATOM 2286 C C . HIS A 1 295 ? -5.877 1.745 8.372 1.00 79.38 295 HIS A C 1
ATOM 2288 O O . HIS A 1 295 ? -6.458 2.789 8.084 1.00 79.38 295 HIS A O 1
ATOM 2294 N N . ARG A 1 296 ? -5.085 1.122 7.484 1.00 78.62 296 ARG A N 1
ATOM 2295 C CA . ARG A 1 296 ? -4.780 1.614 6.123 1.00 78.62 296 ARG A CA 1
ATOM 2296 C C . ARG A 1 296 ? -4.267 3.060 6.101 1.00 78.62 296 ARG A C 1
ATOM 2298 O O . ARG A 1 296 ? -4.693 3.868 5.282 1.00 78.62 296 ARG A O 1
ATOM 2305 N N . LEU A 1 297 ? -3.357 3.371 7.020 1.00 82.12 297 LEU A N 1
ATOM 2306 C CA . LEU A 1 297 ? -2.789 4.699 7.279 1.00 82.12 297 LEU A CA 1
ATOM 2307 C C . LEU A 1 297 ? -3.791 5.759 7.778 1.00 82.12 297 LEU A C 1
ATOM 2309 O O . LEU A 1 297 ? -3.439 6.930 7.883 1.00 82.12 297 LEU A O 1
ATOM 2313 N N . GLY A 1 298 ? -5.021 5.367 8.117 1.00 74.81 298 GLY A N 1
ATOM 2314 C CA . GLY A 1 298 ? -6.020 6.246 8.719 1.00 74.81 298 GLY A CA 1
ATOM 2315 C C . GLY A 1 298 ? -5.884 6.392 10.239 1.00 74.81 298 GLY A C 1
ATOM 2316 O O . GLY A 1 298 ? -4.997 5.820 10.873 1.00 74.81 298 GLY A O 1
ATOM 2317 N N . ASN A 1 299 ? -6.815 7.151 10.827 1.00 67.44 299 ASN A N 1
ATOM 2318 C CA . ASN A 1 299 ? -6.996 7.314 12.278 1.00 67.44 299 ASN A CA 1
ATOM 2319 C C . ASN A 1 299 ? -5.750 7.829 13.026 1.00 67.44 299 ASN A C 1
ATOM 2321 O O . ASN A 1 299 ? -5.516 7.510 14.192 1.00 67.44 299 ASN A O 1
ATOM 2325 N N . THR A 1 300 ? -4.936 8.664 12.373 1.00 78.25 300 THR A N 1
ATOM 2326 C CA . THR A 1 300 ? -3.713 9.203 12.986 1.00 78.25 300 THR A CA 1
ATOM 2327 C C . THR A 1 300 ? -3.992 10.129 14.174 1.00 78.25 300 THR A C 1
ATOM 2329 O O . THR A 1 300 ? -3.112 10.333 15.004 1.00 78.25 300 THR A O 1
ATOM 2332 N N . ASN A 1 301 ? -5.193 10.710 14.258 1.00 66.19 301 ASN A N 1
ATOM 2333 C CA . ASN A 1 301 ? -5.665 11.468 15.421 1.00 66.19 301 ASN A CA 1
ATOM 2334 C C . ASN A 1 301 ? -5.727 10.568 16.660 1.00 66.19 301 ASN A C 1
ATOM 2336 O O . ASN A 1 301 ? -5.142 10.905 17.682 1.00 66.19 301 ASN A O 1
ATOM 2340 N N . LEU A 1 302 ? -6.318 9.374 16.531 1.00 72.56 302 LEU A N 1
ATOM 2341 C CA . LEU A 1 302 ? -6.351 8.395 17.614 1.00 72.56 302 LEU A CA 1
ATOM 2342 C C . LEU A 1 302 ? -4.939 7.926 17.984 1.00 72.56 302 LEU A C 1
ATOM 2344 O O . LEU A 1 302 ? -4.643 7.787 19.164 1.00 72.56 302 LEU A O 1
ATOM 2348 N N . LEU A 1 303 ? -4.045 7.743 17.006 1.00 80.38 303 LEU A N 1
ATOM 2349 C CA . LEU A 1 303 ? -2.640 7.425 17.284 1.00 80.38 303 LEU A CA 1
ATOM 2350 C C . LEU A 1 303 ? -1.944 8.515 18.118 1.00 80.38 303 LEU A C 1
ATOM 2352 O O . LEU A 1 303 ? -1.186 8.189 19.029 1.00 80.38 303 LEU A O 1
ATOM 2356 N N . GLN A 1 304 ? -2.176 9.792 17.803 1.00 80.38 304 GLN A N 1
ATOM 2357 C CA . GLN A 1 304 ? -1.610 10.907 18.565 1.00 80.38 304 GLN A CA 1
ATOM 2358 C C . GLN A 1 304 ? -2.198 10.987 19.978 1.00 80.38 304 GLN A C 1
ATOM 2360 O O . GLN A 1 304 ? -1.456 11.221 20.930 1.00 80.38 304 GLN A O 1
ATOM 2365 N N . ASP A 1 305 ? -3.511 10.809 20.103 1.00 71.44 305 ASP A N 1
ATOM 2366 C CA . ASP A 1 305 ? -4.230 11.036 21.355 1.00 71.44 305 ASP A CA 1
ATOM 2367 C C . ASP A 1 305 ? -4.099 9.848 22.319 1.00 71.44 305 ASP A C 1
ATOM 2369 O O . ASP A 1 305 ? -3.899 10.030 23.521 1.00 71.44 305 ASP A O 1
ATOM 2373 N N . ASN A 1 306 ? -4.216 8.622 21.802 1.00 75.81 306 ASN A N 1
ATOM 2374 C CA . ASN A 1 306 ? -4.118 7.386 22.569 1.00 75.81 306 ASN A CA 1
ATOM 2375 C C . ASN A 1 306 ? -3.655 6.209 21.693 1.00 75.81 306 ASN A C 1
ATOM 2377 O O . ASN A 1 306 ? -4.449 5.435 21.148 1.00 75.81 306 ASN A O 1
ATOM 2381 N N . ARG A 1 307 ? -2.334 6.038 21.617 1.00 84.88 307 ARG A N 1
ATOM 2382 C CA . ARG A 1 307 ? -1.679 4.961 20.865 1.00 84.88 307 ARG A CA 1
ATOM 2383 C C . ARG A 1 307 ? -2.117 3.560 21.303 1.00 84.88 307 ARG A C 1
ATOM 2385 O O . ARG A 1 307 ? -2.232 2.676 20.457 1.00 84.88 307 ARG A O 1
ATOM 2392 N N . ASP A 1 308 ? -2.376 3.332 22.587 1.00 79.00 308 ASP A N 1
ATOM 2393 C CA . ASP A 1 308 ? -2.773 2.001 23.060 1.00 79.00 308 ASP A CA 1
ATOM 2394 C C . ASP A 1 308 ? -4.186 1.645 22.601 1.00 79.00 308 ASP A C 1
ATOM 2396 O O . ASP A 1 308 ? -4.429 0.516 22.173 1.00 79.00 308 ASP A O 1
ATOM 2400 N N . GLU A 1 309 ? -5.098 2.620 22.587 1.00 73.44 309 GLU A N 1
ATOM 2401 C CA . GLU A 1 309 ? -6.423 2.447 21.993 1.00 73.44 309 GLU A CA 1
ATOM 2402 C C . GLU A 1 309 ? -6.344 2.252 20.475 1.00 73.44 309 GLU A C 1
ATOM 2404 O O . GLU A 1 309 ? -7.034 1.389 19.934 1.00 73.44 309 GLU A O 1
ATOM 2409 N N . PHE A 1 310 ? -5.458 2.986 19.794 1.00 76.81 310 PHE A N 1
ATOM 2410 C CA . PHE A 1 310 ? -5.200 2.825 18.361 1.00 76.81 310 PHE A CA 1
ATOM 2411 C C . PHE A 1 310 ? -4.751 1.398 18.003 1.00 76.81 310 PHE A C 1
ATOM 2413 O O . PHE A 1 310 ? -5.253 0.796 17.049 1.00 76.81 310 PHE A O 1
ATOM 2420 N N . VAL A 1 311 ? -3.835 0.824 18.789 1.00 81.69 311 VAL A N 1
ATOM 2421 C CA . VAL A 1 311 ? -3.382 -0.564 18.615 1.00 81.69 311 VAL A CA 1
ATOM 2422 C C . VAL A 1 311 ? -4.476 -1.554 19.025 1.00 81.69 311 VAL A C 1
ATOM 2424 O O . VAL A 1 311 ? -4.700 -2.551 18.335 1.00 81.69 311 VAL A O 1
ATOM 2427 N N . ARG A 1 312 ? -5.203 -1.294 20.118 1.00 77.12 312 ARG A N 1
ATOM 2428 C CA . ARG A 1 312 ? -6.303 -2.154 20.578 1.00 77.12 312 ARG A CA 1
ATOM 2429 C C . ARG A 1 312 ? -7.420 -2.251 19.540 1.00 77.12 312 ARG A C 1
ATOM 2431 O O . ARG A 1 312 ? -7.895 -3.355 19.277 1.00 77.12 312 ARG A O 1
ATOM 2438 N N . SER A 1 313 ? -7.811 -1.146 18.908 1.00 71.25 313 SER A N 1
ATOM 2439 C CA . SER A 1 313 ? -8.849 -1.145 17.870 1.00 71.25 313 SER A CA 1
ATOM 2440 C C . SER A 1 313 ? -8.416 -1.926 16.622 1.00 71.25 313 SER A C 1
ATOM 2442 O O . SER A 1 313 ? -9.215 -2.685 16.064 1.00 71.25 313 SER A O 1
ATOM 2444 N N . ALA A 1 314 ? -7.134 -1.855 16.242 1.00 77.56 314 ALA A N 1
ATOM 2445 C CA . ALA A 1 314 ? -6.571 -2.673 15.166 1.00 77.56 314 ALA A CA 1
ATOM 2446 C C . ALA A 1 314 ? -6.645 -4.183 15.466 1.00 77.56 314 ALA A C 1
ATOM 2448 O O . ALA A 1 314 ? -6.933 -4.972 14.562 1.00 77.56 314 ALA A O 1
ATOM 2449 N N . ARG A 1 315 ? -6.438 -4.583 16.731 1.00 82.25 315 ARG A N 1
ATOM 2450 C CA . ARG A 1 315 ? -6.565 -5.978 17.200 1.00 82.25 315 ARG A CA 1
ATOM 2451 C C . ARG A 1 315 ? -8.008 -6.468 17.157 1.00 82.25 315 ARG A C 1
ATOM 2453 O O . ARG A 1 315 ? -8.289 -7.527 16.602 1.00 82.25 315 ARG A O 1
ATOM 2460 N N . LEU A 1 316 ? -8.928 -5.678 17.709 1.00 70.44 316 LEU A N 1
ATOM 2461 C CA . LEU A 1 316 ? -10.353 -6.017 17.760 1.00 70.44 316 LEU A CA 1
ATOM 2462 C C . LEU A 1 316 ? -10.965 -6.154 16.358 1.00 70.44 316 LEU A C 1
ATOM 2464 O O . LEU A 1 316 ? -11.830 -7.002 16.135 1.00 70.44 316 LEU A O 1
ATOM 2468 N N . THR A 1 317 ? -10.478 -5.370 15.393 1.00 66.50 317 THR A N 1
ATOM 2469 C CA . THR A 1 317 ? -10.906 -5.455 13.988 1.00 66.50 317 THR A CA 1
ATOM 2470 C C . THR A 1 317 ? -10.616 -6.825 13.364 1.00 66.50 317 THR A C 1
ATOM 2472 O O . THR A 1 317 ? -11.397 -7.294 12.542 1.00 66.50 317 THR A O 1
ATOM 2475 N N . ALA A 1 318 ? -9.527 -7.490 13.755 1.00 67.06 318 ALA A N 1
ATOM 2476 C CA . ALA A 1 318 ? -9.214 -8.837 13.277 1.00 67.06 318 ALA A CA 1
ATOM 2477 C C . ALA A 1 318 ? -9.951 -9.933 14.062 1.00 67.06 318 ALA A C 1
ATOM 2479 O O . ALA A 1 318 ? -10.503 -10.851 13.461 1.00 67.06 318 ALA A O 1
ATOM 2480 N N . GLN A 1 319 ? -10.012 -9.816 15.393 1.00 60.41 319 GLN A N 1
ATOM 2481 C CA . GLN A 1 319 ? -10.646 -10.815 16.269 1.00 60.41 319 GLN A CA 1
ATOM 2482 C C . GLN A 1 319 ? -12.156 -10.909 16.105 1.00 60.41 319 GLN A C 1
ATOM 2484 O O . GLN A 1 319 ? -12.732 -11.975 16.305 1.00 60.41 319 GLN A O 1
ATOM 2489 N N . SER A 1 320 ? -12.800 -9.801 15.746 1.00 52.38 320 SER A N 1
ATOM 2490 C CA . SER A 1 320 ? -14.234 -9.810 15.490 1.00 52.38 320 SER A CA 1
ATOM 2491 C C . SER A 1 320 ? -14.601 -10.730 14.327 1.00 52.38 320 SER A C 1
ATOM 2493 O O . SER A 1 320 ? -15.767 -11.074 14.223 1.00 52.38 320 SER A O 1
ATOM 2495 N N . GLY A 1 321 ? -13.665 -11.138 13.446 1.00 47.78 321 GLY A N 1
ATOM 2496 C CA . GLY A 1 321 ? -13.966 -11.953 12.253 1.00 47.78 321 GLY A CA 1
ATOM 2497 C C . GLY A 1 321 ? -14.983 -11.296 11.304 1.00 47.78 321 GLY A C 1
ATOM 2498 O O . GLY A 1 321 ? -15.341 -11.838 10.262 1.00 47.78 321 GLY A O 1
ATOM 2499 N N . GLU A 1 322 ? -15.425 -10.095 11.658 1.00 43.56 322 GLU A N 1
ATOM 2500 C CA . GLU A 1 322 ? -16.572 -9.375 11.153 1.00 43.56 322 GLU A CA 1
ATOM 2501 C C . GLU A 1 322 ? -16.058 -8.101 10.507 1.00 43.56 322 GLU A C 1
ATOM 2503 O O . GLU A 1 322 ? -16.462 -6.984 10.821 1.00 43.56 322 GLU A O 1
ATOM 2508 N N . ARG A 1 323 ? -15.257 -8.279 9.459 1.00 49.53 323 ARG A N 1
ATOM 2509 C CA . ARG A 1 323 ? -15.372 -7.380 8.304 1.00 49.53 323 ARG A CA 1
ATOM 2510 C C . ARG A 1 323 ? -16.617 -7.764 7.514 1.00 49.53 323 ARG A C 1
ATOM 2512 O O . ARG A 1 323 ? -16.576 -8.118 6.341 1.00 49.53 323 ARG A O 1
ATOM 2519 N N . SER A 1 324 ? -17.725 -7.790 8.241 1.00 47.47 324 SER A N 1
ATOM 2520 C CA . SER A 1 324 ? -19.047 -7.992 7.714 1.00 47.47 324 SER A CA 1
ATOM 2521 C C . SER A 1 324 ? -19.555 -6.608 7.361 1.00 47.47 324 SER A C 1
ATOM 2523 O O . SER A 1 324 ? -19.545 -5.713 8.210 1.00 47.47 324 SER A O 1
ATOM 2525 N N . SER A 1 325 ? -20.077 -6.461 6.153 1.00 51.16 325 SER A N 1
ATOM 2526 C CA . SER A 1 325 ? -20.953 -5.370 5.707 1.00 51.16 325 SER A CA 1
ATOM 2527 C C . SER A 1 325 ? -22.245 -5.226 6.525 1.00 51.16 325 SER A C 1
ATOM 2529 O O . SER A 1 325 ? -23.269 -4.798 6.011 1.00 51.16 325 SER A O 1
ATOM 2531 N N . LEU A 1 326 ? -22.225 -5.669 7.780 1.00 59.41 326 LEU A N 1
ATOM 2532 C CA . LEU A 1 326 ? -23.315 -5.753 8.738 1.00 59.41 326 LEU A CA 1
ATOM 2533 C C . LEU A 1 326 ? -22.960 -5.077 10.065 1.00 59.41 326 LEU A C 1
ATOM 2535 O O . LEU A 1 326 ? -23.745 -5.160 11.007 1.00 59.41 326 LEU A O 1
ATOM 2539 N N . SER A 1 327 ? -21.787 -4.446 10.178 1.00 74.81 327 SER A N 1
ATOM 2540 C CA . SER A 1 327 ? -21.454 -3.643 11.353 1.00 74.81 327 SER A CA 1
ATOM 2541 C C . SER A 1 327 ? -22.165 -2.288 11.276 1.00 74.81 327 SER A C 1
ATOM 2543 O O . SER A 1 327 ? -22.006 -1.531 10.315 1.00 74.81 327 SER A O 1
ATOM 2545 N N . LEU A 1 328 ? -22.990 -2.001 12.284 1.00 84.38 328 LEU A N 1
ATOM 2546 C CA . LEU A 1 328 ? -23.904 -0.862 12.319 1.00 84.38 328 LEU A CA 1
ATOM 2547 C C . LEU A 1 328 ? -23.720 -0.081 13.623 1.00 84.38 328 LEU A C 1
ATOM 2549 O O . LEU A 1 328 ? -23.875 -0.629 14.710 1.00 84.38 328 LEU A O 1
ATOM 2553 N N . PHE A 1 329 ? -23.432 1.212 13.530 1.00 88.94 329 PHE A N 1
ATOM 2554 C CA . PHE A 1 329 ? -23.387 2.101 14.687 1.00 88.94 329 PHE A CA 1
ATOM 2555 C C . PHE A 1 329 ? -24.694 2.885 14.809 1.00 88.94 329 PHE A C 1
ATOM 2557 O O . PHE A 1 329 ? -25.074 3.559 13.861 1.00 88.94 329 PHE A O 1
ATOM 2564 N N . ILE A 1 330 ? -25.372 2.844 15.954 1.00 90.56 330 ILE A N 1
ATOM 2565 C CA . ILE A 1 330 ? -26.556 3.669 16.223 1.00 90.56 330 ILE A CA 1
ATOM 2566 C C . ILE A 1 330 ? -26.142 4.850 17.100 1.00 90.56 330 ILE A C 1
ATOM 2568 O O . ILE A 1 330 ? -25.914 4.699 18.302 1.00 90.56 330 ILE A O 1
ATOM 2572 N N . SER A 1 331 ? -26.095 6.027 16.480 1.00 90.12 331 SER A N 1
ATOM 2573 C CA . SER A 1 331 ? -25.932 7.311 17.151 1.00 90.12 331 SER A CA 1
ATOM 2574 C C . SER A 1 331 ? -27.263 7.778 17.726 1.00 90.12 331 SER A C 1
ATOM 2576 O O . SER A 1 331 ? -28.237 7.924 16.986 1.00 90.12 331 SER A O 1
ATOM 2578 N N . HIS A 1 332 ? -27.329 8.025 19.033 1.00 87.94 332 HIS A N 1
ATOM 2579 C CA . HIS A 1 332 ? -28.570 8.421 19.705 1.00 87.94 332 HIS A CA 1
ATOM 2580 C C . HIS A 1 332 ? -28.341 9.464 20.807 1.00 87.94 332 HIS A C 1
ATOM 2582 O O . HIS A 1 332 ? -27.250 9.593 21.366 1.00 87.94 332 HIS A O 1
ATOM 2588 N N . SER A 1 333 ? -29.394 10.210 21.148 1.00 84.44 333 SER A N 1
ATOM 2589 C CA . SER A 1 333 ? -29.393 11.112 22.302 1.00 84.44 333 SER A CA 1
ATOM 2590 C C . SER A 1 333 ? -29.497 10.320 23.616 1.00 84.44 333 SER A C 1
ATOM 2592 O O . SER A 1 333 ? -29.866 9.142 23.628 1.00 84.44 333 SER A O 1
ATOM 2594 N N . LYS A 1 334 ? -29.224 10.955 24.765 1.00 80.81 334 LYS A N 1
ATOM 2595 C CA . LYS A 1 334 ? -29.424 10.304 26.078 1.00 80.81 334 LYS A CA 1
ATOM 2596 C C . LYS A 1 334 ? -30.883 9.904 26.318 1.00 80.81 334 LYS A C 1
ATOM 2598 O O . LYS A 1 334 ? -31.128 8.854 26.901 1.00 80.81 334 LYS A O 1
ATOM 2603 N N . SER A 1 335 ? -31.832 10.725 25.868 1.00 81.19 335 SER A N 1
ATOM 2604 C CA . SER A 1 335 ? -33.271 10.448 25.965 1.00 81.19 335 SER A CA 1
ATOM 2605 C C . SER A 1 335 ? -33.708 9.274 25.089 1.00 81.19 335 SER A C 1
ATOM 2607 O O . SER A 1 335 ? -34.645 8.571 25.449 1.00 81.19 335 SER A O 1
ATOM 2609 N N . ASP A 1 336 ? -32.996 9.012 23.991 1.00 85.25 336 ASP A N 1
ATOM 2610 C CA . ASP A 1 336 ? -33.333 7.950 23.036 1.00 85.25 336 ASP A CA 1
ATOM 2611 C C . ASP A 1 336 ? -32.644 6.612 23.329 1.00 85.25 336 ASP A C 1
ATOM 2613 O O . ASP A 1 336 ? -32.842 5.637 22.606 1.00 85.25 336 ASP A O 1
ATOM 2617 N N . ALA A 1 337 ? -31.866 6.526 24.412 1.00 84.50 337 ALA A N 1
ATOM 2618 C CA . ALA A 1 337 ? -31.149 5.310 24.787 1.00 84.50 337 ALA A CA 1
ATOM 2619 C C . ALA A 1 337 ? -32.049 4.061 24.943 1.00 84.50 337 ALA A C 1
ATOM 2621 O O . ALA A 1 337 ? -31.632 2.992 24.492 1.00 84.50 337 ALA A O 1
ATOM 2622 N N . PRO A 1 338 ? -33.271 4.130 25.522 1.00 86.38 338 PRO A N 1
ATOM 2623 C CA . PRO A 1 338 ? -34.157 2.965 25.591 1.00 86.38 338 PRO A CA 1
ATOM 2624 C C . PRO A 1 338 ? -34.548 2.433 24.204 1.00 86.38 338 PRO A C 1
ATOM 2626 O O . PRO A 1 338 ? -34.480 1.229 23.964 1.00 86.38 338 PRO A O 1
ATOM 2629 N N . TRP A 1 339 ? -34.880 3.330 23.273 1.00 85.75 339 TRP A N 1
ATOM 2630 C CA . TRP A 1 339 ? -35.236 2.983 21.894 1.00 85.75 339 TRP A CA 1
ATOM 2631 C C . TRP A 1 339 ? -34.042 2.449 21.109 1.00 85.75 339 TRP A C 1
ATOM 2633 O O . TRP A 1 339 ? -34.165 1.445 20.411 1.00 85.75 339 TRP A O 1
ATOM 2643 N N . ALA A 1 340 ? -32.867 3.054 21.286 1.00 88.31 340 ALA A N 1
ATOM 2644 C CA . ALA A 1 340 ? -31.632 2.566 20.688 1.00 88.31 340 ALA A CA 1
ATOM 2645 C C . ALA A 1 340 ? -31.302 1.134 21.142 1.00 88.31 340 ALA A C 1
ATOM 2647 O O . ALA A 1 340 ? -30.903 0.314 20.321 1.00 88.31 340 ALA A O 1
ATOM 2648 N N . ARG A 1 341 ? -31.524 0.793 22.422 1.00 88.44 341 ARG A N 1
ATOM 2649 C CA . ARG A 1 341 ? -31.316 -0.570 22.951 1.00 88.44 341 ARG A CA 1
ATOM 2650 C C . ARG A 1 341 ? -32.295 -1.592 22.377 1.00 88.44 341 ARG A C 1
ATOM 2652 O O . ARG A 1 341 ? -31.881 -2.709 22.064 1.00 88.44 341 ARG A O 1
ATOM 2659 N N . LEU A 1 342 ? -33.566 -1.220 22.223 1.00 89.19 342 LEU A N 1
ATOM 2660 C CA . LEU A 1 342 ? -34.570 -2.078 21.584 1.00 89.19 342 LEU A CA 1
ATOM 2661 C C . LEU A 1 342 ? -34.221 -2.322 20.112 1.00 89.19 342 LEU A C 1
ATOM 2663 O O . LEU A 1 342 ? -34.140 -3.471 19.683 1.00 89.19 342 LEU A O 1
ATOM 2667 N N . MET A 1 343 ? -33.911 -1.253 19.376 1.00 90.38 343 MET A N 1
ATOM 2668 C CA . MET A 1 343 ? -33.486 -1.319 17.978 1.00 90.38 343 MET A CA 1
ATOM 2669 C C . MET A 1 343 ? -32.210 -2.146 17.813 1.00 90.38 343 MET A C 1
ATOM 2671 O O . MET A 1 343 ? -32.140 -2.996 16.932 1.00 90.38 343 MET A O 1
ATOM 2675 N N . ALA A 1 344 ? -31.218 -1.962 18.687 1.00 88.62 344 ALA A N 1
ATOM 2676 C CA . ALA A 1 344 ? -30.002 -2.765 18.669 1.00 88.62 344 ALA A CA 1
ATOM 2677 C C . ALA A 1 344 ? -30.293 -4.247 18.892 1.00 88.62 344 ALA A C 1
ATOM 2679 O O . ALA A 1 344 ? -29.820 -5.070 18.120 1.00 88.62 344 ALA A O 1
ATOM 2680 N N . SER A 1 345 ? -31.119 -4.590 19.883 1.00 84.06 345 SER A N 1
ATOM 2681 C CA . SER A 1 345 ? -31.490 -5.986 20.155 1.00 84.06 345 SER A CA 1
ATOM 2682 C C . SER A 1 345 ? -32.191 -6.634 18.954 1.00 84.06 345 SER A C 1
ATOM 2684 O O . SER A 1 345 ? -31.884 -7.767 18.589 1.00 84.06 345 SER A O 1
ATOM 2686 N N . SER A 1 346 ? -33.093 -5.889 18.313 1.00 89.44 346 SER A N 1
ATOM 2687 C CA . SER A 1 346 ? -33.883 -6.318 17.154 1.00 89.44 346 SER A CA 1
ATOM 2688 C C . SER A 1 346 ? -33.050 -6.447 15.867 1.00 89.44 346 SER A C 1
ATOM 2690 O O . SER A 1 346 ? -33.208 -7.383 15.086 1.00 89.44 346 SER A O 1
ATOM 2692 N N . LEU A 1 347 ? -32.098 -5.544 15.643 1.00 87.62 347 LEU A N 1
ATOM 2693 C CA . LEU A 1 347 ? -31.171 -5.612 14.511 1.00 87.62 347 LEU A CA 1
ATOM 2694 C C . LEU A 1 347 ? -30.083 -6.673 14.723 1.00 87.62 347 LEU A C 1
ATOM 2696 O O . LEU A 1 347 ? -29.665 -7.328 13.768 1.00 87.62 347 LEU A O 1
ATOM 2700 N N . THR A 1 348 ? -29.665 -6.901 15.968 1.00 80.31 348 THR A N 1
ATOM 2701 C CA . THR A 1 348 ? -28.746 -7.988 16.319 1.00 80.31 348 THR A CA 1
ATOM 2702 C C . THR A 1 348 ? -29.391 -9.358 16.170 1.00 80.31 348 THR A C 1
ATOM 2704 O O . THR A 1 348 ? -28.745 -10.255 15.633 1.00 80.31 348 THR A O 1
ATOM 2707 N N . SER A 1 349 ? -30.670 -9.532 16.522 1.00 75.38 349 SER A N 1
ATOM 2708 C CA . SER A 1 349 ? -31.382 -10.796 16.262 1.00 75.38 349 SER A CA 1
ATOM 2709 C C . SER A 1 349 ? -31.521 -11.107 14.764 1.00 75.38 349 SER A C 1
ATOM 2711 O O . SER A 1 349 ? -31.580 -12.275 14.384 1.00 75.38 349 SER A O 1
ATOM 2713 N N . ARG A 1 350 ? -31.488 -10.078 13.906 1.00 80.19 350 ARG A N 1
ATOM 2714 C CA . ARG A 1 350 ? -31.453 -10.199 12.438 1.00 80.19 350 ARG A CA 1
ATOM 2715 C C . ARG A 1 350 ? -30.053 -10.469 11.877 1.00 80.19 350 ARG A C 1
ATOM 2717 O O . ARG A 1 350 ? -29.915 -10.746 10.692 1.00 80.19 350 ARG A O 1
ATOM 2724 N N . GLY A 1 351 ? -29.011 -10.429 12.707 1.00 68.94 351 GLY A N 1
ATOM 2725 C CA . GLY A 1 351 ? -27.630 -10.707 12.307 1.00 68.94 351 GLY A CA 1
ATOM 2726 C C . GLY A 1 351 ? -26.799 -9.470 11.956 1.00 68.94 351 GLY A C 1
ATOM 2727 O O . GLY A 1 351 ? -25.798 -9.609 11.254 1.00 68.94 351 GLY A O 1
ATOM 2728 N N . LEU A 1 352 ? -27.197 -8.270 12.406 1.00 77.62 352 LEU A N 1
ATOM 2729 C CA . LEU A 1 352 ? -26.329 -7.086 12.385 1.00 77.62 352 LEU A CA 1
ATOM 2730 C C . LEU A 1 352 ? -25.482 -6.980 13.654 1.00 77.62 352 LEU A C 1
ATOM 2732 O O . LEU A 1 352 ? -25.949 -7.212 14.770 1.00 77.62 352 LEU A O 1
ATOM 2736 N N . ASN A 1 353 ? -24.254 -6.503 13.491 1.00 73.69 353 ASN A N 1
ATOM 2737 C CA . ASN A 1 353 ? -23.349 -6.244 14.603 1.00 73.69 353 ASN A CA 1
ATOM 2738 C C . ASN A 1 353 ? -23.503 -4.796 15.030 1.00 73.69 353 ASN A C 1
ATOM 2740 O O . ASN A 1 353 ? -22.870 -3.893 14.477 1.00 73.69 353 ASN A O 1
ATOM 2744 N N . VAL A 1 354 ? -24.413 -4.588 15.979 1.00 82.38 354 VAL A N 1
ATOM 2745 C CA . VAL A 1 354 ? -24.866 -3.258 16.365 1.00 82.38 354 VAL A CA 1
ATOM 2746 C C . VAL A 1 354 ? -24.065 -2.722 17.542 1.00 82.38 354 VAL A C 1
ATOM 2748 O O . VAL A 1 354 ? -23.894 -3.393 18.558 1.00 82.38 354 VAL A O 1
ATOM 2751 N N . ARG A 1 355 ? -23.600 -1.480 17.422 1.00 83.38 355 ARG A N 1
ATOM 2752 C CA . ARG A 1 355 ? -22.932 -0.730 18.491 1.00 83.38 355 ARG A CA 1
ATOM 2753 C C . ARG A 1 355 ? -23.712 0.545 18.791 1.00 83.38 355 ARG A C 1
ATOM 2755 O O . ARG A 1 355 ? -24.223 1.172 17.871 1.00 83.38 355 ARG A O 1
ATOM 2762 N N . LEU A 1 356 ? -23.798 0.930 20.062 1.00 79.94 356 LEU A N 1
ATOM 2763 C CA . LEU A 1 356 ? -24.562 2.098 20.518 1.00 79.94 356 LEU A CA 1
ATOM 2764 C C . LEU A 1 356 ? -23.662 3.241 20.990 1.00 79.94 356 LEU A C 1
ATOM 2766 O O . LEU A 1 356 ? -22.509 3.025 21.381 1.00 79.94 356 LEU A O 1
ATOM 2770 N N . THR A 1 357 ? -24.225 4.449 21.036 1.00 66.19 357 THR A N 1
ATOM 2771 C CA . THR A 1 357 ? -23.647 5.584 21.760 1.00 66.19 357 THR A CA 1
ATOM 2772 C C . THR A 1 357 ? -23.600 5.279 23.267 1.00 66.19 357 THR A C 1
ATOM 2774 O O . THR A 1 357 ? -24.561 5.465 24.008 1.00 66.19 357 THR A O 1
ATOM 2777 N N . SER A 1 358 ? -22.417 4.858 23.725 1.00 61.09 358 SER A N 1
ATOM 2778 C CA . SER A 1 358 ? -21.972 4.659 25.117 1.00 61.09 358 SER A CA 1
ATOM 2779 C C . SER A 1 358 ? -22.513 3.448 25.904 1.00 61.09 358 SER A C 1
ATOM 2781 O O . SER A 1 358 ? -23.595 3.484 26.478 1.00 61.09 358 SER A O 1
ATOM 2783 N N . ASP A 1 359 ? -21.630 2.457 26.075 1.00 44.94 359 ASP A N 1
ATOM 2784 C CA . ASP A 1 359 ? -21.401 1.761 27.360 1.00 44.94 359 ASP A CA 1
ATOM 2785 C C . ASP A 1 359 ? -20.005 2.087 27.957 1.00 44.94 359 ASP A C 1
ATOM 2787 O O . ASP A 1 359 ? -19.646 1.616 29.031 1.00 44.94 359 ASP A O 1
ATOM 2791 N N . SER A 1 360 ? -19.204 2.946 27.313 1.00 39.38 360 SER A N 1
ATOM 2792 C CA . SER A 1 360 ? -17.880 3.376 27.797 1.00 39.38 360 SER A CA 1
ATOM 2793 C C . SER A 1 360 ? -17.841 4.886 28.046 1.00 39.38 360 SER A C 1
ATOM 2795 O O . SER A 1 360 ? -17.154 5.641 27.358 1.00 39.38 360 SER A O 1
ATOM 2797 N N . ALA A 1 361 ? -18.621 5.359 29.013 1.00 39.97 361 ALA A N 1
ATOM 2798 C CA . ALA A 1 361 ? -18.583 6.753 29.431 1.00 39.97 361 ALA A CA 1
ATOM 2799 C C . ALA A 1 361 ? -17.518 6.976 30.516 1.00 39.97 361 ALA A C 1
ATOM 2801 O O . ALA A 1 361 ? -17.857 7.009 31.690 1.00 39.97 361 ALA A O 1
ATOM 2802 N N . THR A 1 362 ? -16.263 7.211 30.122 1.00 34.66 362 THR A N 1
ATOM 2803 C CA . THR A 1 362 ? -15.323 8.085 30.855 1.00 34.66 362 THR A CA 1
ATOM 2804 C C . THR A 1 362 ? -14.212 8.557 29.915 1.00 34.66 362 THR A C 1
ATOM 2806 O O . THR A 1 362 ? -13.113 8.022 29.934 1.00 34.66 362 THR A O 1
ATOM 2809 N N . ASN A 1 363 ? -14.474 9.567 29.086 1.00 38.00 363 ASN A N 1
ATOM 2810 C CA . ASN A 1 363 ? -13.471 10.596 28.815 1.00 38.00 363 ASN A CA 1
ATOM 2811 C C . ASN A 1 363 ? -14.147 11.851 28.264 1.00 38.00 363 ASN A C 1
ATOM 2813 O O . ASN A 1 363 ? -14.996 11.795 27.383 1.00 38.00 363 ASN A O 1
ATOM 2817 N N . LYS A 1 364 ? -13.779 13.002 28.830 1.00 39.78 364 LYS A N 1
ATOM 2818 C CA . LYS A 1 364 ? -14.323 14.336 28.524 1.00 39.78 364 LYS A CA 1
ATOM 2819 C C . LYS A 1 364 ? -13.909 14.883 27.139 1.00 39.78 364 LYS A C 1
ATOM 2821 O O . LYS A 1 364 ? -14.089 16.069 26.894 1.00 39.78 364 LYS A O 1
ATOM 2826 N N . LEU A 1 365 ? -13.381 14.049 26.244 1.00 41.06 365 LEU A N 1
ATOM 2827 C CA . LEU A 1 365 ? -12.959 14.393 24.883 1.00 41.06 365 LEU A CA 1
ATOM 2828 C C . LEU A 1 365 ? -13.450 13.277 23.957 1.00 41.06 365 LEU A C 1
ATOM 2830 O O . LEU A 1 365 ? -12.896 12.183 23.943 1.00 41.06 365 LEU A O 1
ATOM 2834 N N . GLY A 1 366 ? -14.585 13.518 23.308 1.00 46.75 366 GLY A N 1
ATOM 2835 C CA . GLY A 1 366 ? -15.351 12.503 22.602 1.00 46.75 366 GLY A CA 1
ATOM 2836 C C . GLY A 1 366 ? -14.799 12.139 21.238 1.00 46.75 366 GLY A C 1
ATOM 2837 O O . GLY A 1 366 ? -14.741 13.006 20.384 1.00 46.75 366 GLY A O 1
ATOM 2838 N N . LEU A 1 367 ? -14.509 10.855 21.037 1.00 50.91 367 LEU A N 1
ATOM 2839 C CA . LEU A 1 367 ? -14.606 10.127 19.769 1.00 50.91 367 LEU A CA 1
ATOM 2840 C C . LEU A 1 367 ? -14.892 8.663 20.142 1.00 50.91 367 LEU A C 1
ATOM 2842 O O . LEU A 1 367 ? -14.235 8.122 21.030 1.00 50.91 367 LEU A O 1
ATOM 2846 N N . SER A 1 368 ? -15.897 8.031 19.531 1.00 54.66 368 SER A N 1
ATOM 2847 C CA . SER A 1 368 ? -16.251 6.638 19.831 1.00 54.66 368 SER A CA 1
ATOM 2848 C C . SER A 1 368 ? -15.515 5.697 18.866 1.00 54.66 368 SER A C 1
ATOM 2850 O O . SER A 1 368 ? -15.834 5.715 17.673 1.00 54.66 368 SER A O 1
ATOM 2852 N N . PRO A 1 369 ? -14.599 4.818 19.334 1.00 56.25 369 PRO A N 1
ATOM 2853 C CA . PRO A 1 369 ? -13.997 3.757 18.510 1.00 56.25 369 PRO A CA 1
ATOM 2854 C C . PRO A 1 369 ? -15.050 2.885 17.805 1.00 56.25 369 PRO A C 1
ATOM 2856 O O . PRO A 1 369 ? -14.785 2.250 16.787 1.00 56.25 369 PRO A O 1
ATOM 2859 N N . ALA A 1 370 ? -16.282 2.873 18.323 1.00 63.50 370 ALA A N 1
ATOM 2860 C CA . ALA A 1 370 ? -17.404 2.154 17.742 1.00 63.50 370 ALA A CA 1
ATOM 2861 C C . ALA A 1 370 ? -17.804 2.647 16.340 1.00 63.50 370 ALA A C 1
ATOM 2863 O O . ALA A 1 370 ? -18.298 1.834 15.561 1.00 63.50 370 ALA A O 1
ATOM 2864 N N . ILE A 1 371 ? -17.583 3.925 16.002 1.00 69.25 371 ILE A N 1
ATOM 2865 C CA . ILE A 1 371 ? -17.867 4.466 14.659 1.00 69.25 371 ILE A CA 1
ATOM 2866 C C . ILE A 1 371 ? -16.866 3.910 13.650 1.00 69.25 371 ILE A C 1
ATOM 2868 O O . ILE A 1 371 ? -17.245 3.498 12.560 1.00 69.25 371 ILE A O 1
ATOM 2872 N N . GLU A 1 372 ? -15.591 3.840 14.030 1.00 62.97 372 GLU A N 1
ATOM 2873 C CA . GLU A 1 372 ? -14.513 3.345 13.166 1.00 62.97 372 GLU A CA 1
ATOM 2874 C C . GLU A 1 372 ? -14.668 1.855 12.856 1.00 62.97 372 GLU A C 1
ATOM 2876 O O . GLU A 1 372 ? -14.416 1.418 11.733 1.00 62.97 372 GLU A O 1
ATOM 2881 N N . LEU A 1 373 ? -15.146 1.092 13.841 1.00 61.81 373 LEU A N 1
ATOM 2882 C CA . LEU A 1 373 ? -15.422 -0.338 13.725 1.00 61.81 373 LEU A CA 1
ATOM 2883 C C . LEU A 1 373 ? -16.743 -0.653 13.000 1.00 61.81 373 LEU A C 1
ATOM 2885 O O . LEU A 1 373 ? -17.078 -1.833 12.852 1.00 61.81 373 LEU A O 1
ATOM 2889 N N . SER A 1 374 ? -17.516 0.361 12.601 1.00 74.12 374 SER A N 1
ATOM 2890 C CA . SER A 1 374 ? -18.832 0.186 11.979 1.00 74.12 374 SER A CA 1
ATOM 2891 C C . SER A 1 374 ? -18.849 0.699 10.542 1.00 74.12 374 SER A C 1
ATOM 2893 O O . SER A 1 374 ? -18.423 1.812 10.241 1.00 74.12 374 SER A O 1
ATOM 2895 N N . GLN A 1 375 ? -19.359 -0.127 9.634 1.00 75.88 375 GLN A N 1
ATOM 2896 C CA . GLN A 1 375 ? -19.452 0.191 8.212 1.00 75.88 375 GLN A CA 1
ATOM 2897 C C . GLN A 1 375 ? -20.665 1.071 7.896 1.00 75.88 375 GLN A C 1
ATOM 2899 O O . GLN A 1 375 ? -20.621 1.911 6.997 1.00 75.88 375 GLN A O 1
ATOM 2904 N N . HIS A 1 376 ? -21.743 0.910 8.655 1.00 85.62 376 HIS A N 1
ATOM 2905 C CA . HIS A 1 376 ? -22.981 1.659 8.494 1.00 85.62 376 HIS A CA 1
ATOM 2906 C C . HIS A 1 376 ? -23.308 2.433 9.773 1.00 85.62 376 HIS A C 1
ATOM 2908 O O . HIS A 1 376 ? -22.882 2.058 10.866 1.00 85.62 376 HIS A O 1
ATOM 2914 N N . MET A 1 377 ? -24.087 3.505 9.643 1.00 90.44 377 MET A N 1
ATOM 2915 C CA . MET A 1 377 ? -24.523 4.346 10.753 1.00 90.44 377 MET A CA 1
ATOM 2916 C C . MET A 1 377 ? -26.035 4.568 10.701 1.00 90.44 377 MET A C 1
ATOM 2918 O O . MET A 1 377 ? -26.578 4.913 9.655 1.00 90.44 377 MET A O 1
ATOM 2922 N N . VAL A 1 378 ? -26.708 4.428 11.840 1.00 92.06 378 VAL A N 1
ATOM 2923 C CA . VAL A 1 378 ? -28.063 4.926 12.089 1.00 92.06 378 VAL A CA 1
ATOM 2924 C C . VAL A 1 378 ? -27.964 6.173 12.951 1.00 92.06 378 VAL A C 1
ATOM 2926 O O . VAL A 1 378 ? -27.235 6.183 13.940 1.00 92.06 378 VAL A O 1
ATOM 2929 N N . VAL A 1 379 ? -28.713 7.214 12.603 1.00 91.50 379 VAL A N 1
ATOM 2930 C CA . VAL A 1 379 ? -28.890 8.393 13.459 1.00 91.50 379 VAL A CA 1
ATOM 2931 C C . VAL A 1 379 ? -30.315 8.371 13.987 1.00 91.50 379 VAL A C 1
ATOM 2933 O O . VAL A 1 379 ? -31.249 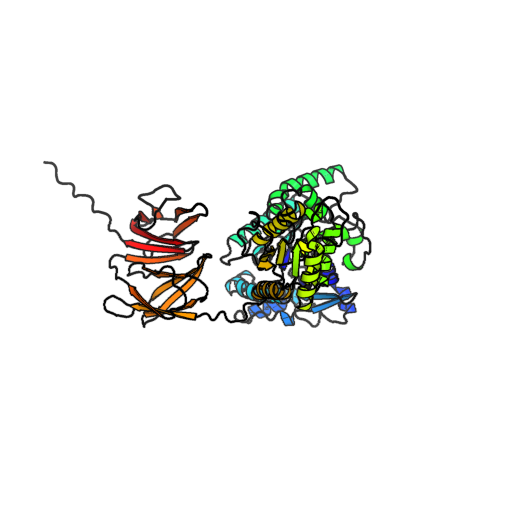8.602 13.223 1.00 91.50 379 VAL A O 1
ATOM 2936 N N . LEU A 1 380 ? -30.485 8.073 15.273 1.00 90.06 380 LEU A N 1
ATOM 2937 C CA . LEU A 1 380 ? -31.786 8.008 15.928 1.00 90.06 380 LEU A CA 1
ATOM 2938 C C . LEU A 1 380 ? -32.169 9.373 16.517 1.00 90.06 380 LEU A C 1
ATOM 2940 O O . LEU A 1 380 ? -31.463 9.914 17.374 1.00 90.06 380 LEU A O 1
ATOM 2944 N N . LEU A 1 381 ? -33.312 9.893 16.070 1.00 86.19 381 LEU A N 1
ATOM 2945 C CA . LEU A 1 381 ? -33.974 11.100 16.562 1.00 86.19 381 LEU A CA 1
ATOM 2946 C C . LEU A 1 381 ? -35.362 10.715 17.089 1.00 86.19 381 LEU A C 1
ATOM 2948 O O . LEU A 1 381 ? -36.343 10.748 16.348 1.00 86.19 381 LEU A O 1
ATOM 2952 N N . GLY A 1 382 ? -35.430 10.278 18.348 1.00 71.19 382 GLY A N 1
ATOM 2953 C CA . GLY A 1 382 ? -36.664 9.772 18.956 1.00 71.19 382 GLY A CA 1
ATOM 2954 C C . GLY A 1 382 ? -37.481 10.868 19.647 1.00 71.19 382 GLY A C 1
ATOM 2955 O O . GLY A 1 382 ? -38.553 11.240 19.197 1.00 71.19 382 GLY A O 1
ATOM 2956 N N . HIS A 1 383 ? -36.969 11.395 20.756 1.00 66.56 383 HIS A N 1
ATOM 2957 C CA . HIS A 1 383 ? -37.678 12.327 21.645 1.00 66.56 383 HIS A CA 1
ATOM 2958 C C . HIS A 1 383 ? -37.018 13.706 21.678 1.00 66.56 383 HIS A C 1
ATOM 2960 O O . HIS A 1 383 ? -37.608 14.671 22.161 1.00 66.56 383 HIS A O 1
ATOM 2966 N N . SER A 1 384 ? -35.788 13.823 21.170 1.00 62.25 384 SER A N 1
ATOM 2967 C CA . SER A 1 384 ? -35.132 15.109 20.960 1.00 62.25 384 SER A CA 1
ATOM 2968 C C . SER A 1 384 ? -35.320 15.547 19.512 1.00 62.25 384 SER A C 1
ATOM 2970 O O . SER A 1 384 ? -34.773 14.935 18.597 1.00 62.25 384 SER A O 1
ATOM 2972 N N . SER A 1 385 ? -36.015 16.664 19.301 1.00 59.25 385 SER A N 1
ATOM 2973 C CA . SER A 1 385 ? -36.136 17.313 17.988 1.00 59.25 385 SER A CA 1
ATOM 2974 C C . SER A 1 385 ? -34.825 17.946 17.491 1.00 59.25 385 SER A C 1
ATOM 2976 O O . SER A 1 385 ? -34.813 18.633 16.473 1.00 59.25 385 SER A O 1
ATOM 2978 N N . GLN A 1 386 ? -33.720 17.764 18.222 1.00 69.50 386 GLN A N 1
ATOM 2979 C CA . GLN A 1 386 ? -32.411 18.338 17.934 1.00 69.50 386 GLN A CA 1
ATOM 2980 C C . GLN A 1 386 ? -31.321 17.274 18.080 1.00 69.50 386 GLN A C 1
ATOM 2982 O O . GLN A 1 386 ? -31.317 16.503 19.039 1.00 69.50 386 GLN A O 1
ATOM 2987 N N . ILE A 1 387 ? -30.372 17.274 17.142 1.00 76.38 387 ILE A N 1
ATOM 2988 C CA . ILE A 1 387 ? -29.116 16.527 17.255 1.00 76.38 387 ILE A CA 1
ATOM 2989 C C . ILE A 1 387 ? -28.313 17.131 18.408 1.00 76.38 387 ILE A C 1
ATOM 2991 O O . ILE A 1 387 ? -28.063 18.336 18.440 1.00 76.38 387 ILE A O 1
ATOM 2995 N N . SER A 1 388 ? -27.895 16.299 19.360 1.00 77.56 388 SER A N 1
ATOM 2996 C CA . SER A 1 388 ? -26.990 16.749 20.421 1.00 77.56 388 SER A CA 1
ATOM 2997 C C . SER A 1 388 ? -25.594 17.074 19.871 1.00 77.56 388 SER A C 1
ATOM 2999 O O . SER A 1 388 ? -25.155 16.462 18.902 1.00 77.56 388 SER A O 1
ATOM 3001 N N . ASN A 1 389 ? -24.843 17.963 20.536 1.00 72.50 389 ASN A N 1
ATOM 3002 C CA . ASN A 1 389 ? -23.457 18.297 20.148 1.00 72.50 389 ASN A CA 1
ATOM 3003 C C . ASN A 1 389 ? -22.559 17.060 19.967 1.00 72.50 389 ASN A C 1
ATOM 3005 O O . ASN A 1 389 ? -21.624 17.081 19.175 1.00 72.50 389 ASN A O 1
ATOM 3009 N N . TRP A 1 390 ? -22.835 15.986 20.712 1.00 75.19 390 TRP A N 1
ATOM 3010 C CA . TRP A 1 390 ? -22.128 14.718 20.574 1.00 75.19 390 TRP A CA 1
ATOM 3011 C C . TRP A 1 390 ? -22.519 13.982 19.288 1.00 75.19 390 TRP A C 1
ATOM 3013 O O . TRP A 1 390 ? -21.643 13.634 18.506 1.00 75.19 390 TRP A O 1
ATOM 3023 N N . GLN A 1 391 ? -23.821 13.789 19.037 1.00 81.56 391 GLN A N 1
ATOM 3024 C CA . GLN A 1 391 ? -24.302 13.153 17.803 1.00 81.56 391 GLN A CA 1
ATOM 3025 C C . GLN A 1 391 ? -23.831 13.917 16.557 1.00 81.56 391 GLN A C 1
ATOM 3027 O O . GLN A 1 391 ? -23.485 13.307 15.554 1.00 81.56 391 GLN A O 1
ATOM 3032 N N . ASP A 1 392 ? -23.768 15.246 16.629 1.00 78.69 392 ASP A N 1
ATOM 3033 C CA . ASP A 1 392 ? -23.259 16.110 15.561 1.00 78.69 392 ASP A CA 1
ATOM 3034 C C . ASP A 1 392 ? -21.786 15.807 15.221 1.00 78.69 392 ASP A C 1
ATOM 3036 O O . ASP A 1 392 ? -21.411 15.735 14.049 1.00 78.69 392 ASP A O 1
ATOM 3040 N N . GLU A 1 393 ? -20.952 15.550 16.233 1.00 71.81 393 GLU A N 1
ATOM 3041 C CA . GLU A 1 393 ? -19.557 15.157 16.021 1.00 71.81 393 GLU A CA 1
ATOM 3042 C C . GLU A 1 393 ? -19.428 13.733 15.466 1.00 71.81 393 GLU A C 1
ATOM 3044 O O . GLU A 1 393 ? -18.653 13.506 14.535 1.00 71.81 393 GLU A O 1
ATOM 3049 N N . GLU A 1 394 ? -20.238 12.792 15.961 1.00 80.56 394 GLU A N 1
ATOM 3050 C CA . GLU A 1 394 ? -20.298 11.423 15.433 1.00 80.56 394 GLU A CA 1
ATOM 3051 C C . GLU A 1 394 ? -20.707 11.404 13.948 1.00 80.56 394 GLU A C 1
ATOM 3053 O O . GLU A 1 394 ? -20.084 10.718 13.133 1.00 80.56 394 GLU A O 1
ATOM 3058 N N . ILE A 1 395 ? -21.708 12.209 13.571 1.00 79.56 395 ILE A N 1
ATOM 3059 C CA . ILE A 1 395 ? -22.177 12.356 12.186 1.00 79.56 395 ILE A CA 1
ATOM 3060 C C . ILE A 1 395 ? -21.067 12.936 11.307 1.00 79.56 395 ILE A C 1
ATOM 3062 O O . ILE A 1 395 ? -20.769 12.376 10.249 1.00 79.56 395 ILE A O 1
ATOM 3066 N N . ARG A 1 396 ? -20.400 14.013 11.746 1.00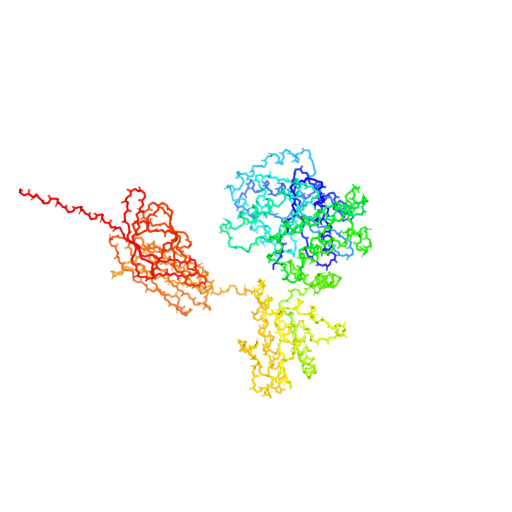 74.06 396 ARG A N 1
ATOM 3067 C CA . ARG A 1 396 ? -19.268 14.602 11.010 1.00 74.06 396 ARG A CA 1
ATOM 3068 C C . ARG A 1 396 ? -18.112 13.624 10.834 1.00 74.06 396 ARG A C 1
ATOM 3070 O O . ARG A 1 396 ? -17.458 13.626 9.790 1.00 74.06 396 ARG A O 1
ATOM 3077 N N . GLN A 1 397 ? -17.807 12.817 11.848 1.00 71.31 397 GLN A N 1
ATOM 3078 C CA . GLN A 1 397 ? -16.756 11.804 11.762 1.00 71.31 397 GLN A CA 1
ATOM 3079 C C . GLN A 1 397 ? -17.107 10.741 10.715 1.00 71.31 397 GLN A C 1
ATOM 3081 O O . GLN A 1 397 ? -16.294 10.460 9.832 1.00 71.31 397 GLN A O 1
ATOM 3086 N N . PHE A 1 398 ? -18.327 10.205 10.753 1.00 76.25 398 PHE A N 1
ATOM 3087 C CA . PHE A 1 398 ? -18.770 9.200 9.788 1.00 76.25 398 PHE A CA 1
ATOM 3088 C C . PHE A 1 398 ? -18.833 9.754 8.353 1.00 76.25 398 PHE A C 1
ATOM 3090 O O . PHE A 1 398 ? -18.385 9.103 7.409 1.00 76.25 398 PHE A O 1
ATOM 3097 N N . GLN A 1 399 ? -19.297 10.996 8.174 1.00 72.12 399 GLN A N 1
ATOM 3098 C CA . GLN A 1 399 ? -19.318 11.681 6.875 1.00 72.12 399 GLN A CA 1
ATOM 3099 C C . GLN A 1 399 ? -17.918 11.912 6.291 1.00 72.12 399 GLN A C 1
ATOM 3101 O O . GLN A 1 399 ? -17.727 11.766 5.084 1.00 72.12 399 GLN A O 1
ATOM 3106 N N . ARG A 1 400 ? -16.909 12.209 7.120 1.00 64.81 400 ARG A N 1
ATOM 3107 C CA . ARG A 1 400 ? -15.509 12.281 6.662 1.00 64.81 400 ARG A CA 1
ATOM 3108 C C . ARG A 1 400 ? -15.011 10.932 6.131 1.00 64.81 400 ARG A C 1
ATOM 3110 O O . ARG A 1 400 ? -14.278 10.898 5.148 1.00 64.81 400 ARG A O 1
ATOM 3117 N N . GLN A 1 401 ? -15.440 9.824 6.736 1.00 61.22 401 GLN A N 1
ATOM 3118 C CA . GLN A 1 401 ? -15.062 8.471 6.311 1.00 61.22 401 GLN A CA 1
ATOM 3119 C C . GLN A 1 401 ? -15.800 8.010 5.044 1.00 61.22 401 GLN A C 1
ATOM 3121 O O . GLN A 1 401 ? -15.210 7.296 4.235 1.00 61.22 401 GLN A O 1
ATOM 3126 N N . LEU A 1 402 ? -17.053 8.439 4.838 1.00 60.06 402 LEU A N 1
ATOM 3127 C CA . LEU A 1 402 ? -17.844 8.153 3.629 1.00 60.06 402 LEU A CA 1
ATOM 3128 C C . LEU A 1 402 ? -17.121 8.556 2.335 1.00 60.06 402 LEU A C 1
ATOM 3130 O O . LEU A 1 402 ? -17.180 7.825 1.353 1.00 60.06 402 LEU A O 1
ATOM 3134 N N . HIS A 1 403 ? -16.401 9.678 2.347 1.00 47.19 403 HIS A N 1
ATOM 3135 C CA . HIS A 1 403 ? -15.685 10.192 1.175 1.00 47.19 403 HIS A CA 1
ATOM 3136 C C . HIS A 1 403 ? -14.362 9.464 0.886 1.00 47.19 403 HIS A C 1
ATOM 3138 O O . HIS A 1 403 ? -13.863 9.528 -0.234 1.00 47.19 403 HIS A O 1
ATOM 3144 N N . ASN A 1 404 ? -13.810 8.753 1.875 1.00 37.84 404 ASN A N 1
ATOM 3145 C CA . ASN A 1 404 ? -12.472 8.157 1.814 1.00 37.84 404 ASN A CA 1
ATOM 3146 C C . ASN A 1 404 ? -12.492 6.614 1.790 1.00 37.84 404 ASN A C 1
ATOM 3148 O O . ASN A 1 404 ? -11.433 5.986 1.794 1.00 37.84 404 ASN A O 1
ATOM 3152 N N . SER A 1 405 ? -13.672 5.980 1.812 1.00 44.22 405 SER A N 1
ATOM 3153 C CA . SER A 1 405 ? -13.803 4.520 1.895 1.00 44.22 405 SER A CA 1
ATOM 3154 C C . SER A 1 405 ? -14.006 3.874 0.522 1.00 44.22 405 SER A C 1
ATOM 3156 O O . SER A 1 405 ? -14.808 4.333 -0.282 1.00 44.22 405 SER A O 1
ATOM 3158 N N . SER A 1 406 ? -13.300 2.767 0.273 1.00 41.47 406 SER A N 1
ATOM 3159 C CA . SER A 1 406 ? -13.471 1.918 -0.919 1.00 41.47 406 SER A CA 1
ATOM 3160 C C . SER A 1 406 ? -14.638 0.927 -0.804 1.00 41.47 406 SER A C 1
ATOM 3162 O O . SER A 1 406 ? -14.974 0.267 -1.785 1.00 41.47 406 SER A O 1
ATOM 3164 N N . GLU A 1 407 ? -15.266 0.821 0.371 1.00 51.50 407 GLU A N 1
ATOM 3165 C CA . GLU A 1 407 ? -16.432 -0.031 0.624 1.00 51.50 407 GLU A CA 1
ATOM 3166 C C . GLU A 1 407 ? -17.684 0.834 0.841 1.00 51.50 407 GLU A C 1
ATOM 3168 O O . GLU A 1 407 ? -17.588 1.918 1.426 1.00 51.50 407 GLU A O 1
ATOM 3173 N N . PRO A 1 408 ? -18.871 0.392 0.383 1.00 58.81 408 PRO A N 1
ATOM 3174 C CA . PRO A 1 408 ? -20.095 1.163 0.538 1.00 58.81 408 PRO A CA 1
ATOM 3175 C C . PRO A 1 408 ? -20.449 1.305 2.021 1.00 58.81 408 PRO A C 1
ATOM 3177 O O . PRO A 1 408 ? -20.714 0.320 2.716 1.00 58.81 408 PRO A O 1
ATOM 3180 N N . ARG A 1 409 ? -20.464 2.552 2.492 1.00 77.94 409 ARG A N 1
ATOM 3181 C CA . ARG A 1 409 ? -20.942 2.960 3.816 1.00 77.94 409 ARG A CA 1
ATOM 3182 C C . ARG A 1 409 ? -22.279 3.679 3.657 1.00 77.94 409 ARG A C 1
ATOM 3184 O O . ARG A 1 409 ? -22.509 4.341 2.648 1.00 77.94 409 ARG A O 1
ATOM 3191 N N . VAL A 1 410 ? -23.169 3.557 4.641 1.00 83.69 410 VAL A N 1
ATOM 3192 C CA . VAL A 1 410 ? -24.512 4.168 4.582 1.00 83.69 410 VAL A CA 1
ATOM 3193 C C . VAL A 1 410 ? -24.831 4.842 5.902 1.00 83.69 410 VAL A C 1
ATOM 3195 O O . VAL A 1 410 ? -24.607 4.247 6.953 1.00 83.69 410 VAL A O 1
ATOM 3198 N N . LEU A 1 411 ? -25.380 6.053 5.828 1.00 87.62 411 LEU A N 1
ATOM 3199 C CA . LEU A 1 411 ? -25.980 6.764 6.952 1.00 87.62 411 LEU A CA 1
ATOM 3200 C C . LEU A 1 411 ? -27.508 6.726 6.792 1.00 87.62 411 LEU A C 1
ATOM 3202 O O . LEU A 1 411 ? -28.031 7.151 5.762 1.00 87.62 411 LEU A O 1
ATOM 3206 N N . ILE A 1 412 ? -28.216 6.197 7.791 1.00 90.88 412 ILE A N 1
ATOM 3207 C CA . ILE A 1 412 ? -29.675 6.022 7.795 1.00 90.88 412 ILE A CA 1
ATOM 3208 C C . ILE A 1 412 ? -30.270 6.835 8.953 1.00 90.88 412 ILE A C 1
ATOM 3210 O O . ILE A 1 412 ? -30.177 6.415 10.107 1.00 90.88 412 ILE A O 1
ATOM 3214 N N . PRO A 1 413 ? -30.894 7.993 8.692 1.00 90.81 413 PRO A N 1
ATOM 3215 C CA . PRO A 1 413 ? -31.644 8.690 9.727 1.00 90.81 413 PRO A CA 1
ATOM 3216 C C . PRO A 1 413 ? -32.919 7.922 10.085 1.00 90.81 413 PRO A C 1
ATOM 3218 O O . PRO A 1 413 ? -33.654 7.491 9.195 1.00 90.81 413 PRO A O 1
ATOM 3221 N N . VAL A 1 414 ? -33.211 7.797 11.376 1.00 90.75 414 VAL A N 1
ATOM 3222 C CA . VAL A 1 414 ? -34.473 7.271 11.904 1.00 90.75 414 VAL A CA 1
ATOM 3223 C C . VAL A 1 414 ? -35.096 8.348 12.777 1.00 90.75 414 VAL A C 1
ATOM 3225 O O . VAL A 1 414 ? -34.490 8.792 13.750 1.00 90.75 414 VAL A O 1
ATOM 3228 N N . VAL A 1 415 ? -36.287 8.794 12.400 1.00 88.12 415 VAL A N 1
ATOM 3229 C CA . VAL A 1 415 ? -36.913 10.010 12.917 1.00 88.12 415 VAL A CA 1
ATOM 3230 C C . VAL A 1 415 ? -38.297 9.671 13.453 1.00 88.12 415 VAL A C 1
ATOM 3232 O O . VAL A 1 415 ? -39.123 9.149 12.710 1.00 88.12 415 VAL A O 1
ATOM 3235 N N . SER A 1 416 ? -38.555 9.971 14.723 1.00 83.50 416 SER A N 1
ATOM 3236 C CA . SER A 1 416 ? -39.885 9.846 15.331 1.00 83.50 416 SER A CA 1
ATOM 3237 C C . SER A 1 416 ? -40.904 10.779 14.681 1.00 83.50 416 SER A C 1
ATOM 3239 O O . SER A 1 416 ? -40.553 11.819 14.112 1.00 83.50 416 SER A O 1
ATOM 3241 N N . ASP A 1 417 ? -42.178 10.416 14.783 1.00 75.00 417 ASP A N 1
ATOM 3242 C CA . ASP A 1 417 ? -43.299 11.232 14.312 1.00 75.00 417 ASP A CA 1
ATOM 3243 C C . ASP A 1 417 ? -43.375 12.593 15.027 1.00 75.00 417 ASP A C 1
ATOM 3245 O O . ASP A 1 417 ? -43.788 13.583 14.424 1.00 75.00 417 ASP A O 1
ATOM 3249 N N . ASP A 1 418 ? -42.877 12.678 16.265 1.00 72.62 418 ASP A N 1
ATOM 3250 C CA . ASP A 1 418 ? -42.887 13.903 17.078 1.00 72.62 418 ASP A CA 1
ATOM 3251 C C . ASP A 1 418 ? -41.811 14.932 16.670 1.00 72.62 418 ASP A C 1
ATOM 3253 O O . ASP A 1 418 ? -41.777 16.061 17.172 1.00 72.62 418 ASP A O 1
ATOM 3257 N N . VAL A 1 419 ? -40.904 14.575 15.754 1.00 74.38 419 VAL A N 1
ATOM 3258 C CA . VAL A 1 419 ? -39.843 15.474 15.283 1.00 74.38 419 VAL A CA 1
ATOM 3259 C C . VAL A 1 419 ? -40.368 16.356 14.147 1.00 74.38 419 VAL A C 1
ATOM 3261 O O . VAL A 1 419 ? -40.559 15.906 13.016 1.00 74.38 419 VAL A O 1
ATOM 3264 N N . ALA A 1 420 ? -40.547 17.646 14.452 1.00 67.19 420 ALA A N 1
ATOM 3265 C CA . ALA A 1 420 ? -41.128 18.642 13.547 1.00 67.19 420 ALA A CA 1
ATOM 3266 C C . ALA A 1 420 ? -40.325 18.876 12.251 1.00 67.19 420 ALA A C 1
ATOM 3268 O O . ALA A 1 420 ? -40.913 19.126 11.199 1.00 67.19 420 ALA A O 1
ATOM 3269 N N . SER A 1 421 ? -38.992 18.803 12.306 1.00 72.31 421 SER A N 1
ATOM 3270 C CA . SER A 1 421 ? -38.126 18.933 11.131 1.00 72.31 421 SER A CA 1
ATOM 3271 C C . SER A 1 421 ? -36.832 18.139 11.291 1.00 72.31 421 SER A C 1
ATOM 3273 O O . SER A 1 421 ? -36.279 18.020 12.385 1.00 72.31 421 SER A O 1
ATOM 3275 N N . VAL A 1 422 ? -36.351 17.579 10.180 1.00 75.62 422 VAL A N 1
ATOM 3276 C CA . VAL A 1 422 ? -35.075 16.860 10.139 1.00 75.62 422 VAL A CA 1
ATOM 3277 C C . VAL A 1 422 ? -33.934 17.885 10.142 1.00 75.62 422 VAL A C 1
ATOM 3279 O O . VAL A 1 422 ? -33.983 18.830 9.355 1.00 75.62 422 VAL A O 1
ATOM 3282 N N . PRO A 1 423 ? -32.911 17.738 10.999 1.00 76.12 423 PRO A N 1
ATOM 3283 C CA . PRO A 1 423 ? -31.777 18.658 11.031 1.00 76.12 423 PRO A CA 1
ATOM 3284 C C . PRO A 1 423 ? -30.987 18.677 9.719 1.00 76.12 423 PRO A C 1
ATOM 3286 O O . PRO A 1 423 ? -30.765 17.630 9.106 1.00 76.12 423 PRO A O 1
ATOM 3289 N N . TRP A 1 424 ? -30.493 19.858 9.338 1.00 76.50 424 TRP A N 1
ATOM 3290 C CA . TRP A 1 424 ? -29.817 20.093 8.056 1.00 76.50 424 TRP A CA 1
ATOM 3291 C C . TRP A 1 424 ? -28.616 19.163 7.811 1.00 76.50 424 TRP A C 1
ATOM 3293 O O . TRP A 1 424 ? -28.358 18.754 6.684 1.00 76.50 424 TRP A O 1
ATOM 3303 N N . GLN A 1 425 ? -27.911 18.741 8.867 1.00 72.19 425 GLN A N 1
ATOM 3304 C CA . GLN A 1 425 ? -26.753 17.842 8.758 1.00 72.19 425 GLN A CA 1
ATOM 3305 C C . GLN A 1 425 ? -27.086 16.483 8.127 1.00 72.19 425 GLN A C 1
ATOM 3307 O O . GLN A 1 425 ? -26.199 15.814 7.584 1.00 72.19 425 GLN A O 1
ATOM 3312 N N . ILE A 1 426 ? -28.348 16.058 8.230 1.00 77.56 426 ILE A N 1
ATOM 3313 C CA . ILE A 1 426 ? -28.828 14.774 7.719 1.00 77.56 426 ILE A CA 1
ATOM 3314 C C . ILE A 1 426 ? -30.043 14.909 6.788 1.00 77.56 426 ILE A C 1
ATOM 3316 O O . ILE A 1 426 ? -30.586 13.893 6.361 1.00 77.56 426 ILE A O 1
ATOM 3320 N N . GLU A 1 427 ? -30.448 16.131 6.431 1.00 76.50 427 GLU A N 1
ATOM 3321 C CA . GLU A 1 427 ? -31.642 16.395 5.608 1.00 76.50 427 GLU A CA 1
ATOM 3322 C C . GLU A 1 427 ? -31.542 15.811 4.191 1.00 76.50 427 GLU A C 1
ATOM 3324 O O . GLU A 1 427 ? -32.546 15.435 3.593 1.00 76.50 427 GLU A O 1
ATOM 3329 N N . GLN A 1 428 ? -30.316 15.687 3.674 1.00 73.69 428 GLN A N 1
ATOM 3330 C CA . GLN A 1 428 ? -30.023 15.114 2.359 1.00 73.69 428 GLN A CA 1
ATOM 3331 C C . GLN A 1 428 ? -30.199 13.586 2.293 1.00 73.69 428 GLN A C 1
ATOM 3333 O O . GLN A 1 428 ? -30.204 13.016 1.202 1.00 73.69 428 GLN A O 1
ATOM 3338 N N . TYR A 1 429 ? -30.311 12.902 3.439 1.00 76.19 429 TYR A N 1
ATOM 3339 C CA . TYR A 1 429 ? -30.443 11.447 3.495 1.00 76.19 429 TYR A CA 1
ATOM 3340 C C . TYR A 1 429 ? -31.913 11.039 3.609 1.00 76.19 429 TYR A C 1
ATOM 3342 O O . TYR A 1 429 ? -32.693 11.626 4.358 1.00 76.19 429 TYR A O 1
ATOM 3350 N N . GLN A 1 430 ? -32.292 9.967 2.909 1.00 79.62 430 GLN A N 1
ATOM 3351 C CA . GLN A 1 430 ? -33.634 9.404 3.029 1.00 79.62 430 GLN A CA 1
ATOM 3352 C C . GLN A 1 430 ? -33.831 8.817 4.433 1.00 79.62 430 GLN A C 1
ATOM 3354 O O . GLN A 1 430 ? -33.217 7.803 4.775 1.00 79.62 430 GLN A O 1
ATOM 3359 N N . TYR A 1 431 ? -34.717 9.413 5.226 1.00 85.38 431 TYR A N 1
ATOM 3360 C CA . TYR A 1 431 ? -34.995 8.972 6.590 1.00 85.38 431 TYR A CA 1
ATOM 3361 C C . TYR A 1 431 ? -36.071 7.876 6.657 1.00 85.38 431 TYR A C 1
ATOM 3363 O O . TYR A 1 431 ? -36.858 7.689 5.726 1.00 85.38 431 TYR A O 1
ATOM 3371 N N . LEU A 1 432 ? -36.084 7.143 7.768 1.00 87.31 432 LEU A N 1
ATOM 3372 C CA . LEU A 1 432 ? -37.139 6.214 8.171 1.00 87.31 432 LEU A CA 1
ATOM 3373 C C . LEU A 1 432 ? -37.974 6.851 9.280 1.00 87.31 432 LEU A C 1
ATOM 3375 O O . LEU A 1 432 ? -37.420 7.530 10.144 1.00 87.31 432 LEU A O 1
ATOM 3379 N N . ARG A 1 433 ? -39.292 6.641 9.258 1.00 86.06 433 ARG A N 1
ATOM 3380 C CA . ARG A 1 433 ? -40.184 7.095 10.332 1.00 86.06 433 ARG A CA 1
ATOM 3381 C C . ARG A 1 433 ? -40.268 6.030 11.416 1.00 86.06 433 ARG A C 1
ATOM 3383 O O . ARG A 1 433 ? -40.566 4.880 11.105 1.00 86.06 433 ARG A O 1
ATOM 3390 N N . LEU A 1 434 ? -39.971 6.424 12.651 1.00 82.50 434 LEU A N 1
ATOM 3391 C CA . LEU A 1 434 ? -40.151 5.595 13.834 1.00 82.50 434 LEU A CA 1
ATOM 3392 C C . LEU A 1 434 ? -41.599 5.741 14.305 1.00 82.50 434 LEU A C 1
ATOM 3394 O O . LEU A 1 434 ? -41.936 6.726 14.957 1.00 82.50 434 LEU A O 1
ATOM 3398 N N . ASP A 1 435 ? -42.429 4.773 13.923 1.00 74.69 435 ASP A N 1
ATOM 3399 C CA . ASP A 1 435 ? -43.809 4.622 14.384 1.00 74.69 435 ASP A CA 1
ATOM 3400 C C . ASP A 1 435 ? -43.871 3.661 15.597 1.00 74.69 435 ASP A C 1
ATOM 3402 O O . ASP A 1 435 ? -42.849 3.332 16.207 1.00 74.69 435 ASP A O 1
ATOM 3406 N N . GLN A 1 436 ? -45.070 3.211 15.986 1.00 67.06 436 GLN A N 1
ATOM 3407 C CA . GLN A 1 436 ? -45.232 2.252 17.092 1.00 67.06 436 GLN A CA 1
ATOM 3408 C C . GLN A 1 436 ? -44.655 0.853 16.790 1.00 67.06 436 GLN A C 1
ATOM 3410 O O . GLN A 1 436 ? -44.554 0.040 17.711 1.00 67.06 436 GLN A O 1
ATOM 3415 N N . ASP A 1 437 ? -44.268 0.562 15.544 1.00 80.19 437 ASP A N 1
ATOM 3416 C CA . ASP A 1 437 ? -43.742 -0.729 15.105 1.00 80.19 437 ASP A CA 1
ATOM 3417 C C . ASP A 1 437 ? -42.234 -0.646 14.814 1.00 80.19 437 ASP A C 1
ATOM 3419 O O . ASP A 1 437 ? -41.760 -0.524 13.680 1.00 80.19 437 ASP A O 1
ATOM 3423 N N . ILE A 1 438 ? -41.445 -0.752 15.887 1.00 84.31 438 ILE A N 1
ATOM 3424 C CA . ILE A 1 438 ? -39.980 -0.750 15.807 1.00 84.31 438 ILE A CA 1
ATOM 3425 C C . ILE A 1 438 ? -39.433 -1.891 14.936 1.00 84.31 438 ILE A C 1
ATOM 3427 O O . ILE A 1 438 ? -38.363 -1.743 14.345 1.00 84.31 438 ILE A O 1
ATOM 3431 N N . GLU A 1 439 ? -40.150 -3.015 14.836 1.00 88.00 439 GLU A N 1
ATOM 3432 C CA . GLU A 1 439 ? -39.708 -4.189 14.083 1.00 88.00 439 GLU A CA 1
ATOM 3433 C C . GLU A 1 439 ? -39.741 -3.907 12.580 1.00 88.00 439 GLU A C 1
ATOM 3435 O O . GLU A 1 439 ? -38.754 -4.180 11.895 1.00 88.00 439 GLU A O 1
ATOM 3440 N N . ARG A 1 440 ? -40.796 -3.240 12.092 1.00 87.88 440 ARG A N 1
ATOM 3441 C CA . ARG A 1 440 ? -40.891 -2.768 10.701 1.00 87.88 440 ARG A CA 1
ATOM 3442 C C . ARG A 1 440 ? -39.724 -1.850 10.328 1.00 87.88 440 ARG A C 1
ATOM 3444 O O . ARG A 1 440 ? -39.127 -1.987 9.260 1.00 87.88 440 ARG A O 1
ATOM 3451 N N . VAL A 1 441 ? -39.368 -0.925 11.220 1.00 89.62 441 VAL A N 1
ATOM 3452 C CA . VAL A 1 441 ? -38.229 -0.013 11.017 1.00 89.62 441 VAL A CA 1
ATOM 3453 C C . VAL A 1 441 ? -36.908 -0.782 11.004 1.00 89.62 441 VAL A C 1
ATOM 3455 O O . VAL A 1 441 ? -36.045 -0.509 10.169 1.00 89.62 441 VAL A O 1
ATOM 3458 N N . CYS A 1 442 ? -36.748 -1.766 11.891 1.00 90.38 442 CYS A N 1
ATOM 3459 C CA . CYS A 1 442 ? -35.564 -2.619 11.924 1.00 90.38 442 CYS A CA 1
ATOM 3460 C C . CYS A 1 442 ? -35.428 -3.472 10.653 1.00 90.38 442 CYS A C 1
ATOM 3462 O O . CYS A 1 442 ? -34.315 -3.601 10.142 1.00 90.38 442 CYS A O 1
ATOM 3464 N N . ASP A 1 443 ? -36.528 -3.986 10.095 1.00 86.62 443 ASP A N 1
ATOM 3465 C CA . ASP A 1 443 ? -36.532 -4.696 8.809 1.00 86.62 443 ASP A CA 1
ATOM 3466 C C . ASP A 1 443 ? -36.057 -3.788 7.665 1.00 86.62 443 ASP A C 1
ATOM 3468 O O . ASP A 1 443 ? -35.197 -4.170 6.872 1.00 86.62 443 ASP A O 1
ATOM 3472 N N . GLU A 1 444 ? -36.538 -2.544 7.608 1.00 86.62 444 GLU A N 1
ATOM 3473 C CA . GLU A 1 444 ? -36.104 -1.587 6.585 1.00 86.62 444 GLU A CA 1
ATOM 3474 C C . GLU A 1 444 ? -34.627 -1.186 6.724 1.00 86.62 444 GLU A C 1
ATOM 3476 O O . GLU A 1 444 ? -33.920 -1.068 5.716 1.00 86.62 444 GLU A O 1
ATOM 3481 N N . ILE A 1 445 ? -34.135 -0.986 7.954 1.00 88.75 445 ILE A N 1
ATOM 3482 C CA . ILE A 1 445 ? -32.707 -0.742 8.221 1.00 88.75 445 ILE A CA 1
ATOM 3483 C C . ILE A 1 445 ? -31.885 -1.947 7.763 1.00 88.75 445 ILE A C 1
ATOM 3485 O O . ILE A 1 445 ? -30.886 -1.778 7.059 1.00 88.75 445 ILE A O 1
ATOM 3489 N N . PHE A 1 446 ? -32.315 -3.154 8.129 1.00 84.69 446 PHE A N 1
ATOM 3490 C CA . PHE A 1 446 ? -31.658 -4.401 7.764 1.00 84.69 446 PHE A CA 1
ATOM 3491 C C . PHE A 1 446 ? -31.554 -4.569 6.248 1.00 84.69 446 PHE A C 1
ATOM 3493 O O . PHE A 1 446 ? -30.456 -4.813 5.751 1.00 84.69 446 PHE A O 1
ATOM 3500 N N . GLU A 1 447 ? -32.647 -4.353 5.513 1.00 80.94 447 GLU A N 1
ATOM 3501 C CA . GLU A 1 447 ? -32.697 -4.412 4.048 1.00 80.94 447 GLU A CA 1
ATOM 3502 C C . GLU A 1 447 ? -31.828 -3.341 3.381 1.00 80.94 447 GLU A C 1
ATOM 3504 O O . GLU A 1 447 ? -31.177 -3.588 2.360 1.00 80.94 447 GLU A O 1
ATOM 3509 N N . ARG A 1 448 ? -31.785 -2.125 3.940 1.00 83.56 448 ARG A N 1
ATOM 3510 C CA . ARG A 1 448 ? -30.893 -1.069 3.442 1.00 83.56 448 ARG A CA 1
ATOM 3511 C C . ARG A 1 448 ? -29.434 -1.449 3.634 1.00 83.56 448 ARG A C 1
ATOM 3513 O O . ARG A 1 448 ? -28.677 -1.295 2.690 1.00 83.56 448 ARG A O 1
ATOM 3520 N N . VAL A 1 449 ? -29.049 -1.973 4.796 1.00 77.75 449 VAL A N 1
ATOM 3521 C CA . VAL A 1 449 ? -27.679 -2.438 5.075 1.00 77.75 449 VAL A CA 1
ATOM 3522 C C . VAL A 1 449 ? -27.322 -3.657 4.208 1.00 77.75 449 VAL A C 1
ATOM 3524 O O . VAL A 1 449 ? -26.268 -3.685 3.575 1.00 77.75 449 VAL A O 1
ATOM 3527 N N . HIS A 1 450 ? -28.230 -4.628 4.078 1.00 67.56 450 HIS A N 1
ATOM 3528 C CA . HIS A 1 450 ? -28.025 -5.851 3.296 1.00 67.56 450 HIS A CA 1
ATOM 3529 C C . HIS A 1 450 ? -27.948 -5.626 1.785 1.00 67.56 450 HIS A C 1
ATOM 3531 O O . HIS A 1 450 ? -27.197 -6.336 1.112 1.00 67.56 450 HIS A O 1
ATOM 3537 N N . ARG A 1 451 ? -28.631 -4.614 1.237 1.00 62.81 451 ARG A N 1
ATOM 3538 C CA . ARG A 1 451 ? -28.460 -4.220 -0.173 1.00 62.81 451 ARG A CA 1
ATOM 3539 C C . ARG A 1 451 ? -27.011 -3.878 -0.528 1.00 62.81 451 ARG A C 1
ATOM 3541 O O . ARG A 1 451 ? -26.622 -4.061 -1.678 1.00 62.81 451 ARG A O 1
ATOM 3548 N N . TYR A 1 452 ? -26.208 -3.454 0.449 1.00 52.28 452 TYR A N 1
ATOM 3549 C CA . TYR A 1 452 ? -24.777 -3.193 0.280 1.00 52.28 452 TYR A CA 1
ATOM 3550 C C . TYR A 1 452 ? -23.876 -4.367 0.720 1.00 52.28 452 TYR A C 1
ATOM 3552 O O . TYR A 1 452 ? -22.665 -4.293 0.520 1.00 52.28 452 TYR A O 1
ATOM 3560 N N . ARG A 1 453 ? -24.444 -5.459 1.273 1.00 41.59 453 ARG A N 1
ATOM 3561 C CA . ARG A 1 453 ? -23.741 -6.711 1.637 1.00 41.59 453 ARG A CA 1
ATOM 3562 C C . ARG A 1 453 ? -23.531 -7.650 0.476 1.00 41.59 453 ARG A C 1
ATOM 3564 O O . ARG A 1 453 ? -22.560 -8.406 0.476 1.00 41.59 453 ARG A O 1
ATOM 3571 N N . LEU A 1 454 ? -24.466 -7.685 -0.465 1.00 31.19 454 LEU A N 1
ATOM 3572 C CA . LEU A 1 454 ? -24.298 -8.570 -1.596 1.00 31.19 454 LEU A CA 1
ATOM 3573 C C . LEU A 1 454 ? -22.992 -8.144 -2.289 1.00 31.19 454 LEU A C 1
ATOM 3575 O O . LEU A 1 454 ? -22.931 -7.017 -2.795 1.00 31.19 454 LEU A O 1
ATOM 3579 N N . PRO A 1 455 ? -21.954 -9.014 -2.391 1.00 31.61 455 PRO A N 1
ATOM 3580 C CA . PRO A 1 455 ? -21.128 -8.906 -3.577 1.00 31.61 455 PRO A CA 1
ATOM 3581 C C . PRO A 1 455 ? -22.128 -8.834 -4.720 1.00 31.61 455 PRO A C 1
ATOM 3583 O O . PRO A 1 455 ? -23.169 -9.494 -4.668 1.00 31.61 455 PRO A O 1
ATOM 3586 N N . VAL A 1 456 ? -21.855 -8.024 -5.727 1.00 35.69 456 VAL A N 1
ATOM 3587 C CA . VAL A 1 456 ? -22.545 -8.161 -7.001 1.00 35.69 456 VAL A CA 1
ATOM 3588 C C . VAL A 1 456 ? -22.285 -9.609 -7.474 1.00 35.69 456 VAL A C 1
ATOM 3590 O O . VAL A 1 456 ? -21.289 -9.928 -8.107 1.00 35.69 456 VAL A O 1
ATOM 3593 N N . ARG A 1 457 ? -23.147 -10.513 -7.000 1.00 32.28 457 ARG A N 1
ATOM 3594 C CA . ARG A 1 457 ? -23.413 -11.911 -7.326 1.00 32.28 457 ARG A CA 1
ATOM 3595 C C . ARG A 1 457 ? -24.911 -11.967 -7.660 1.00 32.28 457 ARG A C 1
ATOM 3597 O O . ARG A 1 457 ? -25.658 -12.805 -7.188 1.00 32.28 457 ARG A O 1
ATOM 3604 N N . GLY A 1 458 ? -25.368 -11.047 -8.489 1.00 32.09 458 GLY A N 1
ATOM 3605 C CA . GLY A 1 458 ? -25.466 -11.450 -9.877 1.00 32.09 458 GLY A CA 1
ATOM 3606 C C . GLY A 1 458 ? -24.158 -10.987 -10.514 1.00 32.09 458 GLY A C 1
ATOM 3607 O O . GLY A 1 458 ? -23.621 -9.964 -10.126 1.00 32.09 458 GLY A O 1
ATOM 3608 N N . VAL A 1 459 ? -23.626 -11.589 -11.564 1.00 37.78 459 VAL A N 1
ATOM 3609 C CA . VAL A 1 459 ? -24.114 -11.159 -12.877 1.00 37.78 459 VAL A CA 1
ATOM 3610 C C . VAL A 1 459 ? -25.123 -10.015 -12.676 1.00 37.78 459 VAL A C 1
ATOM 3612 O O . VAL A 1 459 ? -26.322 -10.273 -12.610 1.00 37.78 459 VAL A O 1
ATOM 3615 N N . ARG A 1 460 ? -24.664 -8.751 -12.495 1.00 41.94 460 ARG A N 1
ATOM 3616 C CA . ARG A 1 460 ? -25.470 -7.632 -13.019 1.00 41.94 460 ARG A CA 1
ATOM 3617 C C . ARG A 1 460 ? -25.934 -8.203 -14.333 1.00 41.94 460 ARG A C 1
ATOM 3619 O O . ARG A 1 460 ? -25.044 -8.661 -15.058 1.00 41.94 460 ARG A O 1
ATOM 3626 N N . SER A 1 461 ? -27.241 -8.368 -14.548 1.00 45.16 461 SER A N 1
ATOM 3627 C CA . SER A 1 461 ? -27.694 -8.843 -15.845 1.00 45.16 461 SER A CA 1
ATOM 3628 C C . SER A 1 461 ? -27.212 -7.749 -16.775 1.00 45.16 461 SER A C 1
ATOM 3630 O O . SER A 1 461 ? -27.854 -6.706 -16.879 1.00 45.16 461 SER A O 1
ATOM 3632 N N . ARG A 1 462 ? -25.987 -7.902 -17.278 1.00 55.50 462 ARG A N 1
ATOM 3633 C CA . ARG A 1 462 ? -25.419 -7.025 -18.256 1.00 55.50 462 ARG A CA 1
ATOM 3634 C C . ARG A 1 462 ? -26.377 -7.288 -19.384 1.00 55.50 462 ARG A C 1
ATOM 3636 O O . ARG A 1 462 ? -26.595 -8.430 -19.796 1.00 55.50 462 ARG A O 1
ATOM 3643 N N . ARG A 1 463 ? -27.188 -6.274 -19.631 1.00 70.00 463 ARG A N 1
ATOM 3644 C CA . ARG A 1 463 ? -28.125 -6.379 -20.716 1.00 70.00 463 ARG A CA 1
ATOM 3645 C C . ARG A 1 463 ? -27.271 -6.097 -21.919 1.00 70.00 463 ARG A C 1
ATOM 3647 O O . ARG A 1 463 ? -26.650 -5.041 -22.013 1.00 70.00 463 ARG A O 1
ATOM 3654 N N . THR A 1 464 ? -27.216 -7.091 -22.780 1.00 82.88 464 THR A N 1
ATOM 3655 C CA . THR A 1 464 ? -26.710 -6.949 -24.124 1.00 82.88 464 THR A CA 1
ATOM 3656 C C . THR A 1 464 ? -27.533 -5.849 -24.793 1.00 82.88 464 THR A C 1
ATOM 3658 O O . THR A 1 464 ? -28.707 -6.040 -25.107 1.00 82.88 464 THR A O 1
ATOM 3661 N N . LEU A 1 465 ? -26.941 -4.665 -24.912 1.00 86.25 465 LEU A N 1
ATOM 3662 C CA . LEU A 1 465 ? -27.455 -3.565 -25.707 1.00 86.25 465 LEU A CA 1
ATOM 3663 C C . LEU A 1 465 ? -26.928 -3.762 -27.120 1.00 86.25 465 LEU A C 1
ATOM 3665 O O . LEU A 1 465 ? -25.726 -3.646 -27.369 1.00 86.25 465 LEU A O 1
ATOM 3669 N N . THR A 1 466 ? -27.832 -4.064 -28.038 1.00 90.44 466 THR A N 1
ATOM 3670 C CA . THR A 1 466 ? -27.518 -4.201 -29.455 1.00 90.44 466 THR A CA 1
ATOM 3671 C C . THR A 1 466 ? -27.759 -2.866 -30.145 1.00 90.44 466 THR A C 1
ATOM 3673 O O . THR A 1 466 ? -28.878 -2.361 -30.162 1.00 90.44 466 THR A O 1
ATOM 3676 N N . VAL A 1 467 ? -26.717 -2.281 -30.725 1.00 92.62 467 VAL A N 1
ATOM 3677 C CA . VAL A 1 467 ? -26.794 -1.046 -31.507 1.00 92.62 467 VAL A CA 1
ATOM 3678 C C . VAL A 1 467 ? -26.623 -1.403 -32.977 1.00 92.62 467 VAL A C 1
ATOM 3680 O O . VAL A 1 467 ? -25.534 -1.757 -33.420 1.00 92.62 467 VAL A O 1
ATOM 3683 N N . ASN A 1 468 ? -27.715 -1.327 -33.731 1.00 92.44 468 ASN A N 1
ATOM 3684 C CA . ASN A 1 468 ? -27.716 -1.482 -35.178 1.00 92.44 468 ASN A CA 1
ATOM 3685 C C . ASN A 1 468 ? -27.471 -0.118 -35.816 1.00 92.44 468 ASN A C 1
ATOM 3687 O O . ASN A 1 468 ? -28.291 0.793 -35.671 1.00 92.44 468 ASN A O 1
ATOM 3691 N N . VAL A 1 469 ? -26.368 0.009 -36.537 1.00 94.06 469 VAL A N 1
ATOM 3692 C CA . VAL A 1 469 ? -25.963 1.231 -37.217 1.00 94.06 469 VAL A CA 1
ATOM 3693 C C . VAL A 1 469 ? -26.063 1.037 -38.723 1.00 94.06 469 VAL A C 1
ATOM 3695 O O . VAL A 1 469 ? -25.528 0.085 -39.295 1.00 94.06 469 VAL A O 1
ATOM 3698 N N . SER A 1 470 ? -26.762 1.959 -39.376 1.00 90.12 470 SER A N 1
ATOM 3699 C CA . SER A 1 470 ? -26.965 1.946 -40.824 1.00 90.12 470 SER A CA 1
ATOM 3700 C C . SER A 1 470 ? -26.786 3.335 -41.429 1.00 90.12 470 SER A C 1
ATOM 3702 O O . SER A 1 470 ? -26.795 4.341 -40.722 1.00 90.12 470 SER A O 1
ATOM 3704 N N . SER A 1 471 ? -26.596 3.404 -42.743 1.00 85.06 471 SER A N 1
ATOM 3705 C CA . SER A 1 471 ? -26.670 4.662 -43.487 1.00 85.06 471 SER A CA 1
ATOM 3706 C C . SER A 1 471 ? -28.125 5.033 -43.781 1.00 85.06 471 SER A C 1
ATOM 3708 O O . SER A 1 471 ? -29.028 4.206 -43.658 1.00 85.06 471 SER A O 1
ATOM 3710 N N . TYR A 1 472 ? -28.365 6.254 -44.269 1.00 78.12 472 TYR A N 1
ATOM 3711 C CA . TYR A 1 472 ? -29.694 6.687 -44.730 1.00 78.12 472 TYR A CA 1
ATOM 3712 C C . TYR A 1 472 ? -30.322 5.786 -45.809 1.00 78.12 472 TYR A C 1
ATOM 3714 O O . TYR A 1 472 ? -31.539 5.787 -45.971 1.00 78.12 472 TYR A O 1
ATOM 3722 N N . ALA A 1 473 ? -29.516 5.004 -46.533 1.00 75.81 473 ALA A N 1
ATOM 3723 C CA . ALA A 1 473 ? -29.990 4.029 -47.513 1.00 75.81 473 ALA A CA 1
ATOM 3724 C C . ALA A 1 473 ? -30.322 2.652 -46.893 1.00 75.81 473 ALA A C 1
ATOM 3726 O O . ALA A 1 473 ? -30.464 1.678 -47.627 1.00 75.81 473 ALA A O 1
ATOM 3727 N N . ASN A 1 474 ? -30.411 2.552 -45.558 1.00 77.62 474 ASN A N 1
ATOM 3728 C CA . ASN A 1 474 ? -30.559 1.306 -44.792 1.00 77.62 474 ASN A CA 1
ATOM 3729 C C . ASN A 1 474 ? -29.441 0.275 -45.045 1.00 77.62 474 ASN A C 1
ATOM 3731 O O . ASN A 1 474 ? -29.630 -0.920 -44.817 1.00 77.62 474 ASN A O 1
ATOM 3735 N N . MET A 1 475 ? -28.266 0.721 -45.498 1.00 85.69 475 MET A N 1
ATOM 3736 C CA . MET A 1 475 ? -27.104 -0.158 -45.634 1.00 85.69 475 MET A CA 1
ATOM 3737 C C . MET A 1 475 ? -26.404 -0.295 -44.276 1.00 85.69 475 MET A C 1
ATOM 3739 O O . MET A 1 475 ? -26.153 0.734 -43.645 1.00 85.69 475 MET A O 1
ATOM 3743 N N . PRO A 1 476 ? -26.074 -1.515 -43.816 1.00 91.12 476 PRO A N 1
ATOM 3744 C CA . PRO A 1 476 ? -25.364 -1.718 -42.555 1.00 91.12 476 PRO A CA 1
ATOM 3745 C C . PRO A 1 476 ? -23.963 -1.097 -42.595 1.00 91.12 476 PRO A C 1
ATOM 3747 O O . PRO A 1 476 ? -23.269 -1.200 -43.609 1.00 91.12 476 PRO A O 1
ATOM 3750 N N . LEU A 1 477 ? -23.547 -0.466 -41.494 1.00 91.06 477 LEU A N 1
ATOM 3751 C CA . LEU A 1 477 ? -22.265 0.240 -41.404 1.00 91.06 477 LEU A CA 1
ATOM 3752 C C . LEU A 1 477 ? -21.279 -0.477 -40.475 1.00 91.06 477 LEU A C 1
ATOM 3754 O O . LEU A 1 477 ? -21.452 -0.390 -39.259 1.00 91.06 477 LEU A O 1
ATOM 3758 N N . PRO A 1 478 ? -20.243 -1.158 -41.004 1.00 92.19 478 PRO A N 1
ATOM 3759 C CA . PRO A 1 478 ? -19.161 -1.710 -40.191 1.00 92.19 478 PRO A CA 1
ATOM 3760 C C . PRO A 1 478 ? -18.183 -0.640 -39.711 1.00 92.19 478 PRO A C 1
ATOM 3762 O O . PRO A 1 478 ? -18.022 0.388 -40.358 1.00 92.19 478 PRO A O 1
ATOM 3765 N N . GLY A 1 479 ? -17.464 -0.925 -38.625 1.00 90.50 479 GLY A N 1
ATOM 3766 C CA . GLY A 1 479 ? -16.362 -0.081 -38.157 1.00 90.50 479 GLY A CA 1
ATOM 3767 C C . GLY A 1 479 ? -16.790 1.177 -37.398 1.00 90.50 479 GLY A C 1
ATOM 3768 O O . GLY A 1 479 ? -15.954 2.037 -37.140 1.00 90.50 479 GLY A O 1
ATOM 3769 N N . VAL A 1 480 ? -18.068 1.304 -37.035 1.00 95.00 480 VAL A N 1
ATOM 3770 C CA . VAL A 1 480 ? -18.572 2.405 -36.206 1.00 95.00 480 VAL A CA 1
ATOM 3771 C C . VAL A 1 480 ? -18.195 2.128 -34.757 1.00 95.00 480 VAL A C 1
ATOM 3773 O O . VAL A 1 480 ? -18.605 1.110 -34.198 1.00 95.00 480 VAL A O 1
ATOM 3776 N N . THR A 1 481 ? -17.450 3.039 -34.140 1.00 95.88 481 THR A N 1
ATOM 3777 C CA . THR A 1 481 ? -17.165 3.015 -32.705 1.00 95.88 481 THR A CA 1
ATOM 3778 C C . THR A 1 481 ? -18.410 3.451 -31.947 1.00 95.88 481 THR A C 1
ATOM 3780 O O . THR A 1 481 ? -18.930 4.543 -32.180 1.00 95.88 481 THR A O 1
ATOM 3783 N N . VAL A 1 482 ? -18.882 2.602 -31.038 1.00 95.25 482 VAL A N 1
ATOM 3784 C CA . VAL A 1 482 ? -20.029 2.852 -30.167 1.00 95.25 482 VAL A CA 1
ATOM 3785 C C . VAL A 1 482 ? -19.554 2.839 -28.720 1.00 95.25 482 VAL A C 1
ATOM 3787 O O . VAL A 1 482 ? -19.136 1.795 -28.218 1.00 95.25 482 VAL A O 1
ATOM 3790 N N . SER A 1 483 ? -19.656 3.981 -28.045 1.00 93.50 483 SER A N 1
ATOM 3791 C CA . SER A 1 483 ? -19.200 4.161 -26.663 1.00 93.50 483 SER A CA 1
ATOM 3792 C C . SER A 1 483 ? -20.371 4.472 -25.736 1.00 93.50 483 SER A C 1
ATOM 3794 O O . SER A 1 483 ? -21.078 5.456 -25.941 1.00 93.50 483 SER A O 1
ATOM 3796 N N . ALA A 1 484 ? -20.569 3.678 -24.685 1.00 90.69 484 ALA A N 1
ATOM 3797 C CA . ALA A 1 484 ? -21.528 3.961 -23.619 1.00 90.69 484 ALA A CA 1
ATOM 3798 C C . ALA A 1 484 ? -20.836 4.651 -22.436 1.00 90.69 484 ALA A C 1
ATOM 3800 O O . ALA A 1 484 ? -19.963 4.069 -21.788 1.00 90.69 484 ALA A O 1
ATOM 3801 N N . ILE A 1 485 ? -21.246 5.886 -22.138 1.00 87.50 485 ILE A N 1
ATOM 3802 C CA . ILE A 1 485 ? -20.684 6.727 -21.077 1.00 87.50 485 ILE A CA 1
ATOM 3803 C C . ILE A 1 485 ? -21.660 6.812 -19.904 1.00 87.50 485 ILE A C 1
ATOM 3805 O O . ILE A 1 485 ? -22.741 7.390 -20.017 1.00 87.50 485 ILE A O 1
ATOM 3809 N N . SER A 1 486 ? -21.271 6.269 -18.752 1.00 83.50 486 SER A N 1
ATOM 3810 C CA . SER A 1 486 ? -22.050 6.375 -17.513 1.00 83.50 486 SER A CA 1
ATOM 3811 C C . SER A 1 486 ? -21.798 7.705 -16.792 1.00 83.50 486 SER A C 1
ATOM 3813 O O . SER A 1 486 ? -20.692 8.241 -16.821 1.00 83.50 486 SER A O 1
ATOM 3815 N N . ARG A 1 487 ? -22.778 8.192 -16.015 1.00 76.94 487 ARG A N 1
ATOM 3816 C CA . ARG A 1 487 ? -22.660 9.442 -15.221 1.00 76.94 487 ARG A CA 1
ATOM 3817 C C . ARG A 1 487 ? -21.547 9.454 -14.161 1.00 76.94 487 ARG A C 1
ATOM 3819 O O . ARG A 1 487 ? -21.184 10.516 -13.675 1.00 76.94 487 ARG A O 1
ATOM 3826 N N . ASN A 1 488 ? -21.003 8.302 -13.780 1.00 71.19 488 ASN A N 1
ATOM 3827 C CA . ASN A 1 488 ? -19.839 8.212 -12.891 1.00 71.19 488 ASN A CA 1
ATOM 3828 C C . ASN A 1 488 ? -18.497 8.228 -13.655 1.00 71.19 488 ASN A C 1
ATOM 3830 O O . ASN A 1 488 ? -17.460 7.984 -13.047 1.00 71.19 488 ASN A O 1
ATOM 3834 N N . GLY A 1 489 ? -18.513 8.452 -14.974 1.00 67.31 489 GLY A N 1
ATOM 3835 C CA . GLY A 1 489 ? -17.319 8.551 -15.815 1.00 67.31 489 GLY A CA 1
ATOM 3836 C C . GLY A 1 489 ? -16.773 7.221 -16.345 1.00 67.31 489 GLY A C 1
ATOM 3837 O O . GLY A 1 489 ? -15.732 7.229 -17.001 1.00 67.31 489 GLY A O 1
ATOM 3838 N N . THR A 1 490 ? -17.442 6.085 -16.098 1.00 79.69 490 THR A N 1
ATOM 3839 C CA . THR A 1 490 ? -17.041 4.790 -16.683 1.00 79.69 490 THR A CA 1
ATOM 3840 C C . THR A 1 490 ? -17.471 4.674 -18.142 1.00 79.69 490 THR A C 1
ATOM 3842 O O . THR A 1 490 ? -18.527 5.189 -18.514 1.00 79.69 490 THR A O 1
ATOM 3845 N N . VAL A 1 491 ? -16.673 3.961 -18.941 1.00 82.06 491 VAL A N 1
ATOM 3846 C CA . VAL A 1 491 ? -16.846 3.834 -20.394 1.00 82.06 491 VAL A CA 1
ATOM 3847 C C . VAL A 1 491 ? -16.851 2.368 -20.815 1.00 82.06 491 VAL A C 1
ATOM 3849 O O . VAL A 1 491 ? -16.097 1.570 -20.257 1.00 82.06 491 VAL A O 1
ATOM 3852 N N . LEU A 1 492 ? -17.697 2.028 -21.787 1.00 88.81 492 LEU A N 1
ATOM 3853 C CA . LEU A 1 492 ? -17.706 0.746 -22.489 1.00 88.81 492 LEU A CA 1
ATOM 3854 C C . LEU A 1 492 ? -17.703 1.005 -23.995 1.00 88.81 492 LEU A C 1
ATOM 3856 O O . LEU A 1 492 ? -18.563 1.746 -24.462 1.00 88.81 492 LEU A O 1
ATOM 3860 N N . ASP A 1 493 ? -16.807 0.353 -24.731 1.00 89.81 493 ASP A N 1
ATOM 3861 C CA . ASP A 1 493 ? -16.673 0.517 -26.180 1.00 89.81 493 ASP A CA 1
ATOM 3862 C C . ASP A 1 493 ? -16.981 -0.780 -26.927 1.00 89.81 493 ASP A C 1
ATOM 3864 O O . ASP A 1 493 ? -16.678 -1.883 -26.465 1.00 89.81 493 ASP A O 1
ATOM 3868 N N . ALA A 1 494 ? -17.568 -0.633 -28.108 1.00 92.62 494 ALA A N 1
ATOM 3869 C CA . ALA A 1 494 ? -17.766 -1.688 -29.086 1.00 92.62 494 ALA A CA 1
ATOM 3870 C C . ALA A 1 494 ? -17.580 -1.114 -30.493 1.00 92.62 494 ALA A C 1
ATOM 3872 O O . ALA A 1 494 ? -17.697 0.090 -30.708 1.00 92.62 494 ALA A O 1
ATOM 3873 N N . VAL A 1 495 ? -17.314 -1.984 -31.462 1.00 92.81 495 VAL A N 1
ATOM 3874 C CA . VAL A 1 495 ? -17.220 -1.611 -32.876 1.00 92.81 495 VAL A CA 1
ATOM 3875 C C . VAL A 1 495 ? -18.254 -2.412 -33.651 1.00 92.81 495 VAL A C 1
ATOM 3877 O O . VAL A 1 495 ? -18.415 -3.608 -33.396 1.00 92.81 495 VAL A O 1
ATOM 3880 N N . SER A 1 496 ? -18.969 -1.768 -34.572 1.00 94.25 496 SER A N 1
ATOM 3881 C CA . SER A 1 496 ? -19.963 -2.457 -35.393 1.00 94.25 496 SER A CA 1
ATOM 3882 C C . SER A 1 496 ? -19.320 -3.447 -36.369 1.00 94.25 496 SER A C 1
ATOM 3884 O O . SER A 1 496 ? -18.299 -3.168 -37.007 1.00 94.25 496 SER A O 1
ATOM 3886 N N . ASP A 1 497 ? -19.926 -4.623 -36.498 1.00 92.31 497 ASP A N 1
ATOM 3887 C CA . ASP A 1 497 ? -19.480 -5.670 -37.415 1.00 92.31 497 ASP A CA 1
ATOM 3888 C C . ASP A 1 497 ? -19.942 -5.431 -38.870 1.00 92.31 497 ASP A C 1
ATOM 3890 O O . ASP A 1 497 ? -20.547 -4.415 -39.205 1.00 92.31 497 ASP A O 1
ATOM 3894 N N . ARG A 1 498 ? -19.694 -6.397 -39.769 1.00 91.50 498 ARG A N 1
ATOM 3895 C CA . ARG A 1 498 ? -20.105 -6.332 -41.191 1.00 91.50 498 ARG A CA 1
ATOM 3896 C C . ARG A 1 498 ? -21.616 -6.209 -41.410 1.00 91.50 498 ARG A C 1
ATOM 3898 O O . ARG A 1 498 ? -22.027 -5.820 -42.499 1.00 91.50 498 ARG A O 1
ATOM 3905 N N . SER A 1 499 ? -22.422 -6.555 -40.412 1.00 91.00 499 SER A N 1
ATOM 3906 C CA . SER A 1 499 ? -23.876 -6.396 -40.419 1.00 91.00 499 SER A CA 1
ATOM 3907 C C . SER A 1 499 ? -24.340 -5.086 -39.776 1.00 91.00 499 SER A C 1
ATOM 3909 O O . SER A 1 499 ? -25.539 -4.840 -39.691 1.00 91.00 499 SER A O 1
ATOM 3911 N N . GLY A 1 500 ? -23.406 -4.211 -39.390 1.00 90.06 500 GLY A N 1
ATOM 3912 C CA . GLY A 1 500 ? -23.697 -2.928 -38.761 1.00 90.06 500 GLY A CA 1
ATOM 3913 C C . GLY A 1 500 ? -24.053 -3.050 -37.285 1.00 90.06 500 GLY A C 1
ATOM 3914 O O . GLY A 1 500 ? -24.593 -2.107 -36.719 1.00 90.06 500 GLY A O 1
ATOM 3915 N N . ILE A 1 501 ? -23.773 -4.190 -36.648 1.00 92.94 501 ILE A N 1
ATOM 3916 C CA . ILE A 1 501 ? -24.198 -4.465 -35.277 1.00 92.94 501 ILE A CA 1
ATOM 3917 C C . ILE A 1 501 ? -23.021 -4.292 -34.321 1.00 92.94 501 ILE A C 1
ATOM 3919 O O . ILE A 1 501 ? -22.001 -4.963 -34.458 1.00 92.94 501 ILE A O 1
ATOM 3923 N N . ALA A 1 502 ? -23.176 -3.418 -33.328 1.00 92.50 502 ALA A N 1
ATOM 3924 C CA . ALA A 1 502 ? -22.289 -3.304 -32.175 1.00 92.50 502 ALA A CA 1
ATOM 3925 C C . ALA A 1 502 ? -23.022 -3.783 -30.919 1.00 92.50 502 ALA A C 1
ATOM 3927 O O . ALA A 1 502 ? -24.201 -3.487 -30.727 1.00 92.50 502 ALA A O 1
ATOM 3928 N N . THR A 1 503 ? -22.336 -4.526 -30.054 1.00 91.50 503 THR A N 1
ATOM 3929 C CA . THR A 1 503 ? -22.942 -5.095 -28.847 1.00 91.50 503 THR A CA 1
ATOM 3930 C C . THR A 1 503 ? -22.189 -4.645 -27.606 1.00 91.50 503 THR A C 1
ATOM 3932 O O . THR A 1 503 ? -20.983 -4.853 -27.503 1.00 91.50 503 THR A O 1
ATOM 3935 N N . LEU A 1 504 ? -22.911 -4.040 -26.663 1.00 87.62 504 LEU A N 1
ATOM 3936 C CA . LEU A 1 504 ? -22.374 -3.521 -25.410 1.00 87.62 504 LEU A CA 1
ATOM 3937 C C . LEU A 1 504 ? -23.044 -4.202 -24.223 1.00 87.62 504 LEU A C 1
ATOM 3939 O O . LEU A 1 504 ? -24.260 -4.349 -24.167 1.00 87.62 504 LEU A O 1
ATOM 3943 N N . GLU A 1 505 ? -22.247 -4.569 -23.232 1.00 85.31 505 GLU A N 1
ATOM 3944 C CA . GLU A 1 505 ? -22.725 -5.228 -22.022 1.00 85.31 505 GLU A CA 1
ATOM 3945 C C . GLU A 1 505 ? -22.944 -4.186 -20.914 1.00 85.31 505 GLU A C 1
ATOM 3947 O O . GLU A 1 505 ? -22.066 -3.943 -20.080 1.00 85.31 505 GLU A O 1
ATOM 3952 N N . VAL A 1 506 ? -24.112 -3.532 -20.936 1.00 79.62 506 VAL A N 1
ATOM 3953 C CA . VAL A 1 506 ? -24.413 -2.359 -20.097 1.00 79.62 506 VAL A CA 1
ATOM 3954 C C . VAL A 1 506 ? -25.160 -2.720 -18.812 1.00 79.62 506 VAL A C 1
ATOM 3956 O O . VAL A 1 506 ? -25.901 -3.700 -18.732 1.00 79.62 506 VAL A O 1
ATOM 3959 N N . ASP A 1 507 ? -24.963 -1.904 -17.776 1.00 72.12 507 ASP A N 1
ATOM 3960 C CA . ASP A 1 507 ? -25.685 -2.021 -16.506 1.00 72.12 507 ASP A CA 1
ATOM 3961 C C . ASP A 1 507 ? -27.105 -1.439 -16.634 1.00 72.12 507 ASP A C 1
ATOM 3963 O O . ASP A 1 507 ? -27.215 -0.241 -16.926 1.00 72.12 507 ASP A O 1
ATOM 3967 N N . PRO A 1 508 ? -28.174 -2.232 -16.407 1.00 64.94 508 PRO A N 1
ATOM 3968 C CA . PRO A 1 508 ? -29.545 -1.787 -16.601 1.00 64.94 508 PRO A CA 1
ATOM 3969 C C . PRO A 1 508 ? -30.011 -0.728 -15.592 1.00 64.94 508 PRO A C 1
ATOM 3971 O O . PRO A 1 508 ? -30.949 0.014 -15.871 1.00 64.94 508 PRO A O 1
ATOM 3974 N N . ASP A 1 509 ? -29.347 -0.577 -14.453 1.00 62.59 509 ASP A N 1
ATOM 3975 C CA . ASP A 1 509 ? -29.766 0.407 -13.448 1.00 62.59 509 ASP A CA 1
ATOM 3976 C C . ASP A 1 509 ? -29.080 1.772 -13.634 1.00 62.59 509 ASP A C 1
ATOM 3978 O O . ASP A 1 509 ? -29.245 2.682 -12.818 1.00 62.59 509 ASP A O 1
ATOM 3982 N N . ARG A 1 510 ? -28.299 1.941 -14.712 1.00 69.12 510 ARG A N 1
ATOM 3983 C CA . ARG A 1 510 ? -27.527 3.156 -14.995 1.00 69.12 510 ARG A CA 1
ATOM 3984 C C . ARG A 1 510 ? -27.977 3.839 -16.276 1.00 69.12 510 ARG A C 1
ATOM 3986 O O . ARG A 1 510 ? -28.201 3.193 -17.290 1.00 69.12 510 ARG A O 1
ATOM 3993 N N . LEU A 1 511 ? -28.037 5.167 -16.224 1.00 77.06 511 LEU A N 1
ATOM 3994 C CA . LEU A 1 511 ? -28.173 6.004 -17.412 1.00 77.06 511 LEU A CA 1
ATOM 3995 C C . LEU A 1 511 ? -26.826 6.081 -18.130 1.00 77.06 511 LEU A C 1
ATOM 3997 O O . LEU A 1 511 ? -25.806 6.391 -17.500 1.00 77.06 511 LEU A O 1
ATOM 4001 N N . HIS A 1 512 ? -26.855 5.836 -19.437 1.00 83.25 512 HIS A N 1
ATOM 4002 C CA . HIS A 1 512 ? -25.700 5.952 -20.321 1.00 83.25 512 HIS A CA 1
ATOM 4003 C C . HIS A 1 512 ? -26.000 6.951 -21.437 1.00 83.25 512 HIS A C 1
ATOM 4005 O O . HIS A 1 512 ? -27.108 6.953 -21.976 1.00 83.25 512 HIS A O 1
ATOM 4011 N N . ALA A 1 513 ? -25.009 7.767 -21.792 1.00 89.38 513 ALA A N 1
ATOM 4012 C CA . ALA A 1 513 ? -24.973 8.454 -23.078 1.00 89.38 513 ALA A CA 1
ATOM 4013 C C . ALA A 1 513 ? -24.287 7.530 -24.092 1.00 89.38 513 ALA A C 1
ATOM 4015 O O . ALA A 1 513 ? -23.208 7.010 -23.805 1.00 89.38 513 ALA A O 1
ATOM 4016 N N . ILE A 1 514 ? -24.910 7.293 -25.246 1.00 92.38 514 ILE A N 1
ATOM 4017 C CA . ILE A 1 514 ? -24.332 6.474 -26.318 1.00 92.38 514 ILE A CA 1
ATOM 4018 C C . ILE A 1 514 ? -23.738 7.405 -27.370 1.00 92.38 514 ILE A C 1
ATOM 4020 O O . ILE A 1 514 ? -24.451 8.219 -27.954 1.00 92.38 514 ILE A O 1
ATOM 4024 N N . LEU A 1 515 ? -22.435 7.281 -27.601 1.00 94.88 515 LEU A N 1
ATOM 4025 C CA . LEU A 1 515 ? -21.684 8.042 -28.593 1.00 94.88 515 LEU A CA 1
ATOM 4026 C C . LEU A 1 515 ? -21.388 7.147 -29.790 1.00 94.88 515 LEU A C 1
ATOM 4028 O O . LEU A 1 515 ? -20.991 5.997 -29.611 1.00 94.88 515 LEU A O 1
ATOM 4032 N N . LEU A 1 516 ? -21.559 7.679 -30.994 1.00 95.81 516 LEU A N 1
ATOM 4033 C CA . LEU A 1 516 ? -21.215 7.006 -32.236 1.00 95.81 516 LEU A CA 1
ATOM 4034 C C . LEU A 1 516 ? -20.191 7.845 -32.987 1.00 95.81 516 LEU A C 1
ATOM 4036 O O . LEU A 1 516 ? -20.397 9.045 -33.183 1.00 95.81 516 LEU A O 1
ATOM 4040 N N . ALA A 1 517 ? -19.118 7.191 -33.421 1.00 96.00 517 ALA A N 1
ATOM 4041 C CA . ALA A 1 517 ? -18.080 7.792 -34.239 1.00 96.00 517 ALA A CA 1
ATOM 4042 C C . ALA A 1 517 ? -17.656 6.869 -35.381 1.00 96.00 517 ALA A C 1
ATOM 4044 O O . ALA A 1 517 ? -17.537 5.655 -35.211 1.00 96.00 517 ALA A O 1
ATOM 4045 N N . HIS A 1 518 ? -17.390 7.453 -36.544 1.00 94.19 518 HIS A N 1
ATOM 4046 C CA . HIS A 1 518 ? -16.809 6.758 -37.685 1.00 94.19 518 HIS A CA 1
ATOM 4047 C C . HIS A 1 518 ? -15.992 7.742 -38.535 1.00 94.19 518 HIS A C 1
ATOM 4049 O O . HIS A 1 518 ? -16.475 8.845 -38.801 1.00 94.19 518 HIS A O 1
ATOM 4055 N N . PRO A 1 519 ? -14.834 7.344 -39.095 1.00 89.81 519 PRO A N 1
ATOM 4056 C CA . PRO A 1 519 ? -13.977 8.216 -39.914 1.00 89.81 519 PRO A CA 1
ATOM 4057 C C . PRO A 1 519 ? -14.585 8.808 -41.203 1.00 89.81 519 PRO A C 1
ATOM 4059 O O . PRO A 1 519 ? -13.883 9.485 -41.941 1.00 89.81 519 PRO A O 1
ATOM 4062 N N . GLN A 1 520 ? -15.857 8.531 -41.503 1.00 89.81 520 GLN A N 1
ATOM 4063 C CA . GLN A 1 520 ? -16.559 8.927 -42.740 1.00 89.81 520 GLN A CA 1
ATOM 4064 C C . GLN A 1 520 ? -18.012 9.360 -42.472 1.00 89.81 520 GLN A C 1
ATOM 4066 O O . GLN A 1 520 ? -18.820 9.480 -43.391 1.00 89.81 520 GLN A O 1
ATOM 4071 N N . TYR A 1 521 ? -18.400 9.504 -41.202 1.00 91.81 521 TYR A N 1
ATOM 4072 C CA . TYR A 1 521 ? -19.761 9.873 -40.814 1.00 91.81 521 TYR A CA 1
ATOM 4073 C C . TYR A 1 521 ? -19.710 10.896 -39.685 1.00 91.81 521 TYR A C 1
ATOM 4075 O O . TYR A 1 521 ? -18.751 10.931 -38.912 1.00 91.81 521 TYR A O 1
ATOM 4083 N N . TYR A 1 522 ? -20.755 11.712 -39.590 1.00 91.56 522 TYR A N 1
ATOM 4084 C CA . TYR A 1 522 ? -20.924 12.645 -38.481 1.00 91.56 522 TYR A CA 1
ATOM 4085 C C . TYR A 1 522 ? -21.068 11.914 -37.147 1.00 91.56 522 TYR A C 1
ATOM 4087 O O . TYR A 1 522 ? -21.657 10.831 -37.073 1.00 91.56 522 TYR A O 1
ATOM 4095 N N . ALA A 1 523 ? -20.563 12.549 -36.098 1.00 93.50 523 ALA A N 1
ATOM 4096 C CA . ALA A 1 523 ? -20.767 12.148 -34.721 1.00 93.50 523 ALA A CA 1
ATOM 4097 C C . ALA A 1 523 ? -22.264 12.134 -34.373 1.00 93.50 523 ALA A C 1
ATOM 4099 O O . ALA A 1 523 ? -23.018 13.031 -34.756 1.00 93.50 523 ALA A O 1
ATOM 4100 N N . GLN A 1 524 ? -22.699 11.147 -33.592 1.00 93.19 524 GLN A N 1
ATOM 4101 C CA . GLN A 1 524 ? -24.060 11.116 -33.054 1.00 93.19 524 GLN A CA 1
ATOM 4102 C C . GLN A 1 524 ? -24.037 10.811 -31.556 1.00 93.19 524 GLN A C 1
ATOM 4104 O O . GLN A 1 524 ? -23.287 9.949 -31.100 1.00 93.19 524 GLN A O 1
ATOM 4109 N N . VAL A 1 525 ? -24.877 11.517 -30.798 1.00 92.25 525 VAL A N 1
ATOM 4110 C CA . VAL A 1 525 ? -25.054 11.338 -29.352 1.00 92.25 525 VAL A CA 1
ATOM 4111 C C . VAL A 1 525 ? -26.503 10.969 -29.077 1.00 92.25 525 VAL A C 1
ATOM 4113 O O . VAL A 1 525 ? -27.422 11.605 -29.594 1.00 92.25 525 VAL A O 1
ATOM 4116 N N . VAL A 1 526 ? -26.708 9.944 -28.257 1.00 89.00 526 VAL A N 1
ATOM 4117 C CA . VAL A 1 526 ? -28.015 9.577 -27.711 1.00 89.00 526 VAL A CA 1
ATOM 4118 C C . VAL A 1 526 ? -27.941 9.705 -26.194 1.00 89.00 526 VAL A C 1
ATOM 4120 O O . VAL A 1 526 ? -27.301 8.889 -25.530 1.00 89.00 526 VAL A O 1
ATOM 4123 N N . ASP A 1 527 ? -28.582 10.740 -25.656 1.00 78.94 527 ASP A N 1
ATOM 4124 C CA . ASP A 1 527 ? -28.575 11.044 -24.224 1.00 78.94 527 ASP A CA 1
ATOM 4125 C C . ASP A 1 527 ? -29.630 10.252 -23.436 1.00 78.94 527 ASP A C 1
ATOM 4127 O O . ASP A 1 527 ? -30.691 9.894 -23.950 1.00 78.94 527 ASP A O 1
ATOM 4131 N N . ASP A 1 528 ? -29.339 10.032 -22.148 1.00 63.50 528 ASP A N 1
ATOM 4132 C CA . ASP A 1 528 ? -30.270 9.539 -21.123 1.00 63.50 528 ASP A CA 1
ATOM 4133 C C . ASP A 1 528 ? -31.068 8.277 -21.515 1.00 63.50 528 ASP A C 1
ATOM 4135 O O . ASP A 1 528 ? -32.264 8.145 -21.219 1.00 63.50 528 ASP A O 1
ATOM 4139 N N . LEU A 1 529 ? -30.394 7.294 -22.125 1.00 66.00 529 LEU A N 1
ATOM 4140 C CA . LEU A 1 529 ? -31.015 6.007 -22.417 1.00 66.00 529 LEU A CA 1
ATOM 4141 C C . LEU A 1 529 ? -31.390 5.295 -21.106 1.00 66.00 529 LEU A C 1
ATOM 4143 O O . LEU A 1 529 ? -30.527 4.851 -20.345 1.00 66.00 529 LEU A O 1
ATOM 4147 N N . ARG A 1 530 ? -32.696 5.165 -20.840 1.00 54.72 530 ARG A N 1
ATOM 4148 C CA . ARG A 1 530 ? -33.222 4.306 -19.769 1.00 54.72 530 ARG A CA 1
ATOM 4149 C C . ARG A 1 530 ? -33.149 2.856 -20.233 1.00 54.72 530 ARG A C 1
ATOM 4151 O O . ARG A 1 530 ? -33.691 2.517 -21.282 1.00 54.72 530 ARG A O 1
ATOM 4158 N N . SER A 1 531 ? -32.553 1.986 -19.430 1.00 53.56 531 SER A N 1
ATOM 4159 C CA . SER A 1 531 ? -32.160 0.614 -19.790 1.00 53.56 531 SER A CA 1
ATOM 4160 C C . SER A 1 531 ? -33.296 -0.417 -19.955 1.00 53.56 531 SER A C 1
ATOM 4162 O O . SER A 1 531 ? -33.145 -1.607 -19.660 1.00 53.56 531 SER A O 1
ATOM 4164 N N . GLY A 1 532 ? -34.458 0.030 -20.431 1.00 53.78 532 GLY A N 1
ATOM 4165 C CA . GLY A 1 532 ? -35.543 -0.823 -20.911 1.00 53.78 532 GLY A CA 1
ATOM 4166 C C . GLY A 1 532 ? -35.457 -1.160 -22.405 1.00 53.78 532 GLY A C 1
ATOM 4167 O O . GLY A 1 532 ? -36.156 -2.069 -22.842 1.00 53.78 532 GLY A O 1
ATOM 4168 N N . GLN A 1 533 ? -34.628 -0.456 -23.185 1.00 60.66 533 GLN A N 1
ATOM 4169 C CA . GLN A 1 533 ? -34.421 -0.726 -24.612 1.00 60.66 533 GLN A CA 1
ATOM 4170 C C . GLN A 1 533 ? -33.166 -1.586 -24.807 1.00 60.66 533 GLN A C 1
ATOM 4172 O O . GLN A 1 533 ? -32.056 -1.127 -24.561 1.00 60.66 533 GLN A O 1
ATOM 4177 N N . ASN A 1 534 ? -33.350 -2.839 -25.235 1.00 70.56 534 ASN A N 1
ATOM 4178 C CA . ASN A 1 534 ? -32.244 -3.772 -25.508 1.00 70.56 534 ASN A CA 1
ATOM 4179 C C . ASN A 1 534 ? -31.690 -3.632 -26.937 1.00 70.56 534 ASN A C 1
ATOM 4181 O O . ASN A 1 534 ? -30.651 -4.200 -27.255 1.00 70.56 534 ASN A O 1
ATOM 4185 N N . GLU A 1 535 ? -32.385 -2.891 -27.799 1.00 83.44 535 GLU A N 1
ATOM 4186 C CA . GLU A 1 535 ? -32.009 -2.689 -29.192 1.00 83.44 535 GLU A CA 1
ATOM 4187 C C . GLU A 1 535 ? -32.158 -1.209 -29.551 1.00 83.44 535 GLU A C 1
ATOM 4189 O O . GLU A 1 535 ? -33.216 -0.611 -29.346 1.00 83.44 535 GLU A O 1
ATOM 4194 N N . LEU A 1 536 ? -31.096 -0.632 -30.104 1.00 87.44 536 LEU A N 1
ATOM 4195 C CA . LEU A 1 536 ? -31.083 0.690 -30.708 1.00 87.44 536 LEU A CA 1
ATOM 4196 C C . LEU A 1 536 ? -30.876 0.544 -32.207 1.00 87.44 536 LEU A C 1
ATOM 4198 O O . LEU A 1 536 ? -30.054 -0.251 -32.659 1.00 87.44 536 LEU A O 1
ATOM 4202 N N . ARG A 1 537 ? -31.621 1.324 -32.984 1.00 89.00 537 ARG A N 1
ATOM 4203 C CA . ARG A 1 537 ? -31.432 1.437 -34.429 1.00 89.00 537 ARG A CA 1
ATOM 4204 C C . ARG A 1 537 ? -31.110 2.879 -34.739 1.00 89.00 537 ARG A C 1
ATOM 4206 O O . ARG A 1 537 ? -31.950 3.751 -34.534 1.00 89.00 537 ARG A O 1
ATOM 4213 N N . LEU A 1 538 ? -29.882 3.111 -35.172 1.00 90.50 538 LEU A N 1
ATOM 4214 C CA . LEU A 1 538 ? -29.329 4.435 -35.389 1.00 90.50 538 LEU A CA 1
ATOM 4215 C C . LEU A 1 538 ? -28.879 4.558 -36.842 1.00 90.50 538 LEU A C 1
ATOM 4217 O O . LEU A 1 538 ? -28.375 3.610 -37.452 1.00 90.50 538 LEU A O 1
ATOM 4221 N N . VAL A 1 539 ? -29.120 5.735 -37.403 1.00 89.12 539 VAL A N 1
ATOM 4222 C CA . VAL A 1 539 ? -28.786 6.060 -38.786 1.00 89.12 539 VAL A CA 1
ATOM 4223 C C . VAL A 1 539 ? -27.731 7.150 -38.751 1.00 89.12 539 VAL A C 1
ATOM 4225 O O . VAL A 1 539 ? -28.010 8.248 -38.271 1.00 89.12 539 VAL A O 1
ATOM 4228 N N . LEU A 1 540 ? -26.534 6.847 -39.251 1.00 87.94 540 LEU A N 1
ATOM 4229 C CA . LEU A 1 540 ? -25.456 7.824 -39.347 1.00 87.94 540 LEU A CA 1
ATOM 4230 C C . LEU A 1 540 ? -25.493 8.555 -40.687 1.00 87.94 540 LEU A C 1
ATOM 4232 O O . LEU A 1 540 ? -25.712 7.970 -41.754 1.00 87.94 540 LEU A O 1
ATOM 4236 N N . GLN A 1 541 ? -25.222 9.856 -40.625 1.00 88.44 541 GLN A N 1
ATOM 4237 C CA . GLN A 1 541 ? -25.092 10.704 -41.799 1.00 88.44 541 GLN A CA 1
ATOM 4238 C C . GLN A 1 541 ? -23.675 10.624 -42.357 1.00 88.44 541 GLN A C 1
ATOM 4240 O O . GLN A 1 541 ? -22.717 10.940 -41.655 1.00 88.44 541 GLN A O 1
ATOM 4245 N N . HIS A 1 542 ? -23.548 10.209 -43.618 1.00 86.75 542 HIS A N 1
ATOM 4246 C CA . HIS A 1 542 ? -22.257 10.170 -44.301 1.00 86.75 542 HIS A CA 1
ATOM 4247 C C . HIS A 1 542 ? -21.674 11.577 -44.439 1.00 86.75 542 HIS A C 1
ATOM 4249 O O . HIS A 1 542 ? -22.399 12.538 -44.714 1.00 86.75 542 HIS A O 1
ATOM 4255 N N . ARG A 1 543 ? -20.354 11.667 -44.298 1.00 83.06 543 ARG A N 1
ATOM 4256 C CA . ARG A 1 543 ? -19.563 12.883 -44.422 1.00 83.06 543 ARG A CA 1
ATOM 4257 C C . ARG A 1 543 ? -18.427 12.636 -45.414 1.00 83.06 543 ARG A C 1
ATOM 4259 O O . ARG A 1 543 ? -17.711 11.650 -45.307 1.00 83.06 543 ARG A O 1
ATOM 4266 N N . CYS A 1 544 ? -18.309 13.487 -46.432 1.00 77.25 544 CYS A N 1
ATOM 4267 C CA . CYS A 1 544 ? -17.351 13.291 -47.528 1.00 77.25 544 CYS A CA 1
ATOM 4268 C C . CYS A 1 544 ? -15.995 13.973 -47.308 1.00 77.25 544 CYS A C 1
ATOM 4270 O O . CYS A 1 544 ? -15.043 13.622 -47.993 1.00 77.25 544 CYS A O 1
ATOM 4272 N N . ASP A 1 545 ? -15.913 14.924 -46.377 1.00 83.06 545 ASP A N 1
ATOM 4273 C CA . ASP A 1 545 ? -14.738 15.759 -46.091 1.00 83.06 545 ASP A CA 1
ATOM 4274 C C . ASP A 1 545 ? -14.068 15.416 -44.748 1.00 83.06 545 ASP A C 1
ATOM 4276 O O . ASP A 1 545 ? -13.196 16.138 -44.276 1.00 83.06 545 ASP A O 1
ATOM 4280 N N . GLY A 1 546 ? -14.484 14.325 -44.102 1.00 88.19 546 GLY A N 1
ATOM 4281 C CA . GLY A 1 546 ? -13.977 13.921 -42.798 1.00 88.19 546 GLY A CA 1
ATOM 4282 C C . GLY A 1 546 ? -14.909 12.956 -42.083 1.00 88.19 546 GLY A C 1
ATOM 4283 O O . GLY A 1 546 ? -15.718 12.264 -42.702 1.00 88.19 546 GLY A O 1
ATOM 4284 N N . GLY A 1 547 ? -14.817 12.926 -40.759 1.00 93.25 547 GLY A N 1
ATOM 4285 C CA . GLY A 1 547 ? -15.569 11.984 -39.950 1.00 93.25 547 GLY A CA 1
ATOM 4286 C C . GLY A 1 547 ? -15.659 12.401 -38.498 1.00 93.25 547 GLY A C 1
ATOM 4287 O O . GLY A 1 547 ? -15.580 13.576 -38.154 1.00 93.25 547 GLY A O 1
ATOM 4288 N N . SER A 1 548 ? -15.830 11.408 -37.643 1.00 95.94 548 SER A N 1
ATOM 4289 C CA . SER A 1 548 ? -15.962 11.586 -36.209 1.00 95.94 548 SER A CA 1
ATOM 4290 C C . SER A 1 548 ? -15.083 10.610 -35.446 1.00 95.94 548 SER A C 1
ATOM 4292 O O . SER A 1 548 ? -14.717 9.542 -35.946 1.00 95.94 548 SER A O 1
ATOM 4294 N N . LEU A 1 549 ? -14.731 10.993 -34.221 1.00 94.31 549 LEU A N 1
ATOM 4295 C CA . LEU A 1 549 ? -13.825 10.243 -33.359 1.00 94.31 549 LEU A CA 1
ATOM 4296 C C . LEU A 1 549 ? -14.241 10.375 -31.893 1.00 94.31 549 LEU A C 1
ATOM 4298 O O . LEU A 1 549 ? -14.442 11.484 -31.402 1.00 94.31 549 LEU A O 1
ATOM 4302 N N . VAL A 1 550 ? -14.300 9.252 -31.174 1.00 93.38 550 VAL A N 1
ATOM 4303 C CA . VAL A 1 550 ? -14.358 9.245 -29.704 1.00 93.38 550 VAL A CA 1
ATOM 4304 C C . VAL A 1 550 ? -12.943 9.124 -29.147 1.00 93.38 550 VAL A C 1
ATOM 4306 O O . VAL A 1 550 ? -12.143 8.317 -29.614 1.00 93.38 550 VAL A O 1
ATOM 4309 N N . VAL A 1 551 ? -12.646 9.926 -28.129 1.00 87.62 551 VAL A N 1
ATOM 4310 C CA . VAL A 1 551 ? -11.348 9.999 -27.461 1.00 87.62 551 VAL A CA 1
ATOM 4311 C C . VAL A 1 551 ? -11.532 9.868 -25.954 1.00 87.62 551 VAL A C 1
ATOM 4313 O O . VAL A 1 551 ? -12.349 10.580 -25.369 1.00 87.62 551 VAL A O 1
ATOM 4316 N N . HIS A 1 552 ? -10.724 9.024 -25.309 1.00 87.69 552 HIS A N 1
ATOM 4317 C CA . HIS A 1 552 ? -10.639 8.932 -23.850 1.00 87.69 552 HIS A CA 1
ATOM 4318 C C . HIS A 1 552 ? -9.291 9.493 -23.388 1.00 87.69 552 HIS A C 1
ATOM 4320 O O . HIS A 1 552 ? -8.270 8.821 -23.481 1.00 87.69 552 HIS A O 1
ATOM 4326 N N . GLN A 1 553 ? -9.289 10.731 -22.892 1.00 77.25 553 GLN A N 1
ATOM 4327 C CA . GLN A 1 553 ? -8.107 11.538 -22.546 1.00 77.25 553 GLN A CA 1
ATOM 4328 C C . GLN A 1 553 ? -7.283 12.013 -23.750 1.00 77.25 553 GLN A C 1
ATOM 4330 O O . GLN A 1 553 ? -7.277 13.204 -24.021 1.00 77.25 553 GLN A O 1
ATOM 4335 N N . THR A 1 554 ? -6.593 11.127 -24.474 1.00 82.38 554 THR A N 1
ATOM 4336 C CA . THR A 1 554 ? -5.706 11.523 -25.590 1.00 82.38 554 THR A CA 1
ATOM 4337 C C . THR A 1 554 ? -6.194 10.957 -26.916 1.00 82.38 554 THR A C 1
ATOM 4339 O O . THR A 1 554 ? -6.488 9.767 -27.006 1.00 82.38 554 THR A O 1
ATOM 4342 N N . GLY A 1 555 ? -6.283 11.807 -27.939 1.00 82.25 555 GLY A N 1
ATOM 4343 C CA . GLY A 1 555 ? -6.871 11.495 -29.238 1.00 82.25 555 GLY A CA 1
ATOM 4344 C C . GLY A 1 555 ? -5.970 11.836 -30.411 1.00 82.25 555 GLY A C 1
ATOM 4345 O O . GLY A 1 555 ? -5.141 12.740 -30.326 1.00 82.25 555 GLY A O 1
ATOM 4346 N N . TYR A 1 556 ? -6.184 11.121 -31.512 1.00 91.06 556 TYR A N 1
ATOM 4347 C CA . TYR A 1 556 ? -5.446 11.258 -32.763 1.00 91.06 556 TYR A CA 1
ATOM 4348 C C . TYR A 1 556 ? -6.460 11.326 -33.900 1.00 91.06 556 TYR A C 1
ATOM 4350 O O . TYR A 1 556 ? -7.181 10.355 -34.133 1.00 91.06 556 TYR A O 1
ATOM 4358 N N . ILE A 1 557 ? -6.550 12.472 -34.574 1.00 89.69 557 ILE A N 1
ATOM 4359 C CA . ILE A 1 557 ? -7.418 12.611 -35.746 1.00 89.69 557 ILE A CA 1
ATOM 4360 C C . ILE A 1 557 ? -6.739 11.883 -36.917 1.00 89.69 557 ILE A C 1
ATOM 4362 O O . ILE A 1 557 ? -5.582 12.183 -37.214 1.00 89.69 557 ILE A O 1
ATOM 4366 N N . PRO A 1 558 ? -7.408 10.920 -37.581 1.00 85.25 558 PRO A N 1
ATOM 4367 C CA . PRO A 1 558 ? -6.851 10.256 -38.755 1.00 85.25 558 PRO A CA 1
ATOM 4368 C C . PRO A 1 558 ? -6.446 11.273 -39.828 1.00 85.25 558 PRO A C 1
ATOM 4370 O O . PRO A 1 558 ? -7.279 12.063 -40.258 1.00 85.25 558 PRO A O 1
ATOM 4373 N N . GLY A 1 559 ? -5.180 11.227 -40.252 1.00 84.56 559 GLY A N 1
ATOM 4374 C CA . GLY A 1 559 ? -4.625 12.144 -41.254 1.00 84.56 559 GLY A CA 1
ATOM 4375 C C . GLY A 1 559 ? -4.017 13.442 -40.702 1.00 84.56 559 GLY A C 1
ATOM 4376 O O . GLY A 1 559 ? -3.512 14.226 -41.496 1.00 84.56 559 GLY A O 1
ATOM 4377 N N . LEU A 1 560 ? -4.012 13.650 -39.378 1.00 87.81 560 LEU A N 1
ATOM 4378 C CA . LEU A 1 560 ? -3.367 14.791 -38.715 1.00 87.81 560 LEU A CA 1
ATOM 4379 C C . LEU A 1 560 ? -2.213 14.315 -37.810 1.00 87.81 560 LEU A C 1
ATOM 4381 O O . LEU A 1 560 ? -2.423 13.508 -36.900 1.00 87.81 560 LEU A O 1
ATOM 4385 N N . GLU A 1 561 ? -0.993 14.818 -38.026 1.00 89.00 561 GLU A N 1
ATOM 4386 C CA . GLU A 1 561 ? 0.195 14.400 -37.267 1.00 89.00 561 GLU A CA 1
ATOM 4387 C C . GLU A 1 561 ? 0.341 15.112 -35.915 1.00 89.00 561 GLU A C 1
ATOM 4389 O O . GLU A 1 561 ? 1.038 16.115 -35.760 1.00 89.00 561 GLU A O 1
ATOM 4394 N N . GLY A 1 562 ? -0.255 14.526 -34.883 1.00 84.25 562 GLY A N 1
ATOM 4395 C CA . GLY A 1 562 ? -0.054 14.944 -33.501 1.00 84.25 562 GLY A CA 1
ATOM 4396 C C . GLY A 1 562 ? -1.135 14.397 -32.587 1.00 84.25 562 GLY A C 1
ATOM 4397 O O . GLY A 1 562 ? -1.946 13.562 -32.988 1.00 84.25 562 GLY A O 1
ATOM 4398 N N . ARG A 1 563 ? -1.143 14.851 -31.335 1.00 89.62 563 ARG A N 1
ATOM 4399 C CA . ARG A 1 563 ? -2.133 14.403 -30.345 1.00 89.62 563 ARG A CA 1
ATOM 4400 C C . ARG A 1 563 ? -2.903 15.558 -29.742 1.00 89.62 563 ARG A C 1
ATOM 4402 O O . ARG A 1 563 ? -2.352 16.627 -29.499 1.00 89.62 563 ARG A O 1
ATOM 4409 N N . LEU A 1 564 ? -4.163 15.283 -29.434 1.00 88.94 564 LEU A N 1
ATOM 4410 C CA . LEU A 1 564 ? -5.111 16.175 -28.783 1.00 88.94 564 LEU A CA 1
ATOM 4411 C C . LEU A 1 564 ? -5.442 15.640 -27.389 1.00 88.94 564 LEU A C 1
ATOM 4413 O O . LEU A 1 564 ? -5.663 14.444 -27.223 1.00 88.94 564 LEU A O 1
ATOM 4417 N N . ASN A 1 565 ? -5.513 16.513 -26.391 1.00 90.38 565 ASN A N 1
ATOM 4418 C CA . ASN A 1 565 ? -5.906 16.183 -25.022 1.00 90.38 565 ASN A CA 1
ATOM 4419 C C . ASN A 1 565 ? -6.975 17.179 -24.532 1.00 90.38 565 ASN A C 1
ATOM 4421 O O . ASN A 1 565 ? -6.639 18.195 -23.909 1.00 90.38 565 ASN A O 1
ATOM 4425 N N . PRO A 1 566 ? -8.252 16.955 -24.896 1.00 90.81 566 PRO A N 1
ATOM 4426 C CA . PRO A 1 566 ? -9.377 17.752 -24.420 1.00 90.81 566 PRO A CA 1
ATOM 4427 C C . PRO A 1 566 ? -9.657 17.477 -22.938 1.00 90.81 566 PRO A C 1
ATOM 4429 O O . PRO A 1 566 ? -9.721 16.329 -22.499 1.00 90.81 566 PRO A O 1
ATOM 4432 N N . ILE A 1 567 ? -9.868 18.537 -22.163 1.00 86.62 567 ILE A N 1
ATOM 4433 C CA . ILE A 1 567 ? -10.095 18.462 -20.721 1.00 86.62 567 ILE A CA 1
ATOM 4434 C C . ILE A 1 567 ? -11.371 19.220 -20.356 1.00 86.62 567 ILE A C 1
ATOM 4436 O O . ILE A 1 567 ? -11.547 20.382 -20.724 1.00 86.62 567 ILE A O 1
ATOM 4440 N N . LEU A 1 568 ? -12.229 18.552 -19.579 1.00 87.12 568 LEU A N 1
ATOM 4441 C CA . LEU A 1 568 ? -13.298 19.152 -18.786 1.00 87.12 568 LEU A CA 1
ATOM 4442 C C . LEU A 1 568 ? -12.881 19.084 -17.313 1.00 87.12 568 LEU A C 1
ATOM 4444 O O . LEU A 1 568 ? -12.809 17.997 -16.739 1.00 87.12 568 LEU A O 1
ATOM 4448 N N . ASP A 1 569 ? -12.573 20.226 -16.704 1.00 80.06 569 ASP A N 1
ATOM 4449 C CA . ASP A 1 569 ? -12.135 20.253 -15.307 1.00 80.06 569 ASP A CA 1
ATOM 4450 C C . ASP A 1 569 ? -13.301 20.282 -14.302 1.00 80.06 569 ASP A C 1
ATOM 4452 O O . ASP A 1 569 ? -14.468 20.469 -14.648 1.00 80.06 569 ASP A O 1
ATOM 4456 N N . THR A 1 570 ? -12.980 20.124 -13.015 1.00 74.00 570 THR A N 1
ATOM 4457 C CA . THR A 1 570 ? -13.962 20.138 -11.914 1.00 74.00 570 THR A CA 1
ATOM 4458 C C . THR A 1 570 ? -14.662 21.486 -11.725 1.00 74.00 570 THR A C 1
ATOM 4460 O O . THR A 1 570 ? -15.676 21.553 -11.037 1.00 74.00 570 THR A O 1
ATOM 4463 N N . SER A 1 571 ? -14.140 22.555 -12.331 1.00 76.88 571 SER A N 1
ATOM 4464 C CA . SER A 1 571 ? -14.754 23.887 -12.355 1.00 76.88 571 SER A CA 1
ATOM 4465 C C . SER A 1 571 ? -15.625 24.105 -13.602 1.00 76.88 571 SER A C 1
ATOM 4467 O O . SER A 1 571 ? -16.128 25.210 -13.804 1.00 76.88 571 SER A O 1
ATOM 4469 N N . GLY A 1 572 ? -15.800 23.079 -14.445 1.00 80.94 572 GLY A N 1
ATOM 4470 C CA . GLY A 1 572 ? -16.593 23.127 -15.673 1.00 80.94 572 GLY A CA 1
ATOM 4471 C C . GLY A 1 572 ? -15.903 23.835 -16.840 1.00 80.94 572 GLY A C 1
ATOM 4472 O O . GLY A 1 572 ? -16.564 24.180 -17.820 1.00 80.94 572 GLY A O 1
ATOM 4473 N N . ARG A 1 573 ? -14.590 24.090 -16.761 1.00 87.38 573 ARG A N 1
ATOM 4474 C CA . ARG A 1 573 ? -13.839 24.722 -17.854 1.00 87.38 573 ARG A CA 1
ATOM 4475 C C . ARG A 1 573 ? -13.449 23.672 -18.887 1.00 87.38 573 ARG A C 1
ATOM 4477 O O . ARG A 1 573 ? -12.952 22.606 -18.532 1.00 87.38 573 ARG A O 1
ATOM 4484 N N . MET A 1 574 ? -13.638 24.023 -20.158 1.00 92.62 574 MET A N 1
ATOM 4485 C CA . MET A 1 574 ? -13.278 23.205 -21.315 1.00 92.62 574 MET A CA 1
ATOM 4486 C C . MET A 1 574 ? -12.065 23.799 -22.022 1.00 92.62 574 MET A C 1
ATOM 4488 O O . MET A 1 574 ? -12.085 24.965 -22.431 1.00 92.62 574 MET A O 1
ATOM 4492 N N . TYR A 1 575 ? -11.003 23.012 -22.139 1.00 93.38 575 TYR A N 1
ATOM 4493 C CA . TYR A 1 575 ? -9.774 23.441 -22.794 1.00 93.38 575 TYR A CA 1
ATOM 4494 C C . TYR A 1 575 ? -8.994 22.266 -23.376 1.00 93.38 575 TYR A C 1
ATOM 4496 O O . TYR A 1 575 ? -9.156 21.123 -22.959 1.00 93.38 575 TYR A O 1
ATOM 4504 N N . LEU A 1 576 ? -8.162 22.557 -24.367 1.00 91.88 576 LEU A N 1
ATOM 4505 C CA . LEU A 1 576 ? -7.450 21.591 -25.183 1.00 91.88 576 LEU A CA 1
ATOM 4506 C C . LEU A 1 576 ? -5.946 21.839 -25.073 1.00 91.88 576 LEU A C 1
ATOM 4508 O O . LEU A 1 576 ? -5.470 22.957 -25.286 1.00 91.88 576 LEU A O 1
ATOM 4512 N N . TYR A 1 577 ? -5.208 20.778 -24.755 1.00 90.25 577 TYR A N 1
ATOM 4513 C CA . TYR A 1 577 ? -3.784 20.699 -25.060 1.00 90.25 577 TYR A CA 1
ATOM 4514 C C . TYR A 1 577 ? -3.588 19.936 -26.363 1.00 90.25 577 TYR A C 1
ATOM 4516 O O . TYR A 1 577 ? -4.321 18.990 -26.649 1.00 90.25 577 TYR A O 1
ATOM 4524 N N . ALA A 1 578 ? -2.578 20.313 -27.125 1.00 88.50 578 ALA A N 1
ATOM 4525 C CA . ALA A 1 578 ? -2.169 19.628 -28.328 1.00 88.50 578 ALA A CA 1
ATOM 4526 C C . ALA A 1 578 ? -0.643 19.581 -28.420 1.00 88.50 578 ALA A C 1
ATOM 4528 O O . ALA A 1 578 ? 0.055 20.505 -28.003 1.00 88.50 578 ALA A O 1
ATOM 4529 N N . ASP A 1 579 ? -0.130 18.486 -28.957 1.00 88.00 579 ASP A N 1
ATOM 4530 C CA . ASP A 1 579 ? 1.298 18.256 -29.150 1.00 88.00 579 ASP A CA 1
ATOM 4531 C C . ASP A 1 579 ? 1.547 18.039 -30.640 1.00 88.00 579 ASP A C 1
ATOM 4533 O O . ASP A 1 579 ? 0.833 17.254 -31.271 1.00 88.00 579 ASP A O 1
ATOM 4537 N N . ASN A 1 580 ? 2.525 18.766 -31.182 1.00 88.25 580 ASN A N 1
ATOM 4538 C CA . ASN A 1 580 ? 2.812 18.859 -32.616 1.00 88.25 580 ASN A CA 1
ATOM 4539 C C . ASN A 1 580 ? 1.649 19.379 -33.494 1.00 88.25 580 ASN A C 1
ATOM 4541 O O . ASN A 1 580 ? 1.645 19.167 -34.702 1.00 88.25 580 ASN A O 1
ATOM 4545 N N . ILE A 1 581 ? 0.671 20.068 -32.895 1.00 92.25 581 ILE A N 1
ATOM 4546 C CA . ILE A 1 581 ? -0.475 20.671 -33.589 1.00 92.25 581 ILE A CA 1
ATOM 4547 C C . ILE A 1 581 ? -0.659 22.112 -33.099 1.00 92.25 581 ILE A C 1
ATOM 4549 O O . ILE A 1 581 ? -0.718 22.366 -31.890 1.00 92.25 581 ILE A O 1
ATOM 4553 N N . ALA A 1 582 ? -0.776 23.052 -34.032 1.00 93.06 582 ALA A N 1
ATOM 4554 C CA . ALA A 1 582 ? -1.215 24.415 -33.771 1.00 93.06 582 ALA A CA 1
ATOM 4555 C C . ALA A 1 582 ? -2.748 24.463 -33.696 1.00 93.06 582 ALA A C 1
ATOM 4557 O O . ALA A 1 582 ? -3.428 23.884 -34.538 1.00 93.06 582 ALA A O 1
ATOM 4558 N N . ILE A 1 583 ? -3.294 25.157 -32.694 1.00 93.81 583 ILE A N 1
ATOM 4559 C CA . ILE A 1 583 ? -4.741 25.360 -32.518 1.00 93.81 583 ILE A CA 1
ATOM 4560 C C . ILE A 1 583 ? -5.051 26.815 -32.874 1.00 93.81 583 ILE A C 1
ATOM 4562 O O . ILE A 1 583 ? -4.353 27.688 -32.366 1.00 93.81 583 ILE A O 1
ATOM 4566 N N . ASN A 1 584 ? -6.066 27.090 -33.702 1.00 91.62 584 ASN A N 1
ATOM 4567 C CA . ASN A 1 584 ? -6.488 28.457 -34.065 1.00 91.62 584 ASN A CA 1
ATOM 4568 C C . ASN A 1 584 ? -5.311 29.372 -34.460 1.00 91.62 584 ASN A C 1
ATOM 4570 O O . ASN A 1 584 ? -5.089 30.412 -33.838 1.00 91.62 584 ASN A O 1
ATOM 4574 N N . ASP A 1 585 ? -4.521 28.951 -35.450 1.00 86.62 585 ASP A N 1
ATOM 4575 C CA . ASP A 1 585 ? -3.356 29.694 -35.959 1.00 86.62 585 ASP A CA 1
ATOM 4576 C C . ASP A 1 585 ? -2.281 29.994 -34.887 1.00 86.62 585 ASP A C 1
ATOM 4578 O O . ASP A 1 585 ? -1.590 31.014 -34.927 1.00 86.62 585 ASP A O 1
ATOM 4582 N N . GLY A 1 586 ? -2.117 29.086 -33.915 1.00 86.38 586 GLY A N 1
ATOM 4583 C CA . GLY A 1 586 ? -1.059 29.152 -32.899 1.00 86.38 586 GLY A CA 1
ATOM 4584 C C . GLY A 1 586 ? -1.480 29.787 -31.570 1.00 86.38 586 GLY A C 1
ATOM 4585 O O . GLY A 1 586 ? -0.646 30.370 -30.873 1.00 86.38 586 GLY A O 1
ATOM 4586 N N . GLU A 1 587 ? -2.755 29.672 -31.197 1.00 91.69 587 GLU A N 1
ATOM 4587 C CA . GLU A 1 587 ? -3.279 30.110 -29.905 1.00 91.69 587 GLU A CA 1
ATOM 4588 C C . GLU A 1 587 ? -2.467 29.511 -28.730 1.00 91.69 587 GLU A C 1
ATOM 4590 O O . GLU A 1 587 ? -2.181 28.306 -28.714 1.00 91.69 587 GLU A O 1
ATOM 4595 N N . PRO A 1 588 ? -2.092 30.321 -27.717 1.00 89.12 588 PRO A N 1
ATOM 4596 C CA . PRO A 1 588 ? -1.379 29.830 -26.544 1.00 89.12 588 PRO A CA 1
ATOM 4597 C C . PRO A 1 588 ? -2.164 28.750 -25.798 1.00 89.12 588 PRO A C 1
ATOM 4599 O O . PRO A 1 588 ? -3.324 28.934 -25.434 1.00 89.12 588 PRO A O 1
ATOM 4602 N N . GLN A 1 589 ? -1.499 27.635 -25.507 1.00 88.00 589 GLN A N 1
ATOM 4603 C CA . GLN A 1 589 ? -2.124 26.518 -24.811 1.00 88.00 589 GLN A CA 1
ATOM 4604 C C . GLN A 1 589 ? -2.085 26.682 -23.279 1.00 88.00 589 GLN A C 1
ATOM 4606 O O . GLN A 1 589 ? -1.084 27.163 -22.738 1.00 88.00 589 GLN A O 1
ATOM 4611 N N . PRO A 1 590 ? -3.123 26.236 -22.545 1.00 89.94 590 PRO A N 1
ATOM 4612 C CA . PRO A 1 590 ? -4.297 25.505 -23.035 1.00 89.94 590 PRO A CA 1
ATOM 4613 C C . PRO A 1 590 ? -5.281 26.395 -23.812 1.00 89.94 590 PRO A C 1
ATOM 4615 O O . PRO A 1 590 ? -5.729 27.419 -23.296 1.00 89.94 590 PRO A O 1
ATOM 4618 N N . ALA A 1 591 ? -5.652 25.966 -25.023 1.00 91.75 591 ALA A N 1
ATOM 4619 C CA . ALA A 1 591 ? -6.600 26.687 -25.870 1.00 91.75 591 ALA A CA 1
ATOM 4620 C C . ALA A 1 591 ? -8.029 26.376 -25.416 1.00 91.75 591 ALA A C 1
ATOM 4622 O O . ALA A 1 591 ? -8.357 25.230 -25.095 1.00 91.75 591 ALA A O 1
ATOM 4623 N N . ARG A 1 592 ? -8.900 27.382 -25.343 1.00 92.50 592 ARG A N 1
ATOM 4624 C CA . ARG A 1 592 ? -10.287 27.160 -24.908 1.00 92.50 592 ARG A CA 1
ATOM 4625 C C . ARG A 1 592 ? -11.143 26.724 -26.085 1.00 92.50 592 ARG A C 1
ATOM 4627 O O . ARG A 1 592 ? -11.045 27.286 -27.166 1.00 92.50 592 ARG A O 1
ATOM 4634 N N . PHE A 1 593 ? -12.062 25.797 -25.843 1.00 94.19 593 PHE A N 1
ATOM 4635 C CA . PHE A 1 593 ? -13.087 25.442 -26.822 1.00 94.19 593 PHE A CA 1
ATOM 4636 C C . PHE A 1 593 ? -14.479 25.487 -26.193 1.00 94.19 593 PHE A C 1
ATOM 4638 O O . PHE A 1 593 ? -14.654 25.618 -24.980 1.00 94.19 593 PHE A O 1
ATOM 4645 N N . SER A 1 594 ? -15.501 25.419 -27.036 1.00 92.94 594 SER A N 1
ATOM 4646 C CA . SER A 1 594 ? -16.892 25.267 -26.618 1.00 92.94 594 SER A CA 1
ATOM 4647 C C . SER A 1 594 ? -17.524 24.133 -27.405 1.00 92.94 594 SER A C 1
ATOM 4649 O O . SER A 1 594 ? -17.146 23.896 -28.551 1.00 92.94 594 SER A O 1
ATOM 4651 N N . LEU A 1 595 ? -18.504 23.462 -26.803 1.00 93.00 595 LEU A N 1
ATOM 4652 C CA . LEU A 1 595 ? -19.275 22.445 -27.508 1.00 93.00 595 LEU A CA 1
ATOM 4653 C C . LEU A 1 595 ? -19.921 23.030 -28.766 1.00 93.00 595 LEU A C 1
ATOM 4655 O O . LEU A 1 595 ? -20.433 24.153 -28.744 1.00 93.00 595 LEU A O 1
ATOM 4659 N N . ASN A 1 596 ? -19.898 22.249 -29.843 1.00 92.19 596 ASN A N 1
ATOM 4660 C CA . ASN A 1 596 ? -20.489 22.567 -31.141 1.00 92.19 596 ASN A CA 1
ATOM 4661 C C . ASN A 1 596 ? -19.953 23.855 -31.789 1.00 92.19 596 ASN A C 1
ATOM 4663 O O . ASN A 1 596 ? -20.632 24.461 -32.618 1.00 92.19 596 ASN A O 1
ATOM 4667 N N . LYS A 1 597 ? -18.741 24.288 -31.415 1.00 95.25 597 LYS A N 1
ATOM 4668 C CA . LYS A 1 597 ? -18.019 25.360 -32.106 1.00 95.25 597 LYS A CA 1
ATOM 4669 C C . LYS A 1 597 ? -16.760 24.804 -32.778 1.00 95.25 597 LYS A C 1
ATOM 4671 O O . LYS A 1 597 ? -15.981 24.147 -32.083 1.00 95.25 597 LYS A O 1
ATOM 4676 N N . PRO A 1 598 ? -16.557 25.069 -34.080 1.00 94.19 598 PRO A N 1
ATOM 4677 C CA . PRO A 1 598 ? -15.357 24.637 -34.778 1.00 94.19 598 PRO A CA 1
ATOM 4678 C C . PRO A 1 598 ? -14.126 25.429 -34.327 1.00 94.19 598 PRO A C 1
ATOM 4680 O O . PRO A 1 598 ? -14.229 26.604 -33.969 1.00 94.19 598 PRO A O 1
ATOM 4683 N N . PHE A 1 599 ? -12.968 24.780 -34.379 1.00 95.06 599 PHE A N 1
ATOM 4684 C CA . PHE A 1 599 ? -11.639 25.376 -34.242 1.00 95.06 599 PHE A CA 1
ATOM 4685 C C . PHE A 1 599 ? -10.678 24.716 -35.237 1.00 95.06 599 PHE A C 1
ATOM 4687 O O . PHE A 1 599 ? -10.892 23.566 -35.634 1.00 95.06 599 PHE A O 1
ATOM 4694 N N . SER A 1 600 ? -9.642 25.444 -35.661 1.00 95.12 600 SER A N 1
ATOM 4695 C CA . SER A 1 600 ? -8.659 24.930 -36.621 1.00 95.12 600 SER A CA 1
ATOM 4696 C C . SER A 1 600 ? -7.513 24.208 -35.921 1.00 95.12 600 SER A C 1
ATOM 4698 O O . SER A 1 600 ? -7.114 24.563 -34.808 1.00 95.12 600 SER A O 1
ATOM 4700 N N . LEU A 1 601 ? -6.999 23.181 -36.590 1.00 95.12 601 LEU A N 1
ATOM 4701 C CA . LEU A 1 601 ? -5.856 22.375 -36.198 1.00 95.12 601 LEU A CA 1
ATOM 4702 C C . LEU A 1 601 ? -4.909 22.263 -37.391 1.00 95.12 601 LEU A C 1
ATOM 4704 O O . LEU A 1 601 ? -5.333 21.823 -38.454 1.00 95.12 601 LEU A O 1
ATOM 4708 N N . GLU A 1 602 ? -3.646 22.636 -37.218 1.00 94.56 602 GLU A N 1
ATOM 4709 C CA . GLU A 1 602 ? -2.609 22.504 -38.250 1.00 94.56 602 GLU A CA 1
ATOM 4710 C C . GLU A 1 602 ? -1.437 21.691 -37.700 1.00 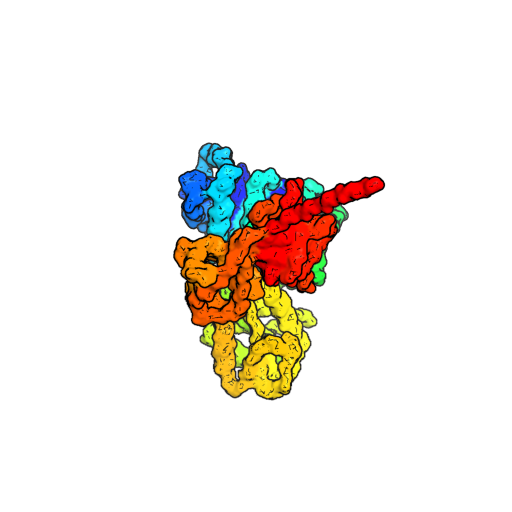94.56 602 GLU A C 1
ATOM 4712 O O . GLU A 1 602 ? -0.914 22.007 -36.628 1.00 94.56 602 GLU A O 1
ATOM 4717 N N . ASP A 1 603 ? -1.042 20.627 -38.400 1.00 92.25 603 ASP A N 1
ATOM 4718 C CA . ASP A 1 603 ? 0.128 19.828 -38.022 1.00 92.25 603 ASP A CA 1
ATOM 4719 C C . ASP A 1 603 ? 1.443 20.387 -38.592 1.00 92.25 603 ASP A C 1
ATOM 4721 O O . ASP A 1 603 ? 1.473 21.327 -39.388 1.00 92.25 603 ASP A O 1
ATOM 4725 N N . ALA A 1 604 ? 2.567 19.796 -38.182 1.00 87.94 604 ALA A N 1
ATOM 4726 C CA . ALA A 1 604 ? 3.900 20.227 -38.607 1.00 87.94 604 ALA A CA 1
ATOM 4727 C C . ALA A 1 604 ? 4.183 20.056 -40.114 1.00 87.94 604 ALA A C 1
ATOM 4729 O O . ALA A 1 604 ? 5.148 20.637 -40.617 1.00 87.94 604 ALA A O 1
ATOM 4730 N N . VAL A 1 605 ? 3.381 19.260 -40.827 1.00 86.81 605 VAL A N 1
ATOM 4731 C CA . VAL A 1 605 ? 3.533 18.995 -42.267 1.00 86.81 605 VAL A CA 1
ATOM 4732 C C . VAL A 1 605 ? 2.604 19.897 -43.097 1.00 86.81 605 VAL A C 1
ATOM 4734 O O . VAL A 1 605 ? 2.742 19.972 -44.318 1.00 86.81 605 VAL A O 1
ATOM 4737 N N . GLY A 1 606 ? 1.728 20.660 -42.434 1.00 84.94 606 GLY A N 1
ATOM 4738 C CA . GLY A 1 606 ? 0.845 21.659 -43.031 1.00 84.94 606 GLY A CA 1
ATOM 4739 C C . GLY A 1 606 ? -0.551 21.141 -43.372 1.00 84.94 606 GLY A C 1
ATOM 4740 O O . GLY A 1 606 ? -1.264 21.817 -44.117 1.00 84.94 606 GLY A O 1
ATOM 4741 N N . ASN A 1 607 ? -0.953 19.973 -42.858 1.00 90.06 607 ASN A N 1
ATOM 4742 C CA . ASN A 1 607 ? -2.331 19.506 -43.003 1.00 90.06 607 ASN A CA 1
ATOM 4743 C C . ASN A 1 607 ? -3.233 20.301 -42.058 1.00 90.06 607 ASN A C 1
ATOM 4745 O O . ASN A 1 607 ? -2.926 20.435 -40.871 1.00 90.06 607 ASN A O 1
ATOM 4749 N N . ILE A 1 608 ? -4.355 20.804 -42.577 1.00 92.62 608 ILE A N 1
ATOM 4750 C CA . ILE A 1 608 ? -5.285 21.647 -41.823 1.00 92.62 608 ILE A CA 1
ATOM 4751 C C . ILE A 1 608 ? -6.612 20.918 -41.666 1.00 92.62 608 ILE A C 1
ATOM 4753 O O . ILE A 1 608 ? -7.237 20.496 -42.637 1.00 92.62 608 ILE A O 1
ATOM 4757 N N . TYR A 1 609 ? -7.057 20.811 -40.423 1.00 94.12 609 TYR A N 1
ATOM 4758 C CA . TYR A 1 609 ? -8.327 20.214 -40.056 1.00 94.12 609 TYR A CA 1
ATOM 4759 C C . TYR A 1 609 ? -9.173 21.217 -39.279 1.00 94.12 609 TYR A C 1
ATOM 4761 O O . TYR A 1 609 ? -8.683 21.962 -38.434 1.00 94.12 609 TYR A O 1
ATOM 4769 N N . GLU A 1 610 ? -10.476 21.202 -39.522 1.00 94.88 610 GLU A N 1
ATOM 4770 C CA . GLU A 1 610 ? -11.454 21.750 -38.591 1.00 94.88 610 GLU A CA 1
ATOM 4771 C C . GLU A 1 610 ? -11.881 20.646 -37.638 1.00 94.88 610 GLU A C 1
ATOM 4773 O O . GLU A 1 610 ? -12.294 19.578 -38.090 1.00 94.88 610 GLU A O 1
ATOM 4778 N N . ALA A 1 611 ? -11.858 20.910 -36.338 1.00 95.56 611 ALA A N 1
ATOM 4779 C CA . ALA A 1 611 ? -12.432 20.021 -35.341 1.00 95.56 611 ALA A CA 1
ATOM 4780 C C . ALA A 1 611 ? -13.552 20.728 -34.577 1.00 95.56 611 ALA A C 1
ATOM 4782 O O . ALA A 1 611 ? -13.495 21.922 -34.301 1.00 95.56 611 ALA A O 1
ATOM 4783 N N . THR A 1 612 ? -14.590 19.978 -34.226 1.00 96.19 612 THR A N 1
ATOM 4784 C CA . THR A 1 612 ? -15.707 20.428 -33.395 1.00 96.19 612 THR A CA 1
ATOM 4785 C C . THR A 1 612 ? -15.929 19.402 -32.296 1.00 96.19 612 THR A C 1
ATOM 4787 O O . THR A 1 612 ? -16.155 18.228 -32.578 1.00 96.19 612 THR A O 1
ATOM 4790 N N . VAL A 1 613 ? -15.894 19.829 -31.032 1.00 96.31 613 VAL A N 1
ATOM 4791 C CA . VAL A 1 613 ? -16.254 18.944 -29.916 1.00 96.31 613 VAL A CA 1
ATOM 4792 C C . VAL A 1 613 ? -17.773 18.888 -29.804 1.00 96.31 613 VAL A C 1
ATOM 4794 O O . VAL A 1 613 ? -18.408 19.887 -29.471 1.00 96.31 613 VAL A O 1
ATOM 4797 N N . VAL A 1 614 ? -18.349 17.720 -30.067 1.00 94.56 614 VAL A N 1
ATOM 4798 C CA . VAL A 1 614 ? -19.800 17.477 -30.046 1.00 94.56 614 VAL A CA 1
ATOM 4799 C C . VAL A 1 614 ? -20.273 17.088 -28.646 1.00 94.56 614 VAL A C 1
ATOM 4801 O O . VAL A 1 614 ? -21.351 17.485 -28.211 1.00 94.56 614 VAL A O 1
ATOM 4804 N N . PHE A 1 615 ? -19.440 16.361 -27.901 1.00 94.75 615 PHE A N 1
ATOM 4805 C CA . PHE A 1 615 ? -19.731 15.930 -26.535 1.00 94.75 615 PHE A CA 1
ATOM 4806 C C . PHE A 1 615 ? -18.454 15.887 -25.702 1.00 94.75 615 PHE A C 1
ATOM 4808 O O . PHE A 1 615 ? -17.411 15.461 -26.195 1.00 94.75 615 PHE A O 1
ATOM 4815 N N . ILE A 1 616 ? -18.543 16.275 -24.428 1.00 92.19 616 ILE A N 1
ATOM 4816 C CA . ILE A 1 616 ? -17.492 16.021 -23.441 1.00 92.19 616 ILE A CA 1
ATOM 4817 C C . ILE A 1 616 ? -18.103 15.706 -22.078 1.00 92.19 616 ILE A C 1
ATOM 4819 O O . ILE A 1 616 ? -18.930 16.457 -21.561 1.00 92.19 616 ILE A O 1
ATOM 4823 N N . PHE A 1 617 ? -17.687 14.592 -21.485 1.00 86.88 617 PHE A N 1
ATOM 4824 C CA . PHE A 1 617 ? -18.056 14.230 -20.122 1.00 86.88 617 PHE A CA 1
ATOM 4825 C C . PHE A 1 617 ? -16.961 13.382 -19.485 1.00 86.88 617 PHE A C 1
ATOM 4827 O O . PHE A 1 617 ? -16.467 12.427 -20.090 1.00 86.88 617 PHE A O 1
ATOM 4834 N N . ALA A 1 618 ? -16.605 13.708 -18.241 1.00 81.94 618 ALA A N 1
ATOM 4835 C CA . ALA A 1 618 ? -15.463 13.118 -17.551 1.00 81.94 618 ALA A CA 1
ATOM 4836 C C . ALA A 1 618 ? -14.202 13.171 -18.437 1.00 81.94 618 ALA A C 1
ATOM 4838 O O . ALA A 1 618 ? -13.711 14.254 -18.743 1.00 81.94 618 ALA A O 1
ATOM 4839 N N . ARG A 1 619 ? -13.698 12.012 -18.869 1.00 84.44 619 ARG A N 1
ATOM 4840 C CA . ARG A 1 619 ? -12.513 11.892 -19.730 1.00 84.44 619 ARG A CA 1
ATOM 4841 C C . ARG A 1 619 ? -12.824 11.629 -21.204 1.00 84.44 619 ARG A C 1
ATOM 4843 O O . ARG A 1 619 ? -11.894 11.437 -21.980 1.00 84.44 619 ARG A O 1
ATOM 4850 N N . SER A 1 620 ? -14.098 11.548 -21.576 1.00 91.19 620 SER A N 1
ATOM 4851 C CA . SER A 1 620 ? -14.533 11.146 -22.913 1.00 91.19 620 SER A CA 1
ATOM 4852 C C . SER A 1 620 ? -14.962 12.355 -23.721 1.00 91.19 620 SER A C 1
ATOM 4854 O O . SER A 1 620 ? -15.801 13.130 -23.265 1.00 91.19 620 SER A O 1
ATOM 4856 N N . THR A 1 621 ? -14.410 12.486 -24.923 1.00 95.19 621 THR A N 1
ATOM 4857 C CA . THR A 1 621 ? -14.709 13.573 -25.856 1.00 95.19 621 THR A CA 1
ATOM 4858 C C . THR A 1 621 ? -15.070 12.992 -27.217 1.00 95.19 621 THR A C 1
ATOM 4860 O O . THR A 1 621 ? -14.353 12.134 -27.724 1.00 95.19 621 THR A O 1
ATOM 4863 N N . LEU A 1 622 ? -16.175 13.447 -27.802 1.00 96.62 622 LEU A N 1
ATOM 4864 C CA . LEU A 1 622 ? -16.589 13.112 -29.163 1.00 96.62 622 LEU A CA 1
ATOM 4865 C C . LEU A 1 622 ? -16.300 14.304 -30.069 1.00 96.62 622 LEU A C 1
ATOM 4867 O O . LEU A 1 622 ? -16.762 15.416 -29.800 1.00 96.62 622 LEU A O 1
ATOM 4871 N N . PHE A 1 623 ? -15.558 14.054 -31.136 1.00 95.81 623 PHE A N 1
ATOM 4872 C CA . PHE A 1 623 ? -15.217 15.031 -32.155 1.00 95.81 623 PHE A CA 1
ATOM 4873 C C . PHE A 1 623 ? -15.965 14.740 -33.445 1.00 95.81 623 PHE A C 1
ATOM 4875 O O . PHE A 1 623 ? -16.064 13.586 -33.857 1.00 95.81 623 PHE A O 1
ATOM 4882 N N . ASP A 1 624 ? -16.386 15.804 -34.111 1.00 95.81 624 ASP A N 1
ATOM 4883 C CA . ASP A 1 624 ? -16.442 15.856 -35.564 1.00 95.81 624 ASP A CA 1
ATOM 4884 C C . ASP A 1 624 ? -15.163 16.521 -36.070 1.00 95.81 624 ASP A C 1
ATOM 4886 O O . ASP A 1 624 ? -14.676 17.477 -35.463 1.00 95.81 624 ASP A O 1
ATOM 4890 N N . TYR A 1 625 ? -14.636 16.047 -37.191 1.00 95.19 625 TYR A N 1
ATOM 4891 C CA . TYR A 1 625 ? -13.502 16.662 -37.861 1.00 95.19 625 TYR A CA 1
ATOM 4892 C C . TYR A 1 625 ? -13.675 16.642 -39.379 1.00 95.19 625 TYR A C 1
ATOM 4894 O O . TYR A 1 625 ? -14.338 15.764 -39.935 1.00 95.19 625 TYR A O 1
ATOM 4902 N N . ARG A 1 626 ? -13.065 17.613 -40.054 1.00 93.75 626 ARG A N 1
ATOM 4903 C CA . ARG A 1 626 ? -12.935 17.638 -41.513 1.00 93.75 626 ARG A CA 1
ATOM 4904 C C . ARG A 1 626 ? -11.608 18.224 -41.938 1.00 93.75 626 ARG A C 1
ATOM 4906 O O . ARG A 1 626 ? -11.102 19.125 -41.278 1.00 93.75 626 ARG A O 1
ATOM 4913 N N . GLU A 1 627 ? -11.082 17.729 -43.040 1.00 90.75 627 GLU A N 1
ATOM 4914 C CA . GLU A 1 627 ? -9.930 18.329 -43.697 1.00 90.75 627 GLU A CA 1
ATOM 4915 C C . GLU A 1 627 ? -10.370 19.625 -44.399 1.00 90.75 627 GLU A C 1
ATOM 4917 O O . GLU A 1 627 ? -11.461 19.695 -44.972 1.00 90.75 627 GLU A O 1
ATOM 4922 N N . ILE A 1 628 ? -9.551 20.674 -44.317 1.00 89.00 628 ILE A N 1
ATOM 4923 C CA . ILE A 1 628 ? -9.780 21.939 -45.018 1.00 89.00 628 ILE A CA 1
ATOM 4924 C C . ILE A 1 628 ? -8.599 22.195 -45.953 1.00 89.00 628 ILE A C 1
ATOM 4926 O O . ILE A 1 628 ? -7.444 22.206 -45.531 1.00 89.00 628 ILE A O 1
ATOM 4930 N N . GLU A 1 629 ? -8.892 22.487 -47.220 1.00 77.56 629 GLU A N 1
ATOM 4931 C CA . GLU A 1 629 ? -7.887 22.996 -48.149 1.00 77.56 629 GLU A CA 1
ATOM 4932 C C . GLU A 1 629 ? -7.477 24.424 -47.773 1.00 77.56 629 GLU A C 1
ATOM 4934 O O . GLU A 1 629 ? -8.313 25.307 -47.557 1.00 77.56 629 GLU A O 1
ATOM 4939 N N . ARG A 1 630 ? -6.166 24.673 -47.729 1.00 68.38 630 ARG A N 1
ATOM 4940 C CA . ARG A 1 630 ? -5.623 26.013 -47.501 1.00 68.38 630 ARG A CA 1
ATOM 4941 C C . ARG A 1 630 ? -6.188 26.954 -48.579 1.00 68.38 630 ARG A C 1
ATOM 4943 O O . ARG A 1 630 ? -6.030 26.643 -49.761 1.00 68.38 630 ARG A O 1
ATOM 4950 N N . PRO A 1 631 ? -6.827 28.088 -48.230 1.00 57.59 631 PRO A N 1
ATOM 4951 C CA . PRO A 1 631 ? -7.325 29.010 -49.240 1.00 57.59 631 PRO A CA 1
ATOM 4952 C C . PRO A 1 631 ? -6.158 29.442 -50.130 1.00 57.59 631 PRO A C 1
ATOM 4954 O O . PRO A 1 631 ? -5.147 29.951 -49.640 1.00 57.59 631 PRO A O 1
ATOM 4957 N N . SER A 1 632 ? -6.281 29.195 -51.436 1.00 51.41 632 SER A N 1
ATOM 4958 C CA . SER A 1 632 ? -5.333 29.689 -52.430 1.00 51.41 632 SER A CA 1
ATOM 4959 C C . SER A 1 632 ? -5.203 31.198 -52.248 1.00 51.41 632 SER A C 1
ATOM 4961 O O . SER A 1 632 ? -6.217 31.901 -52.219 1.00 51.41 632 SER A O 1
ATOM 4963 N N . ALA A 1 633 ? -3.968 31.684 -52.087 1.00 50.25 633 ALA A N 1
ATOM 4964 C CA . ALA A 1 633 ? -3.694 33.115 -52.043 1.00 50.25 633 ALA A CA 1
ATOM 4965 C C . ALA A 1 633 ? -4.414 33.788 -53.224 1.00 50.25 633 ALA A C 1
ATOM 4967 O O . ALA A 1 633 ? -4.368 33.230 -54.323 1.00 50.25 633 ALA A O 1
ATOM 4968 N N . PRO A 1 634 ? -5.109 34.925 -53.026 1.00 45.53 634 PRO A N 1
ATOM 4969 C CA . PRO A 1 634 ? -5.735 35.614 -54.141 1.00 45.53 634 PRO A CA 1
ATOM 4970 C C . PRO A 1 634 ? -4.656 35.888 -55.186 1.00 45.53 634 PRO A C 1
ATOM 4972 O O . PRO A 1 634 ? -3.611 36.455 -54.851 1.00 45.53 634 PRO A O 1
ATOM 4975 N N . ASP A 1 635 ? -4.900 35.429 -56.418 1.00 44.66 635 ASP A N 1
ATOM 4976 C CA . ASP A 1 635 ? -4.071 35.756 -57.570 1.00 44.66 635 ASP A CA 1
ATOM 4977 C C . ASP A 1 635 ? -3.808 37.256 -57.525 1.00 44.66 635 ASP A C 1
ATOM 4979 O O . ASP A 1 635 ? -4.735 38.065 -57.433 1.00 44.66 635 ASP A O 1
ATOM 4983 N N . SER A 1 636 ? -2.530 37.625 -57.515 1.00 47.97 636 SER A N 1
ATOM 4984 C CA . SER A 1 636 ? -2.112 39.010 -57.621 1.00 47.97 636 SER A CA 1
ATOM 4985 C C . SER A 1 636 ? -2.603 39.539 -58.968 1.00 47.97 636 SER A C 1
ATOM 4987 O O . SER A 1 636 ? -1.919 39.388 -59.984 1.00 47.97 636 SER A O 1
ATOM 4989 N N . GLU A 1 637 ? -3.806 40.114 -58.987 1.00 42.47 637 GLU A N 1
ATOM 4990 C CA . GLU A 1 637 ? -4.286 40.901 -60.109 1.00 42.47 637 GLU A CA 1
ATOM 4991 C C . GLU A 1 637 ? -3.255 41.994 -60.380 1.00 42.47 637 GLU A C 1
ATOM 4993 O O . GLU A 1 637 ? -2.841 42.754 -59.500 1.00 42.47 637 GLU A O 1
ATOM 4998 N N . ALA A 1 638 ? -2.798 41.990 -61.625 1.00 49.41 638 ALA A N 1
ATOM 4999 C CA . ALA A 1 638 ? -1.860 42.932 -62.179 1.00 49.41 638 ALA A CA 1
ATOM 5000 C C . ALA A 1 638 ? -2.360 44.369 -61.975 1.00 49.41 638 ALA A C 1
ATOM 5002 O O . ALA A 1 638 ? -3.413 44.750 -62.486 1.00 49.41 638 ALA A O 1
ATOM 5003 N N . SER A 1 639 ? -1.570 45.181 -61.278 1.00 42.31 639 SER A N 1
ATOM 5004 C CA . SER A 1 639 ? -1.679 46.635 -61.393 1.00 42.31 639 SER A CA 1
ATOM 5005 C C . SER A 1 639 ? -1.107 47.073 -62.752 1.00 42.31 639 SER A C 1
ATOM 5007 O O . SER A 1 639 ? -0.041 46.570 -63.123 1.00 42.31 639 SER A O 1
ATOM 5009 N N . PRO A 1 640 ? -1.783 47.973 -63.493 1.00 55.81 640 PRO A N 1
ATOM 5010 C CA . PRO A 1 640 ? -1.261 48.553 -64.730 1.00 55.81 640 PRO A CA 1
ATOM 5011 C C . PRO A 1 640 ? -0.053 49.472 -64.513 1.00 55.81 640 PRO A C 1
ATOM 5013 O O . PRO A 1 640 ? 0.067 50.064 -63.412 1.00 55.81 640 PRO A O 1
#

Secondary structure (DSSP, 8-state):
--EEEEEEESSTTSSHHHHHHHHHHHHHHHT--EEEEE--TTS--HHHHTHHHHHHTT--HHHHS--HHHHHHHHHH-TTSPP-GGGGPEEEE-STT-EEEEE-S---STTHHHHHHT--HHHHHHTTHHHHHHHHHHHHHHH-SEEEEEPPSS--TTHHIIIIIS-SEEEEEE-SSHHHHHHHHHHHHHHHHHHHTSSS--PPPEEEEEE-SB--SS-HHHHHHHHHHHHHHHHHHHTTTS-TTS-HHHHHHHH--B--GGGGSSS--HHHH-----TTSHHHHHHHHHHHHHTTT--HHHHHH-HHHHHHHHHHHHHT----TTEEEEEE-STTHHHHHHHHHHHHHTT-EEEES-S----SS---HHHHT-SEEEEEESS-SS--HHHHHHHHHHHHHHTT-SS--EEEEEEETT-SS--GGGTTS--EEE-S-HHHHHHHHHHHHHTTTS-S-S----EEEEEEEEETTS-B-TT-EEEEEETTS-EEEEE--TTSEEEEEE-TTS-EEEEEEETTEEEEEEEEE-TT-SEEEEEEPB-SSEEEEEEESSB--TT-SSEEEEEE-TT--EEEEEESEEETTTPPSSEE--TT-EEEEEETT--EEEEEEEEEETTEEEEEEEE-PPPPPP--PPP-

Radius of gyration: 29.97 Å; chains: 1; bounding box: 69×78×96 Å